Protein AF-A0A1V8SQ15-F1 (afdb_monomer_lite)

InterPro domains:
  IPR000182 GNAT domain [PF00583] (38-152)
  IPR000182 GNAT domain [PS51186] (26-176)
  IPR008030 NmrA-like domain [PF05368] (276-502)
  IPR016181 Acyl-CoA N-acyltransferase [SSF55729] (37-185)
  IPR036291 NAD(P)-binding domain superfamily [SSF51735] (273-501)
  IPR044542 N-alpha-acetyltransferase 30-like [PTHR45896] (6-176)

Radius of gyration: 31.44 Å; chains: 1; bounding box: 87×87×98 Å

Sequence (573 aa):
MSSTNASAATNEPAESTKSKTSLRYVSYGSEKESPCLPAIRQLISQDLSEPYSIYVYRYFLYQWGELCFMALDDQDILVGVIVCKLEPHRGGPMRGYIAMLATRKEHRGQGIATKLVKMAIDKMIVEEADEVVLETEVDNMPSLRIYENLGFIRTKRLHRYYLNGNTAFRLILYLKPGVPSIPTFPPDYGPPEGVEHGNGLMDEDLIARQTAQLQLENAQHERFDVTGRKAEVIRSSETVMKAHLANTTCSSNSMMAKENGDPRSSKGVVLLGANRISSSIAHALAHSGYDVHIVTQSKEPSSPTPHTTYHYSDLSSASLRPLLESLNPNLLISTTSGGNFDLQTSIIDIAISAGVLRFIPAEFSHDTSNPEICERLPPHKERKRVIDHLRSLASEGKIEWCGVATGVLLDHGLLSGDLGFELKWQSATIHGDGAQKFPASSVDWIGQAVVAAVERWEEVRNQYIYLNGLVTSGNEVVRTLEKATGQTWEIGRVDVEDTLREAEQRIKRGFPDAGMFLVGRSVLYDAEVDAVGAFSKGEGKTKLGLKGESLEMLVEGVVHQYQHHGKADSGCG

Foldseek 3Di:
DDDDDDDDDDDDDDDDPDDPWDKDKDFQDPVCCPPPLVLVQVQQVVFDPDDDDSVVQCVQCVQPSRLKMFIATPVRHTFWIWTWDWDAAQVWFGEIETETTGGDPVCPPVCPRLVSVVSNVVVCVVVVGQKYKYKDFPPPVVVVVSCVLLLWDFDDWAALPDPVRTIITMTMDGDDFPRVVTAHVVGPDDDDPDDDDDPDPDGPVSNVVSVVSNVVVVVPDDDDDPDDDDDDDDDDDDDDDDDDDDDDDDDDDDDDDDDDDDPVPQQEEEEEDDDLLLLLQQQLVVVVVHAYEYEYCDPDDPDDRPNYHYDYDPLALVGVLVVCLVRVHQEYEYQDDLLPQVSQVSSVVSCLVSVHAEYEYNAAAFDLVQVLCCVLASSSVSNVVNLVVQLVCVVVVSHKYFYEHAHAQPLLCCLQCLLQQDLVQLEGEFEDPQQFKTFYAHSNQSNVLVVLCVVVVVLGISHYAYRHQDMDTRVRLSVLLCVLVVHHGHYHYDYLVNLQVVLVVCVVVVNPPVSSSSSSSSCRRDPVSCRCPRNVVCPRCVSSVHHHDDSNVSSNVSSVCCVVPNRPDPDPD

Organism: NCBI:txid1507870

pLDDT: mean 77.98, std 23.86, range [21.62, 98.75]

Structure (mmCIF, N/CA/C/O backbone):
data_AF-A0A1V8SQ15-F1
#
_entry.id   AF-A0A1V8SQ15-F1
#
loop_
_atom_site.group_PDB
_atom_site.id
_atom_site.type_symbol
_atom_site.label_atom_id
_atom_site.label_alt_id
_atom_site.label_comp_id
_atom_site.label_asym_id
_atom_site.label_entity_id
_atom_site.label_seq_id
_atom_site.pdbx_PDB_ins_code
_atom_site.Cartn_x
_atom_site.Cartn_y
_atom_site.Cartn_z
_atom_site.occupancy
_atom_site.B_iso_or_equiv
_atom_site.auth_seq_id
_atom_site.auth_comp_id
_atom_site.auth_asym_id
_atom_site.auth_atom_id
_atom_site.pdbx_PDB_model_num
ATOM 1 N N . MET A 1 1 ? 26.504 -51.422 64.168 1.00 34.44 1 MET A N 1
ATOM 2 C CA . MET A 1 1 ? 25.212 -51.821 64.764 1.00 34.44 1 MET A CA 1
ATOM 3 C C . MET A 1 1 ? 24.934 -50.817 65.873 1.00 34.44 1 MET A C 1
ATOM 5 O O . MET A 1 1 ? 25.662 -50.832 66.849 1.00 34.44 1 MET A O 1
ATOM 9 N N . SER A 1 2 ? 24.202 -49.732 65.630 1.00 34.28 2 SER A N 1
ATOM 10 C CA . SER A 1 2 ? 22.759 -49.634 65.327 1.00 34.28 2 SER A CA 1
ATOM 11 C C . SER A 1 2 ? 21.923 -49.485 66.597 1.00 34.28 2 SER A C 1
ATOM 13 O O . SER A 1 2 ? 21.606 -50.477 67.242 1.00 34.28 2 SER A O 1
ATOM 15 N N . SER A 1 3 ? 21.482 -48.258 66.863 1.00 30.06 3 SER A N 1
ATOM 16 C CA . SER A 1 3 ? 20.191 -47.979 67.497 1.00 30.06 3 SER A CA 1
ATOM 17 C C . SER A 1 3 ? 19.745 -46.565 67.116 1.00 30.06 3 SER A C 1
ATOM 19 O O . SER A 1 3 ? 20.319 -45.560 67.523 1.00 30.06 3 SER A O 1
ATOM 21 N N . THR A 1 4 ? 18.736 -46.511 66.255 1.00 35.38 4 THR A N 1
ATOM 22 C CA . THR A 1 4 ? 17.989 -45.308 65.874 1.00 35.38 4 THR A CA 1
ATOM 23 C C . THR A 1 4 ? 17.110 -44.823 67.020 1.00 35.38 4 THR A C 1
ATOM 25 O O . THR A 1 4 ? 16.554 -45.648 67.742 1.00 35.38 4 THR A O 1
ATOM 28 N N . ASN A 1 5 ? 16.840 -43.519 67.081 1.00 29.98 5 ASN A N 1
ATOM 29 C CA . ASN A 1 5 ? 15.541 -43.049 67.556 1.00 29.98 5 ASN A CA 1
ATOM 30 C C . ASN A 1 5 ? 15.104 -41.803 66.779 1.00 29.98 5 ASN A C 1
ATOM 32 O O . ASN A 1 5 ? 15.923 -40.941 66.468 1.00 29.98 5 ASN A O 1
ATOM 36 N N . ALA A 1 6 ? 13.825 -41.761 66.412 1.00 41.41 6 ALA A N 1
ATOM 37 C CA . ALA A 1 6 ? 13.248 -40.714 65.575 1.00 41.41 6 ALA A CA 1
ATOM 38 C C . ALA A 1 6 ? 12.734 -39.533 66.415 1.00 41.41 6 ALA A C 1
ATOM 40 O O . ALA A 1 6 ? 12.345 -39.708 67.568 1.00 41.41 6 ALA A O 1
ATOM 41 N N . SER A 1 7 ? 12.661 -38.351 65.803 1.00 31.28 7 SER A N 1
ATOM 42 C CA . SER A 1 7 ? 11.874 -37.218 66.300 1.00 31.28 7 SER A CA 1
ATOM 43 C C . SER A 1 7 ? 11.090 -36.606 65.140 1.00 31.28 7 SER A C 1
ATOM 45 O O . SER A 1 7 ? 11.562 -36.606 64.002 1.00 31.28 7 SER A O 1
ATOM 47 N N . ALA A 1 8 ? 9.863 -36.169 65.418 1.00 30.33 8 ALA A N 1
ATOM 48 C CA . ALA A 1 8 ? 8.872 -35.813 64.410 1.00 30.33 8 ALA A CA 1
ATOM 49 C C . ALA A 1 8 ? 9.137 -34.448 63.752 1.00 30.33 8 ALA A C 1
ATOM 51 O O . ALA A 1 8 ? 9.640 -33.523 64.387 1.00 30.33 8 ALA A O 1
ATOM 52 N N . ALA A 1 9 ? 8.728 -34.317 62.489 1.00 30.67 9 ALA A N 1
ATOM 53 C CA . ALA A 1 9 ? 8.710 -33.046 61.779 1.00 30.67 9 ALA A CA 1
ATOM 54 C C . ALA A 1 9 ? 7.402 -32.287 62.054 1.00 30.67 9 ALA A C 1
ATOM 56 O O . ALA A 1 9 ? 6.312 -32.808 61.810 1.00 30.67 9 ALA A O 1
ATOM 57 N N . THR A 1 10 ? 7.514 -31.041 62.506 1.00 31.67 10 THR A N 1
ATOM 58 C CA . THR A 1 10 ? 6.420 -30.062 62.534 1.00 31.67 10 THR A CA 1
ATOM 59 C C . THR A 1 10 ? 6.596 -29.090 61.372 1.00 31.67 10 THR A C 1
ATOM 61 O O . THR A 1 10 ? 7.562 -28.330 61.349 1.00 31.67 10 THR A O 1
ATOM 64 N N . ASN A 1 11 ? 5.672 -29.113 60.408 1.00 32.94 11 ASN A N 1
ATOM 65 C CA . ASN A 1 11 ? 5.620 -28.119 59.335 1.00 32.94 11 ASN A CA 1
ATOM 66 C C . ASN A 1 11 ? 5.049 -26.800 59.871 1.00 32.94 11 ASN A C 1
ATOM 68 O O . ASN A 1 11 ? 3.862 -26.739 60.190 1.00 32.94 11 ASN A O 1
ATOM 72 N N . GLU A 1 12 ? 5.854 -25.740 59.874 1.00 31.38 12 GLU A N 1
ATOM 73 C CA . GLU A 1 12 ? 5.340 -24.368 59.819 1.00 31.38 12 GLU A CA 1
ATOM 74 C C . GLU A 1 12 ? 5.234 -23.924 58.347 1.00 31.38 12 GLU A C 1
ATOM 76 O O . GLU A 1 12 ? 6.120 -24.241 57.546 1.00 31.38 12 GLU A O 1
ATOM 81 N N . PRO A 1 13 ? 4.159 -23.223 57.943 1.00 34.56 13 PRO A N 1
ATOM 82 C CA . PRO A 1 13 ? 4.035 -22.704 56.587 1.00 34.56 13 PRO A CA 1
ATOM 83 C C . PRO A 1 13 ? 4.948 -21.486 56.402 1.00 34.56 13 PRO A C 1
ATOM 85 O O . PRO A 1 13 ? 4.805 -20.482 57.095 1.00 34.56 13 PRO A O 1
ATOM 88 N N . ALA A 1 14 ? 5.866 -21.554 55.437 1.00 32.06 14 ALA A N 1
ATOM 89 C CA . ALA A 1 14 ? 6.748 -20.437 55.116 1.00 32.06 14 ALA A CA 1
ATOM 90 C C . ALA A 1 14 ? 5.950 -19.225 54.596 1.00 32.06 14 ALA A C 1
ATOM 92 O O . ALA A 1 14 ? 5.303 -19.300 53.547 1.00 32.06 14 ALA A O 1
ATOM 93 N N . GLU A 1 15 ? 6.032 -18.092 55.299 1.00 34.12 15 GLU A N 1
ATOM 94 C CA . GLU A 1 15 ? 5.526 -16.815 54.794 1.00 34.12 15 GLU A CA 1
ATOM 95 C C . GLU A 1 15 ? 6.281 -16.414 53.521 1.00 34.12 15 GLU A C 1
ATOM 97 O O . GLU A 1 15 ? 7.495 -16.200 53.526 1.00 34.12 15 GLU A O 1
ATOM 102 N N . SER A 1 16 ? 5.550 -16.281 52.412 1.00 34.25 16 SER A N 1
ATOM 103 C CA . SER A 1 16 ? 6.112 -15.760 51.165 1.00 34.25 16 SER A CA 1
ATOM 104 C C . SER A 1 16 ? 6.323 -14.246 51.265 1.00 34.25 16 SER A C 1
ATOM 106 O O . SER A 1 16 ? 5.429 -13.440 51.001 1.00 34.25 16 SER A O 1
ATOM 108 N N . THR A 1 17 ? 7.536 -13.845 51.640 1.00 34.97 17 THR A N 1
ATOM 109 C CA . THR A 1 17 ? 7.978 -12.450 51.600 1.00 34.97 17 THR A CA 1
ATOM 110 C C . THR A 1 17 ? 7.995 -11.947 50.155 1.00 34.97 17 THR A C 1
ATOM 112 O O . THR A 1 17 ? 8.954 -12.135 49.408 1.00 34.97 17 THR A O 1
ATOM 115 N N . LYS A 1 18 ? 6.911 -11.277 49.739 1.00 40.31 18 LYS A N 1
ATOM 116 C CA . LYS A 1 18 ? 6.878 -10.539 48.471 1.00 40.31 18 LYS A CA 1
ATOM 117 C C . LYS A 1 18 ? 7.940 -9.442 48.509 1.00 40.31 18 LYS A C 1
ATOM 119 O O . LYS A 1 18 ? 7.767 -8.436 49.196 1.00 40.31 18 LYS A O 1
ATOM 124 N N . SER A 1 19 ? 9.019 -9.642 47.754 1.00 43.09 19 SER A N 1
ATOM 125 C CA . SER A 1 19 ? 10.014 -8.603 47.493 1.00 43.09 19 SER A CA 1
ATOM 126 C C . SER A 1 19 ? 9.317 -7.344 46.968 1.00 43.09 19 SER A C 1
ATOM 128 O O . SER A 1 19 ? 8.504 -7.425 46.045 1.00 43.09 19 SER A O 1
ATOM 130 N N . LYS A 1 20 ? 9.618 -6.181 47.556 1.00 51.25 20 LYS A N 1
ATOM 131 C CA . LYS A 1 20 ? 9.206 -4.888 46.997 1.00 51.25 20 LYS A CA 1
ATOM 132 C C . LYS A 1 20 ? 10.100 -4.586 45.795 1.00 51.25 20 LYS A C 1
ATOM 134 O O . LYS A 1 20 ? 11.168 -4.007 45.969 1.00 51.25 20 LYS A O 1
ATOM 139 N N . THR A 1 21 ? 9.659 -4.971 44.600 1.00 59.31 21 THR A N 1
ATOM 140 C CA . THR A 1 21 ? 10.266 -4.528 43.338 1.00 59.31 21 THR A CA 1
ATOM 141 C C . THR A 1 21 ? 10.284 -3.001 43.294 1.00 59.31 21 THR A C 1
ATOM 143 O O . THR A 1 21 ? 9.258 -2.368 43.573 1.00 59.31 21 THR A O 1
ATOM 146 N N . SER A 1 22 ? 11.427 -2.401 42.969 1.00 83.19 22 SER A N 1
ATOM 147 C CA . SER A 1 22 ? 11.497 -0.958 42.765 1.00 83.19 22 SER A CA 1
ATOM 148 C C . SER A 1 22 ? 10.969 -0.633 41.366 1.00 83.19 22 SER A C 1
ATOM 150 O O . SER A 1 22 ? 11.187 -1.379 40.414 1.00 83.19 22 SER A O 1
ATOM 152 N N . LEU A 1 23 ? 10.214 0.462 41.240 1.00 91.94 23 LEU A N 1
ATOM 153 C CA . LEU A 1 23 ? 9.618 0.876 39.969 1.00 91.94 23 LEU A CA 1
ATOM 154 C C . LEU A 1 23 ? 10.157 2.239 39.548 1.00 91.94 23 LEU A C 1
ATOM 156 O O . LEU A 1 23 ? 9.977 3.243 40.246 1.00 91.94 23 LEU A O 1
ATOM 160 N N . ARG A 1 24 ? 10.770 2.273 38.367 1.00 93.81 24 ARG A N 1
ATOM 161 C CA . ARG A 1 24 ? 11.322 3.462 37.724 1.00 93.81 24 ARG A CA 1
ATOM 162 C C . ARG A 1 24 ? 10.285 4.059 36.776 1.00 93.81 24 ARG A C 1
ATOM 164 O O . ARG A 1 24 ? 9.733 3.360 35.935 1.00 93.81 24 ARG A O 1
ATOM 171 N N . TYR A 1 25 ? 10.026 5.357 36.906 1.00 94.38 25 TYR A N 1
ATOM 172 C CA . TYR A 1 25 ? 9.051 6.076 36.082 1.00 94.38 25 TYR A CA 1
ATOM 173 C C . TYR A 1 25 ? 9.798 7.018 35.134 1.00 94.38 25 TYR A C 1
ATOM 175 O O . TYR A 1 25 ? 10.668 7.760 35.586 1.00 94.38 25 TYR A O 1
ATOM 183 N N . VAL A 1 26 ? 9.488 6.979 33.836 1.00 92.44 26 VAL A N 1
ATOM 184 C CA . VAL A 1 26 ? 10.157 7.784 32.794 1.00 92.44 26 VAL A CA 1
ATOM 185 C C . VAL A 1 26 ? 9.160 8.325 31.773 1.00 92.44 26 VAL A C 1
ATOM 187 O O . VAL A 1 26 ? 8.164 7.658 31.492 1.00 92.44 26 VAL A O 1
ATOM 190 N N . SER A 1 27 ? 9.432 9.498 31.193 1.00 91.19 27 SER A N 1
ATOM 191 C CA . SER A 1 27 ? 8.728 9.956 29.989 1.00 91.19 27 SER A CA 1
ATOM 192 C C . SER A 1 27 ? 9.201 9.194 28.747 1.00 91.19 27 SER A C 1
ATOM 194 O O . SER A 1 27 ? 10.319 8.651 28.683 1.00 91.19 27 SER A O 1
ATOM 196 N N . TYR A 1 28 ? 8.329 9.123 27.747 1.00 85.25 28 TYR A N 1
ATOM 197 C CA . TYR A 1 28 ? 8.669 8.583 26.444 1.00 85.25 28 TYR A CA 1
ATOM 198 C C . TYR A 1 28 ? 9.519 9.592 25.661 1.00 85.25 28 TYR A C 1
ATOM 200 O O . TYR A 1 28 ? 9.159 10.756 25.536 1.00 85.25 28 TYR A O 1
ATOM 208 N N . GLY A 1 29 ? 10.640 9.121 25.113 1.00 76.00 29 GLY A N 1
ATOM 209 C CA . GLY A 1 29 ? 11.513 9.894 24.228 1.00 76.00 29 GLY A CA 1
ATOM 210 C C . GLY A 1 29 ? 11.698 9.154 22.905 1.00 76.00 29 GLY A C 1
ATOM 211 O O . GLY A 1 29 ? 11.511 7.934 22.847 1.00 76.00 29 GLY A O 1
ATOM 212 N N . SER A 1 30 ? 12.041 9.872 21.835 1.00 61.97 30 SER A N 1
ATOM 213 C CA . SER A 1 30 ? 12.185 9.298 20.488 1.00 61.97 30 SER A CA 1
ATOM 214 C C . SER A 1 30 ? 13.273 8.219 20.410 1.00 61.97 30 SER A C 1
ATOM 216 O O . SER A 1 30 ? 13.143 7.263 19.648 1.00 61.97 30 SER A O 1
ATOM 218 N N . GLU A 1 31 ? 14.286 8.288 21.274 1.00 66.31 31 GLU A N 1
ATOM 219 C CA . GLU A 1 31 ? 15.327 7.273 21.442 1.00 66.31 31 GLU A CA 1
ATOM 220 C C . GLU A 1 31 ? 14.805 5.920 21.965 1.00 66.31 31 GLU A C 1
ATOM 222 O O . GLU A 1 31 ? 15.508 4.913 21.879 1.00 66.31 31 GLU A O 1
ATOM 227 N N . LYS A 1 32 ? 13.572 5.872 22.493 1.00 63.44 32 LYS A N 1
ATOM 228 C CA . LYS A 1 32 ? 12.967 4.678 23.107 1.00 63.44 32 LYS A CA 1
ATOM 229 C C . LYS A 1 32 ? 12.040 3.891 22.171 1.00 63.44 32 LYS A C 1
ATOM 231 O O . LYS A 1 32 ? 11.435 2.918 22.621 1.00 63.44 32 LYS A O 1
ATOM 236 N N . GLU A 1 33 ? 11.923 4.253 20.889 1.00 62.94 33 GLU A N 1
ATOM 237 C CA . GLU A 1 33 ? 10.985 3.581 19.973 1.00 62.94 33 GLU A CA 1
ATOM 238 C C . GLU A 1 33 ? 11.257 2.078 19.829 1.00 62.94 33 GLU A C 1
ATOM 240 O O . GLU A 1 33 ? 10.366 1.271 20.095 1.00 62.94 33 GLU A O 1
ATOM 245 N N . SER A 1 34 ? 12.481 1.702 19.451 1.00 54.28 34 SER A N 1
ATOM 246 C CA . SER A 1 34 ? 12.847 0.303 19.187 1.00 54.28 34 SER A CA 1
ATOM 247 C C . SER A 1 34 ? 12.597 -0.643 20.383 1.00 54.28 34 SER A C 1
ATOM 249 O O . SER A 1 34 ? 11.928 -1.661 20.189 1.00 54.28 34 SER A O 1
ATOM 251 N N . PRO A 1 35 ? 13.029 -0.332 21.629 1.00 66.19 35 PRO A N 1
ATOM 252 C CA . PRO A 1 35 ? 12.767 -1.209 22.772 1.00 66.19 35 PRO A CA 1
ATOM 253 C C . PRO A 1 35 ? 11.341 -1.101 23.340 1.00 66.19 35 PRO A C 1
ATOM 255 O O . PRO A 1 35 ? 10.772 -2.114 23.745 1.00 66.19 35 PRO A O 1
ATOM 258 N N . CYS A 1 36 ? 10.748 0.098 23.416 1.00 74.31 36 CYS A N 1
ATOM 259 C CA . CYS A 1 36 ? 9.539 0.302 24.221 1.00 74.31 36 CYS A CA 1
ATOM 260 C C . CYS A 1 36 ? 8.235 0.205 23.421 1.00 74.31 36 CYS A C 1
ATOM 262 O O . CYS A 1 36 ? 7.249 -0.303 23.955 1.00 74.31 36 CYS A O 1
ATOM 264 N N . LEU A 1 37 ? 8.188 0.642 22.157 1.00 79.19 37 LEU A N 1
ATOM 265 C CA . LEU A 1 37 ? 6.935 0.677 21.388 1.00 79.19 37 LEU A CA 1
ATOM 266 C C . LEU A 1 37 ? 6.273 -0.713 21.214 1.00 79.19 37 LEU A C 1
ATOM 268 O O . LEU A 1 37 ? 5.054 -0.808 21.406 1.00 79.19 37 LEU A O 1
ATOM 272 N N . PRO A 1 38 ? 7.012 -1.813 20.945 1.00 79.81 38 PRO A N 1
ATOM 273 C CA . PRO A 1 38 ? 6.423 -3.154 20.904 1.00 79.81 38 PRO A CA 1
ATOM 274 C C . PRO A 1 38 ? 5.822 -3.582 22.252 1.00 79.81 38 PRO A C 1
ATOM 276 O O . PRO A 1 38 ? 4.730 -4.155 22.279 1.00 79.81 38 PRO A O 1
ATOM 279 N N . ALA A 1 39 ? 6.493 -3.259 23.364 1.00 84.50 39 ALA A N 1
ATOM 280 C CA . ALA A 1 39 ? 6.040 -3.584 24.717 1.00 84.50 39 ALA A CA 1
ATOM 281 C C . ALA A 1 39 ? 4.801 -2.768 25.130 1.00 84.50 39 ALA A C 1
ATOM 283 O O . ALA A 1 39 ? 3.869 -3.327 25.708 1.00 84.50 39 ALA A O 1
ATOM 284 N N . ILE A 1 40 ? 4.751 -1.476 24.776 1.00 86.25 40 ILE A N 1
ATOM 285 C CA . ILE A 1 40 ? 3.579 -0.601 24.961 1.00 86.25 40 ILE A CA 1
ATOM 286 C C . ILE A 1 40 ? 2.369 -1.191 24.231 1.00 86.25 40 ILE A C 1
ATOM 288 O O . ILE A 1 40 ? 1.318 -1.389 24.842 1.00 86.25 40 ILE A O 1
ATOM 292 N N . ARG A 1 41 ? 2.531 -1.537 22.944 1.00 83.12 41 ARG A N 1
ATOM 293 C CA . ARG A 1 41 ? 1.475 -2.156 22.129 1.00 83.12 41 ARG A CA 1
ATOM 294 C C . ARG A 1 41 ? 0.994 -3.473 22.738 1.00 83.12 41 ARG A C 1
ATOM 296 O O . ARG A 1 41 ? -0.210 -3.696 22.828 1.00 83.12 41 ARG A O 1
ATOM 303 N N . GLN A 1 42 ? 1.920 -4.337 23.164 1.00 83.94 42 GLN A N 1
ATOM 304 C CA . GLN A 1 42 ? 1.586 -5.617 23.788 1.00 83.94 42 GLN A CA 1
ATOM 305 C C . GLN A 1 42 ? 0.767 -5.411 25.068 1.00 83.94 42 GLN A C 1
ATOM 307 O O . GLN A 1 42 ? -0.309 -5.995 25.187 1.00 83.94 42 GLN A O 1
ATOM 312 N N . LEU A 1 43 ? 1.234 -4.558 25.985 1.00 86.94 43 LEU A N 1
ATOM 313 C CA . LEU A 1 43 ? 0.566 -4.296 27.261 1.00 86.94 43 LEU A CA 1
ATOM 314 C C . LEU A 1 43 ? -0.835 -3.700 27.065 1.00 86.94 43 LEU A C 1
ATOM 316 O O . LEU A 1 43 ? -1.797 -4.190 27.650 1.00 86.94 43 LEU A O 1
ATOM 320 N N . ILE A 1 44 ? -0.971 -2.692 26.200 1.00 85.56 44 ILE A N 1
ATOM 321 C CA . ILE A 1 44 ? -2.265 -2.053 25.925 1.00 85.56 44 ILE A CA 1
ATOM 322 C C . ILE A 1 44 ? -3.249 -3.039 25.276 1.00 85.56 44 ILE A C 1
ATOM 324 O O . ILE A 1 44 ? -4.404 -3.101 25.692 1.00 85.56 44 ILE A O 1
ATOM 328 N N . SER A 1 45 ? -2.791 -3.890 24.351 1.00 77.50 45 SER A N 1
ATOM 329 C CA . SER A 1 45 ? -3.641 -4.896 23.688 1.00 77.50 45 SER A CA 1
ATOM 330 C C . SER A 1 45 ? -4.197 -6.005 24.602 1.00 77.50 45 SER A C 1
ATOM 332 O O . SER A 1 45 ? -5.060 -6.768 24.170 1.00 77.50 45 SER A O 1
ATOM 334 N N . GLN A 1 46 ? -3.701 -6.119 25.841 1.00 78.94 46 GLN A N 1
ATOM 335 C CA . GLN A 1 46 ? -4.166 -7.081 26.855 1.00 78.94 46 GLN A CA 1
ATOM 336 C C . GLN A 1 46 ? -5.158 -6.485 27.869 1.00 78.94 46 GLN A C 1
ATOM 338 O O . GLN A 1 46 ? -5.783 -7.242 28.629 1.00 78.94 46 GLN A O 1
ATOM 343 N N . ASP A 1 47 ? -5.253 -5.153 27.898 1.00 73.06 47 ASP A N 1
ATOM 344 C CA . ASP A 1 47 ? -5.909 -4.364 28.944 1.00 73.06 47 ASP A CA 1
ATOM 345 C C . ASP A 1 47 ? -7.036 -3.466 28.419 1.00 73.06 47 ASP A C 1
ATOM 347 O O . ASP A 1 47 ? -7.992 -3.232 29.160 1.00 73.06 47 ASP A O 1
ATOM 351 N N . LEU A 1 48 ? -6.949 -2.986 27.173 1.00 76.12 48 LEU A N 1
ATOM 352 C CA . LEU A 1 48 ? -7.992 -2.191 26.520 1.00 76.12 48 LEU A CA 1
ATOM 353 C C . LEU A 1 48 ? -8.763 -3.021 25.486 1.00 76.12 48 LEU A C 1
ATOM 355 O O . LEU A 1 48 ? -8.226 -3.940 24.867 1.00 76.12 48 LEU A O 1
ATOM 359 N N . SER A 1 49 ? -10.036 -2.678 25.301 1.00 62.53 49 SER A N 1
ATOM 360 C CA . SER A 1 49 ? -10.964 -3.350 24.385 1.00 62.53 49 SER A CA 1
ATOM 361 C C . SER A 1 49 ? -10.699 -3.046 22.905 1.00 62.53 49 SER A C 1
ATOM 363 O O . SER A 1 49 ? -11.112 -3.825 22.045 1.00 62.53 49 SER A O 1
ATOM 365 N N . GLU A 1 50 ? -9.987 -1.958 22.588 1.00 56.12 50 GLU A N 1
ATOM 366 C CA . GLU A 1 50 ? -9.817 -1.481 21.213 1.00 56.12 50 GLU A CA 1
ATOM 367 C C . GLU A 1 50 ? -8.493 -1.898 20.526 1.00 56.12 50 GLU A C 1
ATOM 369 O O . GLU A 1 50 ? -7.409 -1.847 21.115 1.00 56.12 50 GLU A O 1
ATOM 374 N N . PRO A 1 51 ? -8.544 -2.261 19.228 1.00 59.41 51 PRO A N 1
ATOM 375 C CA . PRO A 1 51 ? -7.384 -2.544 18.383 1.00 59.41 51 PRO A CA 1
ATOM 376 C C . PRO A 1 51 ? -6.703 -1.271 17.849 1.00 59.41 51 PRO A C 1
ATOM 378 O O . PRO A 1 51 ? -6.908 -0.881 16.700 1.00 59.41 51 PRO A O 1
ATOM 381 N N . TYR A 1 52 ? -5.819 -0.643 18.616 1.00 68.12 52 TYR A N 1
ATOM 382 C CA . TYR A 1 52 ? -5.034 0.467 18.060 1.00 68.12 52 TYR A CA 1
ATOM 383 C C . TYR A 1 52 ? -3.996 -0.020 17.035 1.00 68.12 52 TYR A C 1
ATOM 385 O O . TYR A 1 52 ? -3.218 -0.944 17.298 1.00 68.12 52 TYR A O 1
ATOM 393 N N . SER A 1 53 ? -3.960 0.617 15.859 1.00 62.06 53 SER A N 1
ATOM 394 C CA . SER A 1 53 ? -2.901 0.401 14.867 1.00 62.06 53 SER A CA 1
ATOM 395 C C . SER A 1 53 ? -1.586 1.031 15.339 1.00 62.06 53 SER A C 1
ATOM 397 O O . SER A 1 53 ? -1.584 1.952 16.158 1.00 62.06 53 SER A O 1
ATOM 399 N N . ILE A 1 54 ? -0.445 0.571 14.808 1.00 60.00 54 ILE A N 1
ATOM 400 C CA . ILE A 1 54 ? 0.881 1.100 15.190 1.00 60.00 54 ILE A CA 1
ATOM 401 C C . ILE A 1 54 ? 0.994 2.624 14.984 1.00 60.00 54 ILE A C 1
ATOM 403 O O . ILE A 1 54 ? 1.663 3.311 15.754 1.00 60.00 54 ILE A O 1
ATOM 407 N N . TYR A 1 55 ? 0.273 3.154 13.992 1.00 55.84 55 TYR A N 1
ATOM 408 C CA . TYR A 1 55 ? 0.205 4.578 13.671 1.00 55.84 55 TYR A CA 1
ATOM 409 C C . TYR A 1 55 ? -0.463 5.410 14.771 1.00 55.84 55 TYR A C 1
ATOM 411 O O . TYR A 1 55 ? -0.018 6.526 15.021 1.00 55.84 55 TYR A O 1
ATOM 419 N N . VAL A 1 56 ? -1.468 4.870 15.473 1.00 64.75 56 VAL A N 1
ATOM 420 C CA . VAL A 1 56 ? -2.113 5.565 16.602 1.00 64.75 56 VAL A CA 1
ATOM 421 C C . VAL A 1 56 ? -1.110 5.768 17.736 1.00 64.75 56 VAL A C 1
ATOM 423 O O . VAL A 1 56 ? -0.976 6.880 18.237 1.00 64.75 56 VAL A O 1
ATOM 426 N N . TYR A 1 57 ? -0.341 4.735 18.096 1.00 75.06 57 TYR A N 1
ATOM 427 C CA . TYR A 1 57 ? 0.708 4.871 19.112 1.00 75.06 57 TYR A CA 1
ATOM 428 C C . TYR A 1 57 ? 1.777 5.886 18.687 1.00 75.06 57 TYR A C 1
ATOM 430 O O . TYR A 1 57 ? 2.117 6.761 19.476 1.00 75.06 57 TYR A O 1
ATOM 438 N N . ARG A 1 58 ? 2.275 5.812 17.443 1.00 74.38 58 ARG A N 1
ATOM 439 C CA . ARG A 1 58 ? 3.273 6.766 16.923 1.00 74.38 58 ARG A CA 1
ATOM 440 C C . ARG A 1 58 ? 2.766 8.208 16.924 1.00 74.38 58 ARG A C 1
ATOM 442 O O . ARG A 1 58 ? 3.509 9.087 17.340 1.00 74.38 58 ARG A O 1
ATOM 449 N N . TYR A 1 59 ? 1.510 8.444 16.540 1.00 70.19 59 TYR A N 1
ATOM 450 C CA . TYR A 1 59 ? 0.875 9.765 16.601 1.00 70.19 59 TYR A CA 1
ATOM 451 C C . TYR A 1 59 ? 0.976 10.378 18.003 1.00 70.19 59 TYR A C 1
ATOM 453 O O . TYR A 1 59 ? 1.518 11.471 18.152 1.00 70.19 59 TYR A O 1
ATOM 461 N N . PHE A 1 60 ? 0.542 9.654 19.040 1.00 82.19 60 PHE A N 1
ATOM 462 C CA . PHE A 1 60 ? 0.645 10.157 20.410 1.00 82.19 60 PHE A CA 1
ATOM 463 C C . PHE A 1 60 ? 2.102 10.305 20.877 1.00 82.19 60 PHE A C 1
ATOM 465 O O . PHE A 1 60 ? 2.486 11.341 21.414 1.00 82.19 60 PHE A O 1
ATOM 472 N N . LEU A 1 61 ? 2.922 9.273 20.671 1.00 82.00 61 LEU A N 1
ATOM 473 C CA . LEU A 1 61 ? 4.247 9.162 21.284 1.00 82.00 61 LEU A CA 1
ATOM 474 C C . LEU A 1 61 ? 5.319 10.036 20.616 1.00 82.00 61 LEU A C 1
ATOM 476 O O . LEU A 1 61 ? 6.270 10.429 21.286 1.00 82.00 61 LEU A O 1
ATOM 480 N N . TYR A 1 62 ? 5.185 10.366 19.328 1.00 77.19 62 TYR A N 1
ATOM 481 C CA . TYR A 1 62 ? 6.090 11.306 18.657 1.00 77.19 62 TYR A CA 1
ATOM 482 C C . TYR A 1 62 ? 5.751 12.765 18.970 1.00 77.19 62 TYR A C 1
ATOM 484 O O . TYR A 1 62 ? 6.658 13.574 19.146 1.00 77.19 62 TYR A O 1
ATOM 492 N N . GLN A 1 63 ? 4.462 13.109 19.029 1.00 77.25 63 GLN A N 1
ATOM 493 C CA . GLN A 1 63 ? 4.020 14.498 19.172 1.00 77.25 63 GLN A CA 1
ATOM 494 C C . GLN A 1 63 ? 3.882 14.931 20.642 1.00 77.25 63 GLN A C 1
ATOM 496 O O . GLN A 1 63 ? 4.094 16.099 20.956 1.00 77.25 63 GLN A O 1
ATOM 501 N N . TRP A 1 64 ? 3.600 13.991 21.552 1.00 90.69 64 TRP A N 1
ATOM 502 C CA . TRP A 1 64 ? 3.445 14.234 22.991 1.00 90.69 64 TRP A CA 1
ATOM 503 C C . TRP A 1 64 ? 4.158 13.182 23.857 1.00 90.69 64 TRP A C 1
ATOM 505 O O . TRP A 1 64 ? 3.677 12.831 24.936 1.00 90.69 64 TRP A O 1
ATOM 515 N N . GLY A 1 65 ? 5.321 12.684 23.421 1.00 87.56 65 GLY A N 1
ATOM 516 C CA . GLY A 1 65 ? 6.126 11.721 24.189 1.00 87.56 65 GLY A CA 1
ATOM 517 C C . GLY A 1 65 ? 6.389 12.160 25.637 1.00 87.56 65 GLY A C 1
ATOM 518 O O . GLY A 1 65 ? 6.236 11.365 26.561 1.00 87.56 65 GLY A O 1
ATOM 519 N N . GLU A 1 66 ? 6.628 13.456 25.860 1.00 90.69 66 GLU A N 1
ATOM 520 C CA . GLU A 1 66 ? 6.830 14.032 27.199 1.00 90.69 66 GLU A CA 1
ATOM 521 C C . GLU A 1 66 ? 5.570 14.064 28.088 1.00 90.69 66 GLU A C 1
ATOM 523 O O . GLU A 1 66 ? 5.690 14.258 29.295 1.00 90.69 66 GLU A O 1
ATOM 528 N N . LEU A 1 67 ? 4.368 13.863 27.528 1.00 93.31 67 LEU A N 1
ATOM 529 C CA . LEU A 1 67 ? 3.121 13.650 28.285 1.00 93.31 67 LEU A CA 1
ATOM 530 C C . LEU A 1 67 ? 2.840 12.162 28.550 1.00 93.31 67 LEU A C 1
ATOM 532 O O . LEU A 1 67 ? 1.921 11.827 29.301 1.00 93.31 67 LEU A O 1
ATOM 536 N N . CYS A 1 68 ? 3.589 11.268 27.902 1.00 95.06 68 CYS A N 1
ATOM 537 C CA . CYS A 1 68 ? 3.398 9.826 27.958 1.00 95.06 68 CYS A CA 1
ATOM 538 C C . CYS A 1 68 ? 4.429 9.211 28.907 1.00 95.06 68 CYS A C 1
ATOM 540 O O . CYS A 1 68 ? 5.635 9.337 28.698 1.00 95.06 68 CYS A O 1
ATOM 542 N N . PHE A 1 69 ? 3.969 8.513 29.944 1.00 96.44 69 PHE A N 1
ATOM 543 C CA . PHE A 1 69 ? 4.842 7.971 30.986 1.00 96.44 69 PHE A CA 1
ATOM 544 C C . PHE A 1 69 ? 4.808 6.446 31.023 1.00 96.44 69 PHE A C 1
ATOM 546 O O . PHE A 1 69 ? 3.768 5.817 30.827 1.00 96.44 69 PHE A O 1
ATOM 553 N N . MET A 1 70 ? 5.961 5.856 31.320 1.00 95.38 70 MET A N 1
ATOM 554 C CA . MET A 1 70 ? 6.169 4.420 31.469 1.00 95.38 70 MET A CA 1
ATOM 555 C C . MET A 1 70 ? 6.652 4.105 32.883 1.00 95.38 70 MET A C 1
ATOM 557 O O . MET A 1 70 ? 7.507 4.808 33.420 1.00 95.38 70 MET A O 1
ATOM 561 N N . ALA A 1 71 ? 6.132 3.023 33.457 1.00 95.75 71 ALA A N 1
ATOM 562 C CA . ALA A 1 71 ? 6.642 2.393 34.667 1.00 95.75 71 ALA A CA 1
ATOM 563 C C . ALA A 1 71 ? 7.409 1.121 34.278 1.00 95.75 71 ALA A C 1
ATOM 565 O O . ALA A 1 71 ? 6.835 0.212 33.673 1.00 95.75 71 ALA A O 1
ATOM 566 N N . LEU A 1 72 ? 8.692 1.081 34.624 1.00 93.00 72 LEU A N 1
ATOM 567 C CA . LEU A 1 72 ? 9.628 -0.016 34.389 1.00 93.00 72 LEU A CA 1
ATOM 568 C C . LEU A 1 72 ? 10.018 -0.645 35.734 1.00 93.00 72 LEU A C 1
ATOM 570 O O . LEU A 1 72 ? 10.093 0.069 36.736 1.00 93.00 72 LEU A O 1
ATOM 574 N N . ASP A 1 73 ? 10.269 -1.951 35.767 1.00 90.44 73 ASP A N 1
ATOM 575 C CA . ASP A 1 73 ? 10.869 -2.617 36.931 1.00 90.44 73 ASP A CA 1
ATOM 576 C C . ASP A 1 73 ? 12.409 -2.583 36.910 1.00 90.44 73 ASP A C 1
ATOM 578 O O . ASP A 1 73 ? 13.034 -1.987 36.030 1.00 90.44 73 ASP A O 1
ATOM 582 N N . ASP A 1 74 ? 13.023 -3.228 37.905 1.00 87.81 74 ASP A N 1
ATOM 583 C CA . ASP A 1 74 ? 14.475 -3.381 38.053 1.00 87.81 74 ASP A CA 1
ATOM 584 C C . ASP A 1 74 ? 15.141 -4.186 36.908 1.00 87.81 74 ASP A C 1
ATOM 586 O O . ASP A 1 74 ? 16.365 -4.312 36.874 1.00 87.81 74 ASP A O 1
ATOM 590 N N . GLN A 1 75 ? 14.357 -4.756 35.983 1.00 85.88 75 GLN A N 1
ATOM 591 C CA . GLN A 1 75 ? 14.806 -5.486 34.793 1.00 85.88 75 GLN A CA 1
ATOM 592 C C . GLN A 1 75 ? 14.468 -4.740 33.483 1.00 85.88 75 GLN A C 1
ATOM 594 O O . GLN A 1 75 ? 14.557 -5.326 32.403 1.00 85.88 75 GLN A O 1
ATOM 599 N N . ASP A 1 76 ? 14.084 -3.460 33.567 1.00 85.19 76 ASP A N 1
ATOM 600 C CA . ASP A 1 76 ? 13.621 -2.617 32.453 1.00 85.19 76 ASP A CA 1
ATOM 601 C C . ASP A 1 76 ? 12.375 -3.153 31.714 1.00 85.19 76 ASP A C 1
ATOM 603 O O . ASP A 1 76 ? 12.070 -2.748 30.587 1.00 85.19 76 ASP A O 1
ATOM 607 N N . ILE A 1 77 ? 11.589 -4.023 32.355 1.00 88.38 77 ILE A N 1
ATOM 608 C CA . ILE A 1 77 ? 10.353 -4.562 31.787 1.00 88.38 77 ILE A CA 1
ATOM 609 C C . ILE A 1 77 ? 9.216 -3.554 31.995 1.00 88.38 77 ILE A C 1
ATOM 611 O O . ILE A 1 77 ? 8.996 -3.043 33.091 1.00 88.38 77 ILE A O 1
ATOM 615 N N . LEU A 1 78 ? 8.437 -3.289 30.940 1.00 91.69 78 LEU A N 1
ATOM 616 C CA . LEU A 1 78 ? 7.282 -2.389 31.008 1.00 91.69 78 LEU A CA 1
ATOM 617 C C . LEU A 1 78 ? 6.147 -2.976 31.859 1.00 91.69 78 LEU A C 1
ATOM 619 O O . LEU A 1 78 ? 5.458 -3.907 31.430 1.00 91.69 78 LEU A O 1
ATOM 623 N N . VAL A 1 79 ? 5.925 -2.389 33.036 1.00 94.38 79 VAL A N 1
ATOM 624 C CA . VAL A 1 79 ? 4.878 -2.749 34.008 1.00 94.38 79 VAL A CA 1
ATOM 625 C C . VAL A 1 79 ? 3.602 -1.923 33.813 1.00 94.38 79 VAL A C 1
ATOM 627 O O . VAL A 1 79 ? 2.497 -2.428 34.022 1.00 94.38 79 VAL A O 1
ATOM 630 N N . GLY A 1 80 ? 3.729 -0.663 33.395 1.00 95.19 80 GLY A N 1
ATOM 631 C CA . GLY A 1 80 ? 2.597 0.238 33.184 1.00 95.19 80 GLY A CA 1
ATOM 632 C C . GLY A 1 80 ? 2.906 1.344 32.184 1.00 95.19 80 GLY A C 1
ATOM 633 O O . GLY A 1 80 ? 4.060 1.741 32.038 1.00 95.19 80 GLY A O 1
ATOM 634 N N . VAL A 1 81 ? 1.880 1.851 31.505 1.00 96.12 81 VAL A N 1
ATOM 635 C CA . VAL A 1 81 ? 2.004 2.960 30.551 1.00 96.12 81 VAL A CA 1
ATOM 636 C C . VAL A 1 81 ? 0.762 3.845 30.574 1.00 96.12 81 VAL A C 1
ATOM 638 O O . VAL A 1 81 ? -0.358 3.349 30.717 1.00 96.12 81 VAL A O 1
ATOM 641 N N . ILE A 1 82 ? 0.969 5.149 30.406 1.00 96.88 82 ILE A N 1
ATOM 642 C CA . ILE A 1 82 ? -0.067 6.121 30.063 1.00 96.88 82 ILE A CA 1
ATOM 643 C C . ILE A 1 82 ? 0.324 6.851 28.775 1.00 96.88 82 ILE A C 1
ATOM 645 O O . ILE A 1 82 ? 1.485 7.224 28.595 1.00 96.88 82 ILE A O 1
ATOM 649 N N . VAL A 1 83 ? -0.643 7.035 27.879 1.00 94.50 83 VAL A N 1
ATOM 650 C CA . VAL A 1 83 ? -0.474 7.713 26.591 1.00 94.50 83 VAL A CA 1
ATOM 651 C C . VAL A 1 83 ? -1.471 8.861 26.504 1.00 94.50 83 VAL A C 1
ATOM 653 O O . VAL A 1 83 ? -2.674 8.671 26.706 1.00 94.50 83 VAL A O 1
ATOM 656 N N . CYS A 1 84 ? -0.955 10.048 26.203 1.00 95.00 84 CYS A N 1
ATOM 657 C CA . CYS A 1 84 ? -1.637 11.324 26.365 1.00 95.00 84 CYS A CA 1
ATOM 658 C C . CYS A 1 84 ? -1.397 12.253 25.171 1.00 95.00 84 CYS A C 1
ATOM 660 O O . CYS A 1 84 ? -0.425 12.092 24.438 1.00 95.00 84 CYS A O 1
ATOM 662 N N . LYS A 1 85 ? -2.243 13.277 25.030 1.00 94.19 85 LYS A N 1
ATOM 663 C CA . LYS A 1 85 ? -1.974 14.463 24.203 1.00 94.19 85 LYS A CA 1
ATOM 664 C C . LYS A 1 85 ? -2.441 15.750 24.876 1.00 94.19 85 LYS A C 1
ATOM 666 O O . LYS A 1 85 ? -3.182 15.696 25.856 1.00 94.19 85 LYS A O 1
ATOM 671 N N . LEU A 1 86 ? -2.039 16.886 24.313 1.00 93.69 86 LEU A N 1
ATOM 672 C CA . LEU A 1 86 ? -2.480 18.223 24.703 1.00 93.69 86 LEU A CA 1
ATOM 673 C C . LEU A 1 86 ? -2.626 19.103 23.457 1.00 93.69 86 LEU A C 1
ATOM 675 O O . LEU A 1 86 ? -1.663 19.280 22.712 1.00 93.69 86 LEU A O 1
ATOM 679 N N . GLU A 1 87 ? -3.827 19.621 23.208 1.00 88.81 87 GLU A N 1
ATOM 680 C CA . GLU A 1 87 ? -4.122 20.443 22.027 1.00 88.81 87 GLU A CA 1
ATOM 681 C C . GLU A 1 87 ? -5.316 21.396 22.261 1.00 88.81 87 GLU A C 1
ATOM 683 O O . GLU A 1 87 ? -6.189 21.096 23.083 1.00 88.81 87 GLU A O 1
ATOM 688 N N . PRO A 1 88 ? -5.424 22.518 21.521 1.00 86.38 88 PRO A N 1
ATOM 689 C CA . PRO A 1 88 ? -6.613 23.371 21.548 1.00 86.38 88 PRO A CA 1
ATOM 690 C C . PRO A 1 88 ? -7.859 22.624 21.053 1.00 86.38 88 PRO A C 1
ATOM 692 O O . PRO A 1 88 ? -7.922 22.176 19.904 1.00 86.38 88 PRO A O 1
ATOM 695 N N . HIS A 1 89 ? -8.893 22.513 21.886 1.00 81.44 89 HIS A N 1
ATOM 696 C CA . HIS A 1 89 ? -10.098 21.768 21.538 1.00 81.44 89 HIS A CA 1
ATOM 697 C C . HIS A 1 89 ? -11.163 22.655 20.889 1.00 81.44 89 HIS A C 1
ATOM 699 O O . HIS A 1 89 ? -11.809 23.457 21.559 1.00 81.44 89 HIS A O 1
ATOM 705 N N . ARG A 1 90 ? -11.419 22.458 19.585 1.00 72.06 90 ARG A N 1
ATOM 706 C CA . ARG A 1 90 ? -12.543 23.090 18.853 1.00 72.06 90 ARG A CA 1
ATOM 707 C C . ARG A 1 90 ? -12.600 24.627 18.976 1.00 72.06 90 ARG A C 1
ATOM 709 O O . ARG A 1 90 ? -13.682 25.208 19.031 1.00 72.06 90 ARG A O 1
ATOM 716 N N . GLY A 1 91 ? -11.438 25.281 19.044 1.00 70.31 91 GLY A N 1
ATOM 717 C CA . GLY A 1 91 ? -11.331 26.734 19.239 1.00 70.31 91 GLY A CA 1
ATOM 718 C C . GLY A 1 91 ? -11.657 27.229 20.657 1.00 70.31 91 GLY A C 1
ATOM 719 O O . GLY A 1 91 ? -11.702 28.436 20.862 1.00 70.31 91 GLY A O 1
ATOM 720 N N . GLY A 1 92 ? -11.884 26.314 21.604 1.00 79.69 92 GLY A N 1
ATOM 721 C CA . GLY A 1 92 ? -12.036 26.584 23.031 1.00 79.69 92 GLY A CA 1
ATOM 722 C C . GLY A 1 92 ? -10.781 26.175 23.824 1.00 79.69 92 GLY A C 1
ATOM 723 O O . GLY A 1 92 ? -9.674 26.513 23.400 1.00 79.69 92 GLY A O 1
ATOM 724 N N . PRO A 1 93 ? -10.921 25.468 24.962 1.00 88.12 93 PRO A N 1
ATOM 725 C CA . PRO A 1 93 ? -9.835 25.256 25.922 1.00 88.12 93 PRO A CA 1
ATOM 726 C C . PRO A 1 93 ? -8.662 24.421 25.389 1.00 88.12 93 PRO A C 1
ATOM 728 O O . PRO A 1 93 ? -8.827 23.533 24.547 1.00 88.12 93 PRO A O 1
ATOM 731 N N . MET A 1 94 ? -7.476 24.660 25.951 1.00 92.75 94 MET A N 1
ATOM 732 C CA . MET A 1 94 ? -6.291 23.815 25.817 1.00 92.75 94 MET A CA 1
ATOM 733 C C . MET A 1 94 ? -6.522 22.501 26.577 1.00 92.75 94 MET A C 1
ATOM 735 O O . MET A 1 94 ? -6.386 22.433 27.801 1.00 92.75 94 MET A O 1
ATOM 739 N N . ARG A 1 95 ? -6.923 21.450 25.856 1.00 93.19 95 ARG A N 1
ATOM 740 C CA . ARG A 1 95 ? -7.429 20.201 26.434 1.00 93.19 95 ARG A CA 1
ATOM 741 C C . ARG A 1 95 ? -6.353 19.125 26.457 1.00 93.19 95 ARG A C 1
ATOM 743 O O . ARG A 1 95 ? -5.912 18.641 25.413 1.00 93.19 95 ARG A O 1
ATOM 750 N N . GLY A 1 96 ? -6.000 18.689 27.660 1.00 96.25 96 GLY A N 1
ATOM 751 C CA . GLY A 1 96 ? -5.324 17.421 27.885 1.00 96.25 96 GLY A CA 1
ATOM 752 C C . GLY A 1 96 ? -6.265 16.255 27.585 1.00 96.25 96 GLY A C 1
ATOM 753 O O . GLY A 1 96 ? -7.458 16.305 27.889 1.00 96.25 96 GLY A O 1
ATOM 754 N N . TYR A 1 97 ? -5.748 15.188 26.989 1.00 96.31 97 TYR A N 1
ATOM 755 C CA . TYR A 1 97 ? -6.523 13.984 26.705 1.00 96.31 97 TYR A CA 1
ATOM 756 C C . TYR A 1 97 ? -5.731 12.734 27.073 1.00 96.31 97 TYR A C 1
ATOM 758 O O . TYR A 1 97 ? -4.631 12.531 26.555 1.00 96.31 97 TYR A O 1
ATOM 766 N N . ILE A 1 98 ? -6.294 11.899 27.949 1.00 97.00 98 ILE A N 1
ATOM 767 C CA . ILE A 1 98 ? -5.725 10.594 28.308 1.00 97.00 98 ILE A CA 1
ATOM 768 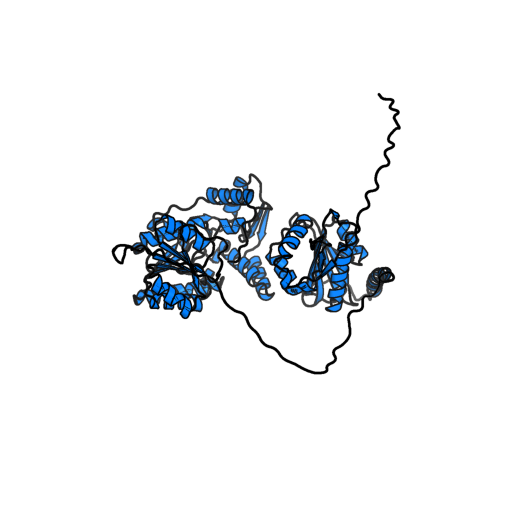C C . ILE A 1 98 ? -6.334 9.563 27.360 1.00 97.00 98 ILE A C 1
ATOM 770 O O . ILE A 1 98 ? -7.505 9.212 27.481 1.00 97.00 98 ILE A O 1
ATOM 774 N N . ALA A 1 99 ? -5.536 9.093 26.402 1.00 89.25 99 ALA A N 1
ATOM 775 C CA . ALA A 1 99 ? -5.995 8.187 25.357 1.00 89.25 99 ALA A CA 1
ATOM 776 C C . ALA A 1 99 ? -5.947 6.719 25.790 1.00 89.25 99 ALA A C 1
ATOM 778 O O . ALA A 1 99 ? -6.854 5.952 25.485 1.00 89.25 99 ALA A O 1
ATOM 779 N N . MET A 1 100 ? -4.873 6.313 26.474 1.00 93.00 100 MET A N 1
ATOM 780 C CA . MET A 1 100 ? -4.652 4.923 26.879 1.00 93.00 100 MET A CA 1
ATOM 781 C C . MET A 1 100 ? -3.976 4.872 28.250 1.00 93.00 100 MET A C 1
ATOM 783 O O . MET A 1 100 ? -3.034 5.617 28.513 1.00 93.00 100 MET A O 1
ATOM 787 N N . LEU A 1 101 ? -4.422 3.951 29.105 1.00 94.94 101 LEU A N 1
ATOM 788 C CA . LEU A 1 101 ? -3.820 3.641 30.403 1.00 94.94 101 LEU A CA 1
ATOM 789 C C . LEU A 1 101 ? -3.871 2.123 30.604 1.00 94.94 101 LEU A C 1
ATOM 791 O O . LEU A 1 101 ? -4.953 1.541 30.567 1.00 94.94 101 LEU A O 1
ATOM 795 N N . ALA A 1 102 ? -2.722 1.481 30.818 1.00 93.62 102 ALA A N 1
ATOM 796 C CA . ALA A 1 102 ? -2.633 0.029 31.001 1.00 93.62 102 ALA A CA 1
ATOM 797 C C . ALA A 1 102 ? -1.605 -0.342 32.078 1.00 93.62 102 ALA A C 1
ATOM 799 O O . ALA A 1 102 ? -0.577 0.325 32.226 1.00 93.62 102 ALA A O 1
ATOM 800 N N . THR A 1 103 ? -1.870 -1.413 32.837 1.00 93.31 103 THR A N 1
ATOM 801 C CA . THR A 1 103 ? -0.969 -1.905 33.897 1.00 93.31 103 THR A CA 1
ATOM 802 C C . THR A 1 103 ? -1.048 -3.422 34.035 1.00 93.31 103 THR A C 1
ATOM 804 O O . THR A 1 103 ? -2.135 -3.985 34.206 1.00 93.31 103 THR A O 1
ATOM 807 N N . ARG A 1 104 ? 0.125 -4.073 34.025 1.00 90.50 104 ARG A N 1
ATOM 808 C CA . ARG A 1 104 ? 0.273 -5.531 34.138 1.00 90.50 104 ARG A CA 1
ATOM 809 C C . ARG A 1 104 ? -0.565 -6.086 35.282 1.00 90.50 104 ARG A C 1
ATOM 811 O O . ARG A 1 104 ? -0.523 -5.562 36.397 1.00 90.50 104 ARG A O 1
ATOM 818 N N . LYS A 1 105 ? -1.319 -7.155 35.010 1.00 87.94 105 LYS A N 1
ATOM 819 C CA . LYS A 1 105 ? -2.339 -7.707 35.920 1.00 87.94 105 LYS A CA 1
ATOM 820 C C . LYS A 1 105 ? -1.753 -8.103 37.276 1.00 87.94 105 LYS A C 1
ATOM 822 O O . LYS A 1 105 ? -2.395 -7.888 38.300 1.00 87.94 105 LYS A O 1
ATOM 827 N N . GLU A 1 106 ? -0.509 -8.565 37.282 1.00 89.12 106 GLU A N 1
ATOM 828 C CA . GLU A 1 106 ? 0.257 -9.006 38.452 1.00 89.12 106 GLU A CA 1
ATOM 829 C C . GLU A 1 106 ? 0.675 -7.831 39.359 1.00 89.12 106 GLU A C 1
ATOM 831 O O . GLU A 1 106 ? 0.911 -8.016 40.554 1.00 89.12 106 GLU A O 1
ATOM 836 N N . HIS A 1 107 ? 0.722 -6.613 38.806 1.00 87.19 107 HIS A N 1
ATOM 837 C CA . HIS A 1 107 ? 1.145 -5.382 39.482 1.00 87.19 107 HIS A CA 1
ATOM 838 C C . HIS A 1 107 ? -0.018 -4.430 39.822 1.00 87.19 107 HIS A C 1
ATOM 840 O O . HIS A 1 107 ? 0.186 -3.329 40.343 1.00 87.19 107 HIS A O 1
ATOM 846 N N . ARG A 1 108 ? -1.265 -4.840 39.562 1.00 87.94 108 ARG A N 1
ATOM 847 C CA . ARG A 1 108 ? -2.459 -4.058 39.918 1.00 87.94 108 ARG A CA 1
ATOM 848 C C . ARG A 1 108 ? -2.632 -3.954 41.437 1.00 87.94 108 ARG A C 1
ATOM 850 O O . ARG A 1 108 ? -2.140 -4.773 42.206 1.00 87.94 108 ARG A O 1
ATOM 857 N N . GLY A 1 109 ? -3.325 -2.902 41.876 1.00 86.25 109 GLY A N 1
ATOM 858 C CA . GLY A 1 109 ? -3.503 -2.585 43.300 1.00 86.25 109 GLY A CA 1
ATOM 859 C C . GLY A 1 109 ? -2.294 -1.914 43.971 1.00 86.25 109 GLY A C 1
ATOM 860 O O . GLY A 1 109 ? -2.398 -1.522 45.125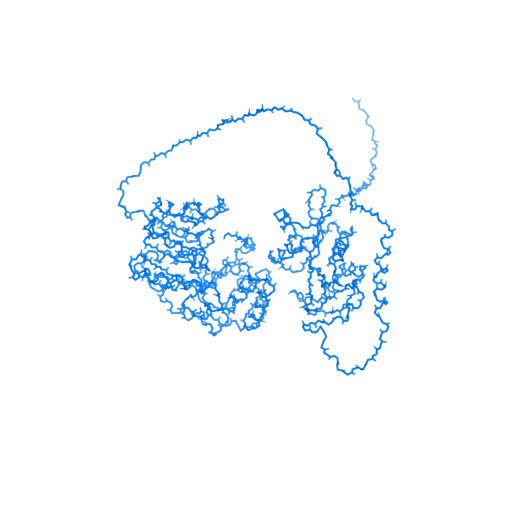 1.00 86.25 109 GLY A O 1
ATOM 861 N N . GLN A 1 110 ? -1.179 -1.717 43.256 1.00 91.06 110 GLN A N 1
ATOM 862 C CA . GLN A 1 110 ? 0.051 -1.094 43.778 1.00 91.06 110 GLN A CA 1
ATOM 863 C C . GLN A 1 110 ? 0.134 0.431 43.523 1.00 91.06 110 GLN A C 1
ATOM 865 O O . GLN A 1 110 ? 1.198 1.026 43.647 1.00 91.06 110 GLN A O 1
ATOM 870 N N . GLY A 1 111 ? -0.964 1.077 43.109 1.00 92.69 111 GLY A N 1
ATOM 871 C CA . GLY A 1 111 ? -1.023 2.530 42.858 1.00 92.69 111 GLY A CA 1
ATOM 872 C C . GLY A 1 111 ? -0.354 3.029 41.564 1.00 92.69 111 GLY A C 1
ATOM 873 O O . GLY A 1 111 ? -0.408 4.224 41.282 1.00 92.69 111 GLY A O 1
ATOM 874 N N . ILE A 1 112 ? 0.228 2.138 40.751 1.00 95.50 112 ILE A N 1
ATOM 875 C CA . ILE A 1 112 ? 0.982 2.475 39.523 1.00 95.50 112 ILE A CA 1
ATOM 876 C C . ILE A 1 112 ? 0.148 3.322 38.553 1.00 95.50 112 ILE A C 1
ATOM 878 O O . ILE A 1 112 ? 0.600 4.376 38.115 1.00 95.50 112 ILE A O 1
ATOM 882 N N . ALA A 1 113 ? -1.083 2.893 38.256 1.00 95.19 113 ALA A N 1
ATOM 883 C CA . ALA A 1 113 ? -1.993 3.609 37.362 1.00 95.19 113 ALA A CA 1
ATOM 884 C C . ALA A 1 113 ? -2.302 5.028 37.876 1.00 95.19 113 ALA A C 1
ATOM 886 O O . ALA A 1 113 ? -2.156 5.994 37.135 1.00 95.19 113 ALA A O 1
ATOM 887 N N . THR A 1 114 ? -2.633 5.168 39.164 1.00 96.25 114 THR A N 1
ATOM 888 C CA . THR A 1 114 ? -2.862 6.467 39.817 1.00 96.25 114 THR A CA 1
ATOM 889 C C . THR A 1 114 ? -1.639 7.378 39.706 1.00 96.25 114 THR A C 1
ATOM 891 O O . THR A 1 114 ? -1.781 8.556 39.391 1.00 96.25 114 THR A O 1
ATOM 894 N N . LYS A 1 115 ? -0.429 6.842 39.917 1.00 97.25 115 LYS A N 1
ATOM 895 C CA . LYS A 1 115 ? 0.818 7.609 39.801 1.00 97.25 115 LYS A CA 1
ATOM 896 C C . LYS A 1 115 ? 1.096 8.057 38.363 1.00 97.25 115 LYS A C 1
ATOM 898 O O . LYS A 1 115 ? 1.457 9.211 38.166 1.00 97.25 115 LYS A O 1
ATOM 903 N N . LEU A 1 116 ? 0.886 7.188 37.371 1.00 97.81 116 LEU A N 1
ATOM 904 C CA . LEU A 1 116 ? 1.030 7.536 35.952 1.00 97.81 116 LEU A CA 1
ATOM 905 C C . LEU A 1 116 ? 0.055 8.648 35.537 1.00 97.81 116 LEU A C 1
ATOM 907 O O . LEU A 1 116 ? 0.467 9.603 34.884 1.00 97.81 116 LEU A O 1
ATOM 911 N N . VAL A 1 117 ? -1.210 8.563 35.966 1.00 97.81 117 VAL A N 1
ATOM 912 C CA . VAL A 1 117 ? -2.213 9.606 35.699 1.00 97.81 117 VAL A CA 1
ATOM 913 C C . VAL A 1 117 ? -1.826 10.932 36.359 1.00 97.81 117 VAL A C 1
ATOM 915 O O . VAL A 1 117 ? -1.869 11.957 35.687 1.00 97.81 117 VAL A O 1
ATOM 918 N N . LYS A 1 118 ? -1.377 10.931 37.625 1.00 97.50 118 LYS A N 1
ATOM 919 C CA . LYS A 1 118 ? -0.874 12.152 38.285 1.00 97.50 118 LYS A CA 1
ATOM 920 C C . LYS A 1 118 ? 0.291 12.783 37.520 1.00 97.50 118 LYS A C 1
ATOM 922 O O . LYS A 1 118 ? 0.205 13.954 37.187 1.00 97.50 118 LYS A O 1
ATOM 927 N N . MET A 1 119 ? 1.310 12.004 37.147 1.00 97.75 119 MET A N 1
ATOM 928 C CA . MET A 1 119 ? 2.461 12.513 36.382 1.00 97.75 119 MET A CA 1
ATOM 929 C C . MET A 1 119 ? 2.054 13.148 35.042 1.00 97.75 119 MET A C 1
ATOM 931 O O . MET A 1 119 ? 2.595 14.188 34.669 1.00 97.75 119 MET A O 1
ATOM 935 N N . ALA A 1 120 ? 1.081 12.561 34.336 1.00 97.69 120 ALA A N 1
ATOM 936 C CA . ALA A 1 120 ? 0.536 13.144 33.113 1.00 97.69 120 ALA A CA 1
ATOM 937 C C . ALA A 1 120 ? -0.221 14.456 33.373 1.00 97.69 120 ALA A C 1
ATOM 939 O O . ALA A 1 120 ? -0.013 15.420 32.642 1.00 97.69 120 ALA A O 1
ATOM 940 N N . ILE A 1 121 ? -1.054 14.514 34.416 1.00 97.44 121 ILE A N 1
ATOM 941 C CA . ILE A 1 121 ? -1.807 15.720 34.801 1.00 97.44 121 ILE A CA 1
ATOM 942 C C . ILE A 1 121 ? -0.860 16.838 35.247 1.00 97.44 121 ILE A C 1
ATOM 944 O O . ILE A 1 121 ? -0.980 17.954 34.753 1.00 97.44 121 ILE A O 1
ATOM 948 N N . ASP A 1 122 ? 0.119 16.542 36.103 1.00 97.12 122 ASP A N 1
ATOM 949 C CA . ASP A 1 122 ? 1.123 17.505 36.568 1.00 97.12 122 ASP A CA 1
ATOM 950 C C . ASP A 1 122 ? 1.890 18.108 35.381 1.00 97.12 122 ASP A C 1
ATOM 952 O O . ASP A 1 122 ? 2.082 19.322 35.300 1.00 97.12 122 ASP A O 1
ATOM 956 N N . LYS A 1 123 ? 2.275 17.275 34.405 1.00 97.12 123 LYS A N 1
ATOM 957 C CA . LYS A 1 123 ? 2.927 17.743 33.180 1.00 97.12 123 LYS A CA 1
ATOM 958 C C . LYS A 1 123 ? 1.973 18.537 32.277 1.00 97.12 123 LYS A C 1
ATOM 960 O O . LYS A 1 123 ? 2.388 19.560 31.750 1.00 97.12 123 LYS A O 1
ATOM 965 N N . MET A 1 124 ? 0.707 18.137 32.134 1.00 97.31 124 MET A N 1
ATOM 966 C CA . MET A 1 124 ? -0.306 18.918 31.406 1.00 97.31 124 MET A CA 1
ATOM 967 C C . MET A 1 124 ? -0.540 20.297 32.042 1.00 97.31 124 MET A C 1
ATOM 969 O O . MET A 1 124 ? -0.661 21.275 31.314 1.00 97.31 124 MET A O 1
ATOM 973 N N . ILE A 1 125 ? -0.549 20.402 33.377 1.00 95.62 125 ILE A N 1
ATOM 974 C CA . ILE A 1 125 ? -0.643 21.681 34.103 1.00 95.62 125 ILE A CA 1
ATOM 975 C C . ILE A 1 125 ? 0.570 22.573 33.795 1.00 95.62 125 ILE A C 1
ATOM 977 O O . ILE A 1 125 ? 0.403 23.770 33.573 1.00 95.62 125 ILE A O 1
ATOM 981 N N . VAL A 1 126 ? 1.782 22.002 33.752 1.00 96.19 126 VAL A N 1
ATOM 982 C CA . VAL A 1 126 ? 3.014 22.726 33.377 1.00 96.19 126 VAL A CA 1
ATOM 983 C C . VAL A 1 126 ? 2.967 23.231 31.930 1.00 96.19 126 VAL A C 1
ATOM 985 O O . VAL A 1 126 ? 3.438 24.331 31.665 1.00 96.19 126 VAL A O 1
ATOM 988 N N . GLU A 1 127 ? 2.361 22.473 31.015 1.00 93.75 127 GLU A N 1
ATOM 989 C CA . GLU A 1 127 ? 2.106 22.875 29.620 1.00 93.75 127 GLU A CA 1
ATOM 990 C C . GLU A 1 127 ? 0.793 23.689 29.458 1.00 93.75 127 GLU A C 1
ATOM 992 O O . GLU A 1 127 ? 0.198 23.735 28.384 1.00 93.75 127 GLU A O 1
ATOM 997 N N . GLU A 1 128 ? 0.324 24.330 30.534 1.00 95.69 128 GLU A N 1
ATOM 998 C CA . GLU A 1 128 ? -0.833 25.238 30.584 1.00 95.69 128 GLU A CA 1
ATOM 999 C C . GLU A 1 128 ? -2.199 24.646 30.176 1.00 95.69 128 GLU A C 1
ATOM 1001 O O . GLU A 1 128 ? -3.091 25.390 29.760 1.00 95.69 128 GLU A O 1
ATOM 1006 N N . ALA A 1 129 ? -2.432 23.343 30.355 1.00 95.75 129 ALA A N 1
ATOM 1007 C CA . ALA A 1 129 ? -3.749 22.739 30.132 1.00 95.75 129 ALA A CA 1
ATOM 1008 C C . ALA A 1 129 ? -4.861 23.402 30.973 1.00 95.75 129 ALA A C 1
ATOM 1010 O O . ALA A 1 129 ? -4.709 23.655 32.169 1.00 95.75 129 ALA A O 1
ATOM 1011 N N . ASP A 1 130 ? -6.006 23.652 30.341 1.00 93.94 130 ASP A N 1
ATOM 1012 C CA . ASP A 1 130 ? -7.219 24.203 30.957 1.00 93.94 130 ASP A CA 1
ATOM 1013 C C . ASP A 1 130 ? -8.080 23.104 31.606 1.00 93.94 130 ASP A C 1
ATOM 1015 O O . ASP A 1 130 ? -8.747 23.318 32.621 1.00 93.94 130 ASP A O 1
ATOM 1019 N N . GLU A 1 131 ? -8.053 21.907 31.022 1.00 94.44 131 GLU A N 1
ATOM 1020 C CA . GLU A 1 131 ? -8.840 20.738 31.418 1.00 94.44 131 GLU A CA 1
ATOM 1021 C C . GLU A 1 131 ? -8.200 19.441 30.903 1.00 94.44 131 GLU A C 1
ATOM 1023 O O . GLU A 1 131 ? -7.435 19.456 29.938 1.00 94.44 131 GLU A O 1
ATOM 1028 N N . VAL A 1 132 ? -8.546 18.306 31.515 1.00 97.31 132 VAL A N 1
ATOM 1029 C CA . VAL A 1 132 ? -8.150 16.960 31.075 1.00 97.31 132 VAL A CA 1
ATOM 1030 C C . VAL A 1 132 ? -9.393 16.102 30.861 1.00 97.31 132 VAL A C 1
ATOM 1032 O O . VAL A 1 132 ? -10.248 16.025 31.739 1.00 97.31 132 VAL A O 1
ATOM 1035 N N . VAL A 1 133 ? -9.496 15.439 29.708 1.00 93.81 133 VAL A N 1
ATOM 1036 C CA . VAL A 1 133 ? -10.643 14.602 29.312 1.00 93.81 133 VAL A CA 1
ATOM 1037 C C . VAL A 1 133 ? -10.208 13.164 29.037 1.00 93.81 133 VAL A C 1
ATOM 1039 O O . VAL A 1 133 ? -9.087 12.918 28.592 1.00 93.81 133 VAL A O 1
ATOM 1042 N N . LEU A 1 134 ? -11.114 12.216 29.278 1.00 95.50 134 LEU A N 1
ATOM 1043 C CA . LEU A 1 134 ? -10.992 10.823 28.845 1.00 95.50 134 LEU A CA 1
ATOM 1044 C C . LEU A 1 134 ? -12.360 10.152 28.694 1.00 95.50 134 LEU A C 1
ATOM 1046 O O . LEU A 1 134 ? -13.362 10.611 29.253 1.00 95.50 134 LEU A O 1
ATOM 1050 N N . GLU A 1 135 ? -12.378 9.006 28.024 1.00 92.25 135 GLU A N 1
ATOM 1051 C CA . GLU A 1 135 ? -13.503 8.079 27.990 1.00 92.25 135 GLU A CA 1
ATOM 1052 C C . GLU A 1 135 ? -13.119 6.733 28.625 1.00 92.25 135 GLU A C 1
ATOM 1054 O O . GLU A 1 135 ? -12.000 6.243 28.471 1.00 92.25 135 GLU A O 1
ATOM 1059 N N . THR A 1 136 ? -14.047 6.121 29.368 1.00 89.00 136 THR A N 1
ATOM 1060 C CA . THR A 1 136 ? -13.864 4.772 29.929 1.00 89.00 136 THR A CA 1
ATOM 1061 C C . THR A 1 136 ? -15.181 3.991 29.955 1.00 89.00 136 THR A C 1
ATOM 1063 O O . THR A 1 136 ? -16.255 4.586 30.083 1.00 89.00 136 THR A O 1
ATOM 1066 N N . GLU A 1 137 ? -15.122 2.664 29.816 1.00 87.12 137 GLU A N 1
ATOM 1067 C CA . GLU A 1 137 ? -16.306 1.789 29.808 1.00 87.12 137 GLU A CA 1
ATOM 1068 C C . GLU A 1 137 ? -17.097 1.889 31.124 1.00 87.12 137 GLU A C 1
ATOM 1070 O O . GLU A 1 137 ? -16.525 1.985 32.213 1.00 87.12 137 GLU A O 1
ATOM 1075 N N . VAL A 1 138 ? -18.434 1.879 31.035 1.00 86.38 138 VAL A N 1
ATOM 1076 C CA . VAL A 1 138 ? -19.325 2.071 32.201 1.00 86.38 138 VAL A CA 1
ATOM 1077 C C . VAL A 1 138 ? -19.200 0.982 33.274 1.00 86.38 138 VAL A C 1
ATOM 1079 O O . VAL A 1 138 ? -19.612 1.208 34.411 1.00 86.38 138 VAL A O 1
ATOM 1082 N N . ASP A 1 139 ? -18.664 -0.182 32.916 1.00 88.12 139 ASP A N 1
ATOM 1083 C CA . ASP A 1 139 ? -18.411 -1.344 33.769 1.00 88.12 139 ASP A CA 1
ATOM 1084 C C . ASP A 1 139 ? -16.936 -1.472 34.202 1.00 88.12 139 ASP A C 1
ATOM 1086 O O . ASP A 1 139 ? -16.628 -2.279 35.086 1.00 88.12 139 ASP A O 1
ATOM 1090 N N . ASN A 1 140 ? -16.030 -0.622 33.693 1.00 88.44 140 ASN A N 1
ATOM 1091 C CA . ASN A 1 140 ? -14.635 -0.543 34.134 1.00 88.44 140 ASN A CA 1
ATOM 1092 C C . ASN A 1 140 ? -14.518 0.200 35.479 1.00 88.44 140 ASN A C 1
ATOM 1094 O O . ASN A 1 140 ? -13.890 1.253 35.619 1.00 88.44 140 ASN A O 1
ATOM 1098 N N . MET A 1 141 ? -15.143 -0.381 36.504 1.00 90.38 141 MET A N 1
ATOM 1099 C CA . MET A 1 141 ? -15.169 0.124 37.875 1.00 90.38 141 MET A CA 1
ATOM 1100 C C . MET A 1 141 ? -13.776 0.393 38.479 1.00 90.38 141 MET A C 1
ATOM 1102 O O . MET A 1 141 ? -13.671 1.349 39.250 1.00 90.38 141 MET A O 1
ATOM 1106 N N . PRO A 1 142 ? -12.702 -0.374 38.174 1.00 89.56 142 PRO A N 1
ATOM 1107 C CA . PRO A 1 142 ? -11.348 -0.022 38.600 1.00 89.56 142 PRO A CA 1
ATOM 1108 C C . PRO A 1 142 ? -10.873 1.325 38.039 1.00 89.56 142 PRO A C 1
ATOM 1110 O O . PRO A 1 142 ? -10.431 2.168 38.816 1.00 89.56 142 PRO A O 1
ATOM 1113 N N . SER A 1 143 ? -11.008 1.551 36.727 1.00 90.19 143 SER A N 1
ATOM 1114 C CA . SER A 1 143 ? -10.609 2.810 36.083 1.00 90.19 143 SER A CA 1
ATOM 1115 C C . SER A 1 143 ? -11.466 3.984 36.547 1.00 90.19 143 SER A C 1
ATOM 1117 O O . SER A 1 143 ? -10.922 5.017 36.927 1.00 90.19 143 SER A O 1
ATOM 1119 N N . LEU A 1 144 ? -12.793 3.809 36.607 1.00 90.38 144 LEU A N 1
ATOM 1120 C CA . LEU A 1 144 ? -13.715 4.840 37.099 1.00 90.38 144 LEU A CA 1
ATOM 1121 C C . LEU A 1 144 ? -13.315 5.332 38.496 1.00 90.38 144 LEU A C 1
ATOM 1123 O O . LEU A 1 144 ? -13.167 6.534 38.689 1.00 90.38 144 LEU A O 1
ATOM 1127 N N . ARG A 1 145 ? -13.023 4.417 39.433 1.00 91.19 145 ARG A N 1
ATOM 1128 C CA . ARG A 1 145 ? -12.562 4.779 40.785 1.00 91.19 145 ARG A CA 1
ATOM 1129 C C . ARG A 1 145 ? -11.235 5.536 40.790 1.00 91.19 145 ARG A C 1
ATOM 1131 O O . ARG A 1 145 ? -11.070 6.430 41.611 1.00 91.19 145 ARG A O 1
ATOM 1138 N N . ILE A 1 146 ? -10.285 5.187 39.916 1.00 93.56 146 ILE A N 1
ATOM 1139 C CA . ILE A 1 146 ? -9.003 5.908 39.819 1.00 93.56 146 ILE A CA 1
ATOM 1140 C C . ILE A 1 146 ? -9.258 7.359 39.405 1.00 93.56 146 ILE A C 1
ATOM 1142 O O . ILE A 1 146 ? -8.775 8.271 40.070 1.00 93.56 146 ILE A O 1
ATOM 1146 N N . TYR A 1 147 ? -10.043 7.575 38.350 1.00 95.00 147 TYR A N 1
ATOM 1147 C CA . TYR A 1 147 ? -10.314 8.917 37.839 1.00 95.00 147 TYR A CA 1
ATOM 1148 C C . TYR A 1 147 ? -11.173 9.746 38.807 1.00 95.00 147 TYR A C 1
ATOM 1150 O O . TYR A 1 147 ? -10.841 10.897 39.079 1.00 95.00 147 TYR A O 1
ATOM 1158 N N . GLU A 1 148 ? -12.213 9.162 39.405 1.00 88.81 148 GLU A N 1
ATOM 1159 C CA . GLU A 1 148 ? -13.069 9.834 40.397 1.00 88.81 148 GLU A CA 1
ATOM 1160 C C . GLU A 1 148 ? -12.296 10.229 41.664 1.00 88.81 148 GLU A C 1
ATOM 1162 O O . GLU A 1 148 ? -12.472 11.332 42.183 1.00 88.81 148 GLU A O 1
ATOM 1167 N N . ASN A 1 149 ? -11.378 9.377 42.133 1.00 90.56 149 ASN A N 1
ATOM 1168 C CA . ASN A 1 149 ? -10.501 9.710 43.258 1.00 90.56 149 ASN A CA 1
ATOM 1169 C C . ASN A 1 149 ? -9.522 10.848 42.920 1.00 90.56 149 ASN A C 1
ATOM 1171 O O . ASN A 1 149 ? -9.163 11.614 43.810 1.00 90.56 149 ASN A O 1
ATOM 1175 N N . LEU A 1 150 ? -9.137 10.988 41.647 1.00 91.88 150 LEU A N 1
ATOM 1176 C CA . LEU A 1 150 ? -8.318 12.087 41.121 1.00 91.88 150 LEU A CA 1
ATOM 1177 C C . LEU A 1 150 ? -9.141 13.336 40.742 1.00 91.88 150 LEU A C 1
ATOM 1179 O O . LEU A 1 150 ? -8.619 14.242 40.097 1.00 91.88 150 LEU A O 1
ATOM 1183 N N . GLY A 1 151 ? -10.416 13.400 41.138 1.00 87.81 151 GLY A N 1
ATOM 1184 C CA . GLY A 1 151 ? -11.279 14.567 40.950 1.00 87.81 151 GLY A CA 1
ATOM 1185 C C . GLY A 1 151 ? -11.963 14.658 39.583 1.00 87.81 151 GLY A C 1
ATOM 1186 O O . GLY A 1 151 ? -12.644 15.649 39.321 1.00 87.81 151 GLY A O 1
ATOM 1187 N N . PHE A 1 152 ? -11.836 13.657 38.706 1.00 91.81 152 PHE A N 1
ATOM 1188 C CA . PHE A 1 152 ? -12.579 13.657 37.446 1.00 91.81 152 PHE A CA 1
ATOM 1189 C C . PHE A 1 152 ? -14.080 13.455 37.692 1.00 91.81 152 PHE A C 1
ATOM 1191 O O . PHE A 1 152 ? -14.492 12.547 38.414 1.00 91.81 152 PHE A O 1
ATOM 1198 N N . ILE A 1 153 ? -14.909 14.248 37.015 1.00 82.38 153 ILE A N 1
ATOM 1199 C CA . ILE A 1 153 ? -16.373 14.148 37.056 1.00 82.38 153 ILE A CA 1
ATOM 1200 C C . ILE A 1 153 ? -16.915 13.570 35.747 1.00 82.38 153 ILE A C 1
ATOM 1202 O O . ILE A 1 153 ? -16.410 13.867 34.664 1.00 82.38 153 ILE A O 1
ATOM 1206 N N . ARG A 1 154 ? -17.971 12.754 35.827 1.00 86.94 154 ARG A N 1
ATOM 1207 C CA . ARG A 1 154 ? -18.661 12.208 34.647 1.00 86.94 154 ARG A CA 1
ATOM 1208 C C . ARG A 1 154 ? -19.546 13.292 34.026 1.00 86.94 154 ARG A C 1
ATOM 1210 O O . ARG A 1 154 ? -20.471 13.758 34.683 1.00 86.94 154 ARG A O 1
ATOM 1217 N N . THR A 1 155 ? -19.308 13.658 32.768 1.00 77.69 155 THR A N 1
ATOM 1218 C CA . THR A 1 155 ? -20.088 14.701 32.064 1.00 77.69 155 THR A CA 1
ATOM 1219 C C . THR A 1 155 ? -21.065 14.149 31.041 1.00 77.69 155 THR A C 1
ATOM 1221 O O . THR A 1 155 ? -22.125 14.730 30.826 1.00 77.69 155 THR A O 1
ATOM 1224 N N . LYS A 1 156 ? -20.738 13.025 30.395 1.00 75.69 156 LYS A N 1
ATOM 1225 C CA . LYS A 1 156 ? -21.562 12.455 29.322 1.00 75.69 156 LYS A CA 1
ATOM 1226 C C . LYS A 1 156 ? -21.548 10.936 29.375 1.00 75.69 156 LYS A C 1
ATOM 1228 O O . LYS A 1 156 ? -20.533 10.327 29.702 1.00 75.69 156 LYS A O 1
ATOM 1233 N N . ARG A 1 157 ? -22.672 10.315 29.019 1.00 78.69 157 ARG A N 1
ATOM 1234 C CA . ARG A 1 157 ? -22.773 8.872 28.776 1.00 78.69 157 ARG A CA 1
ATOM 1235 C C . ARG A 1 157 ? -22.892 8.658 27.270 1.00 78.69 157 ARG A C 1
ATOM 1237 O O . ARG A 1 157 ? -23.833 9.153 26.657 1.00 78.69 157 ARG A O 1
ATOM 1244 N N . LEU A 1 158 ? -21.921 7.973 26.680 1.00 64.56 158 LEU A N 1
ATOM 1245 C CA . LEU A 1 158 ? -21.792 7.777 25.238 1.00 64.56 158 LEU A CA 1
ATOM 1246 C C . LEU A 1 158 ? -22.218 6.344 24.907 1.00 64.56 158 LEU A C 1
ATOM 1248 O O . LEU A 1 158 ? -21.524 5.387 25.246 1.00 64.56 158 LEU A O 1
ATOM 1252 N N . HIS A 1 159 ? -23.408 6.190 24.328 1.00 63.22 159 HIS A N 1
ATOM 1253 C CA . HIS A 1 159 ? -23.973 4.879 24.010 1.00 63.22 159 HIS A CA 1
ATOM 1254 C C . HIS A 1 159 ? -23.281 4.262 22.789 1.00 63.22 159 HIS A C 1
ATOM 1256 O O . HIS A 1 159 ? -23.073 4.966 21.807 1.00 63.22 159 HIS A O 1
ATOM 1262 N N . ARG A 1 160 ? -22.943 2.963 22.864 1.00 66.19 160 ARG A N 1
ATOM 1263 C CA . ARG A 1 160 ? -22.179 2.224 21.834 1.00 66.19 160 ARG A CA 1
ATOM 1264 C C . ARG A 1 160 ? -20.938 2.992 21.353 1.00 66.19 160 ARG A C 1
ATOM 1266 O O . ARG A 1 160 ? -20.736 3.175 20.159 1.00 66.19 160 ARG A O 1
ATOM 1273 N N . TYR A 1 161 ? -20.161 3.500 22.308 1.00 54.91 161 TYR A N 1
ATOM 1274 C CA . TYR A 1 161 ? -18.991 4.335 22.035 1.00 54.91 161 TYR A CA 1
ATOM 1275 C C . TYR A 1 161 ? -17.792 3.512 21.563 1.00 54.91 161 TYR A C 1
ATOM 1277 O O . TYR A 1 161 ? -17.111 3.907 20.625 1.00 54.91 161 TYR A O 1
ATOM 1285 N N . TYR A 1 162 ? -17.562 2.370 22.210 1.00 63.19 162 TYR A N 1
ATOM 1286 C CA . TYR A 1 162 ? -16.486 1.451 21.863 1.00 63.19 162 TYR A CA 1
ATOM 1287 C C . TYR A 1 162 ? -16.910 0.501 20.743 1.00 63.19 162 TYR A C 1
ATOM 1289 O O . TYR A 1 162 ? -18.089 0.162 20.613 1.00 63.19 162 TYR A O 1
ATOM 1297 N N . LEU A 1 163 ? -15.931 0.013 19.978 1.00 49.94 163 LEU A N 1
ATOM 1298 C CA . LEU A 1 163 ? -16.143 -0.911 18.853 1.00 49.94 163 LEU A CA 1
ATOM 1299 C C . LEU A 1 163 ? -16.847 -2.226 19.238 1.00 49.94 163 LEU A C 1
ATOM 1301 O O . LEU A 1 163 ? -17.506 -2.828 18.403 1.00 49.94 163 LEU A O 1
ATOM 1305 N N . ASN A 1 164 ? -16.762 -2.653 20.500 1.00 65.88 164 ASN A N 1
ATOM 1306 C CA . ASN A 1 164 ? -17.497 -3.805 21.041 1.00 65.88 164 ASN A CA 1
ATOM 1307 C C . ASN A 1 164 ? -18.986 -3.505 21.354 1.00 65.88 164 ASN A C 1
ATOM 1309 O O . ASN A 1 164 ? -19.685 -4.351 21.909 1.00 65.88 164 ASN A O 1
ATOM 1313 N N . GLY A 1 165 ? -19.471 -2.295 21.057 1.00 67.19 165 GLY A N 1
ATOM 1314 C CA . GLY A 1 165 ? -20.818 -1.826 21.385 1.00 67.19 165 GLY A CA 1
ATOM 1315 C C . GLY A 1 165 ? -20.994 -1.346 22.831 1.00 67.19 165 GLY A C 1
ATOM 1316 O O . GLY A 1 165 ? -22.094 -0.911 23.192 1.00 67.19 165 GLY A O 1
ATOM 1317 N N . ASN A 1 166 ? -19.949 -1.366 23.666 1.00 69.12 166 ASN A N 1
ATOM 1318 C CA . ASN A 1 166 ? -20.065 -0.935 25.054 1.00 69.12 166 ASN A CA 1
ATOM 1319 C C . ASN A 1 166 ? -20.253 0.581 25.172 1.00 69.12 166 ASN A C 1
ATOM 1321 O O . ASN A 1 166 ? -19.805 1.402 24.367 1.00 69.12 166 ASN A O 1
ATOM 1325 N N . THR A 1 167 ? -20.989 0.960 26.213 1.00 72.12 167 THR A N 1
ATOM 1326 C CA . THR A 1 167 ? -21.240 2.360 26.557 1.00 72.12 167 THR A CA 1
ATOM 1327 C C . THR A 1 167 ? -20.052 2.900 27.351 1.00 72.12 167 THR A C 1
ATOM 1329 O O . THR A 1 167 ? -19.536 2.206 28.226 1.00 72.12 167 THR A O 1
ATOM 1332 N N . ALA A 1 168 ? -19.663 4.148 27.097 1.00 84.06 168 ALA A N 1
ATOM 1333 C CA . ALA A 1 168 ? -18.632 4.850 27.856 1.00 84.06 168 ALA A CA 1
ATOM 1334 C C . ALA A 1 168 ? -19.228 5.941 28.756 1.00 84.06 168 ALA A C 1
ATOM 1336 O O . ALA A 1 168 ? -20.292 6.501 28.467 1.00 84.06 168 ALA A O 1
ATOM 1337 N N . PHE A 1 169 ? -18.508 6.301 29.815 1.00 83.69 169 PHE A N 1
ATOM 1338 C CA . PHE A 1 169 ? -18.589 7.636 30.397 1.00 83.69 169 PHE A CA 1
ATOM 1339 C C . PHE A 1 169 ? -17.460 8.495 29.827 1.00 83.69 169 PHE A C 1
ATOM 1341 O O . PHE A 1 169 ? -16.314 8.053 29.798 1.00 83.69 169 PHE A O 1
ATOM 1348 N N . ARG A 1 170 ? -17.775 9.733 29.432 1.00 85.62 170 ARG A N 1
ATOM 1349 C CA . ARG A 1 170 ? -16.785 10.808 29.330 1.00 85.62 170 ARG A CA 1
ATOM 1350 C C . ARG A 1 170 ? -16.581 11.397 30.716 1.00 85.62 170 ARG A C 1
ATOM 1352 O O . ARG A 1 170 ? -17.557 11.751 31.386 1.00 85.62 170 ARG A O 1
ATOM 1359 N N . LEU A 1 171 ? -15.324 11.518 31.111 1.00 88.62 171 LEU A N 1
ATOM 1360 C CA . LEU A 1 171 ? -14.898 12.150 32.345 1.00 88.62 171 LEU A CA 1
ATOM 1361 C C . LEU A 1 171 ? -14.054 13.392 32.042 1.00 88.62 171 LEU A C 1
ATOM 1363 O O . LEU A 1 171 ? -13.338 13.425 31.041 1.00 88.62 171 LEU A O 1
ATOM 1367 N N . ILE A 1 172 ? -14.148 14.404 32.906 1.00 89.50 172 ILE A N 1
ATOM 1368 C CA . ILE A 1 172 ? -13.374 15.647 32.812 1.00 89.50 172 ILE A CA 1
ATOM 1369 C C . ILE A 1 172 ? -12.805 16.054 34.171 1.00 89.50 172 ILE A C 1
ATOM 1371 O O . ILE A 1 172 ? -13.460 15.888 35.200 1.00 89.50 172 ILE A O 1
ATOM 1375 N N . LEU A 1 173 ? -11.611 16.630 34.161 1.00 92.25 173 LEU A N 1
ATOM 1376 C CA . LEU A 1 173 ? -11.003 17.352 35.271 1.00 92.25 173 LEU A CA 1
ATOM 1377 C C . LEU A 1 173 ? -10.741 18.782 34.794 1.00 92.25 173 LEU A C 1
ATOM 1379 O O . LEU A 1 173 ? -9.980 18.972 33.848 1.00 92.25 173 LEU A O 1
ATOM 1383 N N . TYR A 1 174 ? -11.365 19.778 35.421 1.00 90.00 174 TYR A N 1
ATOM 1384 C CA . TYR A 1 174 ? -11.089 21.183 35.122 1.00 90.00 174 TYR A CA 1
ATOM 1385 C C . TYR A 1 174 ? -9.877 21.638 35.937 1.00 90.00 174 TYR A C 1
ATOM 1387 O O . TYR A 1 174 ? -9.812 21.384 37.139 1.00 90.00 174 TYR A O 1
ATOM 1395 N N . LEU A 1 175 ? -8.913 22.289 35.284 1.00 91.56 175 LEU A N 1
ATOM 1396 C CA . LEU A 1 175 ? -7.662 22.731 35.909 1.00 91.56 175 LEU A CA 1
ATOM 1397 C C . LEU A 1 175 ? -7.656 24.232 36.222 1.00 91.56 175 LEU A C 1
ATOM 1399 O O . LEU A 1 175 ? -6.896 24.669 37.086 1.00 91.56 175 LEU A O 1
ATOM 1403 N N . LYS A 1 176 ? -8.502 25.025 35.548 1.00 89.56 176 LYS A N 1
ATOM 1404 C CA . LYS A 1 176 ? -8.602 26.480 35.744 1.00 89.56 176 LYS A CA 1
ATOM 1405 C C . LYS A 1 176 ? -10.063 26.940 35.924 1.00 89.56 176 LYS A C 1
ATOM 1407 O O . LYS A 1 176 ? -10.969 26.334 35.345 1.00 89.56 176 LYS A O 1
ATOM 1412 N N . PRO A 1 177 ? -10.320 28.018 36.693 1.00 82.06 177 PRO A N 1
ATOM 1413 C CA . PRO A 1 177 ? -11.640 28.646 36.784 1.00 82.06 177 PRO A CA 1
ATOM 1414 C C . PRO A 1 177 ? -12.184 29.102 35.425 1.00 82.06 177 PRO A C 1
ATOM 1416 O O . PRO A 1 177 ? -11.425 29.506 34.547 1.00 82.06 177 PRO A O 1
ATOM 1419 N N . GLY A 1 178 ? -13.508 29.060 35.255 1.00 78.00 178 GLY A N 1
ATOM 1420 C CA . GLY A 1 178 ? -14.196 29.544 34.049 1.00 78.00 178 GLY A CA 1
ATOM 1421 C C . GLY A 1 178 ? -14.102 28.637 32.814 1.00 78.00 178 GLY A C 1
ATOM 1422 O O . GLY A 1 178 ? -14.882 28.812 31.888 1.00 78.00 178 GLY A O 1
ATOM 1423 N N . VAL A 1 179 ? -13.236 27.620 32.802 1.00 82.69 179 VAL A N 1
ATOM 1424 C CA . VAL A 1 179 ? -13.103 26.680 31.671 1.00 82.69 179 VAL A CA 1
ATOM 1425 C C . VAL A 1 179 ? -14.427 26.022 31.229 1.00 82.69 179 VAL A C 1
ATOM 1427 O O . VAL A 1 179 ? -14.660 25.975 30.020 1.00 82.69 179 VAL A O 1
ATOM 1430 N N . PRO A 1 180 ? -15.351 25.612 32.130 1.00 73.00 180 PRO A N 1
ATOM 1431 C CA . PRO A 1 180 ? -16.646 25.049 31.729 1.00 73.00 180 PRO A CA 1
ATOM 1432 C C . PRO A 1 180 ? -17.528 25.974 30.870 1.00 73.00 180 PRO A C 1
ATOM 1434 O O . PRO A 1 180 ? -18.441 25.483 30.208 1.00 73.00 180 PRO A O 1
ATOM 1437 N N . SER A 1 181 ? -17.291 27.294 30.888 1.00 70.50 181 SER A N 1
ATOM 1438 C CA . SER A 1 181 ? -18.061 28.282 30.118 1.00 70.50 181 SER A CA 1
ATOM 1439 C C . SER A 1 181 ? -17.383 28.721 28.814 1.00 70.50 181 SER A C 1
ATOM 1441 O O . SER A 1 181 ? -17.965 29.509 28.064 1.00 70.50 181 SER A O 1
ATOM 1443 N N . ILE A 1 182 ? -16.190 28.199 28.494 1.00 73.19 182 ILE A N 1
ATOM 1444 C CA . ILE A 1 182 ? -15.500 28.506 27.235 1.00 73.19 182 ILE A CA 1
ATOM 1445 C C . ILE A 1 182 ? -16.266 27.862 26.063 1.00 73.19 182 ILE A C 1
ATOM 1447 O O . ILE A 1 182 ? -16.423 26.636 26.025 1.00 73.19 182 ILE A O 1
ATOM 1451 N N . PRO A 1 183 ? -16.735 28.645 25.071 1.00 61.28 183 PRO A N 1
ATOM 1452 C CA . PRO A 1 183 ? -17.456 28.098 23.931 1.00 61.28 183 PRO A CA 1
ATOM 1453 C C . PRO A 1 183 ? -16.539 27.235 23.055 1.00 61.28 183 PRO A C 1
ATOM 1455 O O . PRO A 1 183 ? -15.393 27.580 22.778 1.00 61.28 183 PRO A O 1
ATOM 1458 N N . THR A 1 184 ? -17.081 26.121 22.570 1.00 60.22 184 THR A N 1
ATOM 1459 C CA . THR A 1 184 ? -16.442 25.229 21.591 1.00 60.22 184 THR A CA 1
ATOM 1460 C C . THR A 1 184 ? -17.242 25.247 20.291 1.00 60.22 184 THR A C 1
ATOM 1462 O O . THR A 1 184 ? -18.448 25.488 20.318 1.00 60.22 184 THR A O 1
ATOM 1465 N N . PHE A 1 185 ? -16.600 24.998 19.144 1.00 51.00 185 PHE A N 1
ATOM 1466 C CA . PHE A 1 185 ? -17.270 24.998 17.837 1.00 51.00 185 PHE A CA 1
ATOM 1467 C C . PHE A 1 185 ? -17.058 23.690 17.042 1.00 51.00 185 PHE A C 1
ATOM 1469 O O . PHE A 1 185 ? -15.916 23.319 16.764 1.00 51.00 185 PHE A O 1
ATOM 1476 N N . PRO A 1 186 ? -18.137 22.983 16.637 1.00 47.97 186 PRO A N 1
ATOM 1477 C CA . PRO A 1 186 ? -19.529 23.213 17.036 1.00 47.97 186 PRO A CA 1
ATOM 1478 C C . PRO A 1 186 ? -19.721 22.987 18.551 1.00 47.97 186 PRO A C 1
ATOM 1480 O O . PRO A 1 186 ? -18.983 22.181 19.138 1.00 47.97 186 PRO A O 1
ATOM 1483 N N . PRO A 1 187 ? -20.683 23.687 19.181 1.00 49.12 187 PRO A N 1
ATOM 1484 C CA . PRO A 1 187 ? -20.894 23.604 20.621 1.00 49.12 187 PRO A CA 1
ATOM 1485 C C . PRO A 1 187 ? -21.367 22.205 21.023 1.00 49.12 187 PRO A C 1
ATOM 1487 O O . PRO A 1 187 ? -22.218 21.605 20.367 1.00 49.12 187 PRO A O 1
ATOM 1490 N N . ASP A 1 188 ? -20.803 21.675 22.113 1.00 49.28 188 ASP A N 1
ATOM 1491 C CA . ASP A 1 188 ? -21.104 20.318 22.609 1.00 49.28 188 ASP A CA 1
ATOM 1492 C C . ASP A 1 188 ? -22.556 20.162 23.123 1.00 49.28 188 ASP A C 1
ATOM 1494 O O . ASP A 1 188 ? -23.036 19.034 23.291 1.00 49.28 188 ASP A O 1
ATOM 1498 N N . TYR A 1 189 ? -23.254 21.289 23.305 1.00 43.88 189 TYR A N 1
ATOM 1499 C CA . TYR A 1 189 ? -24.693 21.410 23.526 1.00 43.88 189 TYR A CA 1
ATOM 1500 C C . TYR A 1 189 ? -25.292 22.304 22.431 1.00 43.88 189 TYR A C 1
ATOM 1502 O O . TYR A 1 189 ? -24.740 23.361 22.124 1.00 43.88 189 TYR A O 1
ATOM 1510 N N . GLY A 1 190 ? -26.430 21.904 21.855 1.00 37.50 190 GLY A N 1
ATOM 1511 C CA . GLY A 1 190 ? -27.211 22.798 20.991 1.00 37.50 190 GLY A CA 1
ATOM 1512 C C . GLY A 1 190 ? -27.673 24.045 21.762 1.00 37.50 190 GLY A C 1
ATOM 1513 O O . GLY A 1 190 ? -27.716 24.001 22.996 1.00 37.50 190 GLY A O 1
ATOM 1514 N N . PRO A 1 191 ? -28.009 25.153 21.076 1.00 30.95 191 PRO A N 1
ATOM 1515 C CA . PRO A 1 191 ? -28.466 26.366 21.748 1.00 30.95 191 PRO A CA 1
ATOM 1516 C C . PRO A 1 191 ? -29.680 26.039 22.636 1.00 30.95 191 PRO A C 1
ATOM 1518 O O . PRO A 1 191 ? -30.651 25.475 22.128 1.00 30.95 191 PRO A O 1
ATOM 1521 N N . PRO A 1 192 ? -29.645 26.343 23.947 1.00 37.88 192 PRO A N 1
ATOM 1522 C CA . PRO A 1 192 ? -30.767 26.056 24.826 1.00 37.88 192 PRO A CA 1
ATOM 1523 C C . PRO A 1 192 ? -31.955 26.945 24.450 1.00 37.88 192 PRO A C 1
ATOM 1525 O O . PRO A 1 192 ? -31.854 28.174 24.455 1.00 37.88 192 PRO A O 1
ATOM 1528 N N . GLU A 1 193 ? -33.094 26.330 24.139 1.00 34.12 193 GLU A N 1
ATOM 1529 C CA . GLU A 1 193 ? -34.334 27.065 23.905 1.00 34.12 193 GLU A CA 1
ATOM 1530 C C . GLU A 1 193 ? -34.833 27.693 25.219 1.00 34.12 193 GLU A C 1
ATOM 1532 O O . GLU A 1 193 ? -35.317 27.004 26.114 1.00 34.12 193 GLU A O 1
ATOM 1537 N N . GLY A 1 194 ? -34.741 29.023 25.314 1.00 43.81 194 GLY A N 1
ATOM 1538 C CA . GLY A 1 194 ? -35.616 29.833 26.167 1.00 43.81 194 GLY A CA 1
ATOM 1539 C C . GLY A 1 194 ? -35.356 29.829 27.678 1.00 43.81 194 GLY A C 1
ATOM 1540 O O . GLY A 1 194 ? -36.300 29.626 28.439 1.00 43.81 194 GLY A O 1
ATOM 1541 N N . VAL A 1 195 ? -34.135 30.141 28.136 1.00 33.38 195 VAL A N 1
ATOM 1542 C CA . VAL A 1 195 ? -33.888 30.479 29.557 1.00 33.38 195 VAL A CA 1
ATOM 1543 C C . VAL A 1 195 ? -33.120 31.800 29.688 1.00 33.38 195 VAL A C 1
ATOM 1545 O O . VAL A 1 195 ? -32.038 31.964 29.125 1.00 33.38 195 VAL A O 1
ATOM 1548 N N . GLU A 1 196 ? -33.696 32.752 30.428 1.00 31.19 196 GLU A N 1
ATOM 1549 C CA . GLU A 1 196 ? -33.085 34.051 30.747 1.00 31.19 196 GLU A CA 1
ATOM 1550 C C . GLU A 1 196 ? -31.908 33.925 31.735 1.00 31.19 196 GLU A C 1
ATOM 1552 O O . GLU A 1 196 ? -31.732 32.911 32.409 1.00 31.19 196 GLU A O 1
ATOM 1557 N N . HIS A 1 197 ? -31.084 34.973 31.828 1.00 38.78 197 HIS A N 1
ATOM 1558 C CA . HIS A 1 197 ? -29.869 34.989 32.648 1.00 38.78 197 HIS A CA 1
ATOM 1559 C C . HIS A 1 197 ? -30.148 34.793 34.151 1.00 38.78 197 HIS A C 1
ATOM 1561 O O . HIS A 1 197 ? -30.579 35.716 34.842 1.00 38.78 197 HIS A O 1
ATOM 1567 N N . GLY A 1 198 ? -29.798 33.618 34.676 1.00 27.83 198 GLY A N 1
ATOM 1568 C CA . GLY A 1 198 ? -29.664 33.362 36.109 1.00 27.83 198 GLY A CA 1
ATOM 1569 C C . GLY A 1 198 ? -28.197 33.190 36.504 1.00 27.83 198 GLY A C 1
ATOM 1570 O O . GLY A 1 198 ? -27.557 32.237 36.067 1.00 27.83 198 GLY A O 1
ATOM 1571 N N . ASN A 1 199 ? -27.670 34.073 37.359 1.00 39.16 199 ASN A N 1
ATOM 1572 C CA . ASN A 1 199 ? -26.347 33.892 37.973 1.00 39.16 199 ASN A CA 1
ATOM 1573 C C . ASN A 1 199 ? -26.371 32.666 38.906 1.00 39.16 199 ASN A C 1
ATOM 1575 O O . ASN A 1 199 ? -26.910 32.733 40.013 1.00 39.16 199 ASN A O 1
ATOM 1579 N N . GLY A 1 200 ? -25.802 31.546 38.453 1.00 30.56 200 GLY A N 1
ATOM 1580 C CA . GLY A 1 200 ? -25.775 30.273 39.176 1.00 30.56 200 GLY A CA 1
ATOM 1581 C C . GLY A 1 200 ? -24.506 30.084 40.010 1.00 30.56 200 GLY A C 1
ATOM 1582 O O . GLY A 1 200 ? -23.422 29.902 39.472 1.00 30.56 200 GLY A O 1
ATOM 1583 N N . LEU A 1 201 ? -24.650 30.068 41.336 1.00 31.41 201 LEU A N 1
ATOM 1584 C CA . LEU A 1 201 ? -23.571 29.836 42.309 1.00 31.41 201 LEU A CA 1
ATOM 1585 C C . LEU A 1 201 ? -23.126 28.352 42.352 1.00 31.41 201 LEU A C 1
ATOM 1587 O O . LEU A 1 201 ? -23.354 27.675 43.353 1.00 31.41 201 LEU A O 1
ATOM 1591 N N . MET A 1 202 ? -22.528 27.826 41.274 1.00 35.53 202 MET A N 1
ATOM 1592 C CA . MET A 1 202 ? -22.001 26.444 41.225 1.00 35.53 202 MET A CA 1
ATOM 1593 C C . MET A 1 202 ? -20.521 26.295 40.827 1.00 35.53 202 MET A C 1
ATOM 1595 O O . MET A 1 202 ? -19.939 25.247 41.112 1.00 35.53 202 MET A O 1
ATOM 1599 N N . ASP A 1 203 ? -19.895 27.306 40.220 1.00 49.56 203 ASP A N 1
ATOM 1600 C CA . ASP A 1 203 ? -18.623 27.099 39.505 1.00 49.56 203 ASP A CA 1
ATOM 1601 C C . ASP A 1 203 ? -17.375 27.026 40.407 1.00 49.56 203 ASP A C 1
ATOM 1603 O O . ASP A 1 203 ? -16.533 26.146 40.218 1.00 49.56 203 ASP A O 1
ATOM 1607 N N . GLU A 1 204 ? -17.244 27.897 41.417 1.00 41.69 204 GLU A N 1
ATOM 1608 C CA . GLU A 1 204 ? -16.077 27.858 42.320 1.00 41.69 204 GLU A CA 1
ATOM 1609 C C . GLU A 1 204 ? -16.098 26.637 43.249 1.00 41.69 204 GLU A C 1
ATOM 1611 O O . GLU A 1 204 ? -15.056 26.043 43.517 1.00 41.69 204 GLU A O 1
ATOM 1616 N N . ASP A 1 205 ? -17.282 26.219 43.701 1.00 44.25 205 ASP A N 1
ATOM 1617 C CA . ASP A 1 205 ? -17.445 25.140 44.680 1.00 44.25 205 ASP A CA 1
ATOM 1618 C C . ASP A 1 205 ? -17.023 23.773 44.104 1.00 44.25 205 ASP A C 1
ATOM 1620 O O . ASP A 1 205 ? -16.481 22.926 44.815 1.00 44.25 205 ASP A O 1
ATOM 1624 N N . LEU A 1 206 ? -17.218 23.564 42.797 1.00 42.88 206 LEU A N 1
ATOM 1625 C CA . LEU A 1 206 ? -16.796 22.358 42.083 1.00 42.88 206 LEU A CA 1
ATOM 1626 C C . LEU A 1 206 ? -15.265 22.270 41.980 1.00 42.88 206 LEU A C 1
ATOM 1628 O O . LEU A 1 206 ? -14.677 21.249 42.343 1.00 42.88 206 LEU A O 1
ATOM 1632 N N . ILE A 1 207 ? -14.620 23.357 41.550 1.00 48.88 207 ILE A N 1
ATOM 1633 C CA . ILE A 1 207 ? -13.162 23.431 41.375 1.00 48.88 207 ILE A CA 1
ATOM 1634 C C . ILE A 1 207 ? -12.455 23.431 42.737 1.00 48.88 207 ILE A C 1
ATOM 1636 O O . ILE A 1 207 ? -11.421 22.778 42.896 1.00 48.88 207 ILE A O 1
ATOM 1640 N N . ALA A 1 208 ? -13.033 24.073 43.757 1.00 42.88 208 ALA A N 1
ATOM 1641 C CA . ALA A 1 208 ? -12.543 24.013 45.132 1.00 42.88 208 ALA A CA 1
ATOM 1642 C C . ALA A 1 208 ? -12.589 22.581 45.693 1.00 42.88 208 ALA A C 1
ATOM 1644 O O . ALA A 1 208 ? -11.623 22.144 46.318 1.00 42.88 208 ALA A O 1
ATOM 1645 N N . ARG A 1 209 ? -13.656 21.813 45.419 1.00 47.09 209 ARG A N 1
ATOM 1646 C CA . ARG A 1 209 ? -13.748 20.390 45.802 1.00 47.09 209 ARG A CA 1
ATOM 1647 C C . ARG A 1 209 ? -12.716 19.530 45.066 1.00 47.09 209 ARG A C 1
ATOM 1649 O O . ARG A 1 209 ? -12.018 18.760 45.723 1.00 47.09 209 ARG A O 1
ATOM 1656 N N . GLN A 1 210 ? -12.559 19.701 43.749 1.00 48.09 210 GLN A N 1
ATOM 1657 C CA . GLN A 1 210 ? -11.531 19.003 42.956 1.00 48.09 210 GLN A CA 1
ATOM 1658 C C . GLN A 1 210 ? -10.112 19.314 43.473 1.00 48.09 210 GLN A C 1
ATOM 1660 O O . GLN A 1 210 ? -9.310 18.407 43.700 1.00 48.09 210 GLN A O 1
ATOM 1665 N N . THR A 1 211 ? -9.824 20.586 43.756 1.00 42.78 211 THR A N 1
ATOM 1666 C CA . THR A 1 211 ? -8.522 21.044 44.269 1.00 42.78 211 THR A CA 1
ATOM 1667 C C . THR A 1 211 ? -8.245 20.531 45.686 1.00 42.78 211 THR A C 1
ATOM 1669 O O . THR A 1 211 ? -7.144 20.057 45.964 1.00 42.78 211 THR A O 1
ATOM 1672 N N . ALA A 1 212 ? -9.234 20.565 46.586 1.00 40.59 212 ALA A N 1
ATOM 1673 C CA . ALA A 1 212 ? -9.092 20.060 47.953 1.00 40.59 212 ALA A CA 1
ATOM 1674 C C . ALA A 1 212 ? -8.836 18.542 47.990 1.00 40.59 212 ALA A C 1
ATOM 1676 O O . ALA A 1 212 ? -8.013 18.071 48.777 1.00 40.59 212 ALA A O 1
ATOM 1677 N N . GLN A 1 213 ? -9.494 17.785 47.105 1.00 41.03 213 GLN A N 1
ATOM 1678 C CA . GLN A 1 213 ? -9.308 16.340 46.973 1.00 41.03 213 GLN A CA 1
ATOM 1679 C C . GLN A 1 213 ? -7.886 15.982 46.498 1.00 41.03 213 GLN A C 1
ATOM 1681 O O . GLN A 1 213 ? -7.297 15.030 47.004 1.00 41.03 213 GLN A O 1
ATOM 1686 N N . LEU A 1 214 ? -7.292 16.788 45.609 1.00 41.59 214 LEU A N 1
ATOM 1687 C CA . LEU A 1 214 ? -5.896 16.637 45.174 1.00 41.59 214 LEU A CA 1
ATOM 1688 C C . LEU A 1 214 ? -4.876 17.066 46.250 1.00 41.59 214 LEU A C 1
ATOM 1690 O O . LEU A 1 214 ? -3.830 16.430 46.401 1.00 41.59 214 LEU A O 1
ATOM 1694 N N . GLN A 1 215 ? -5.159 18.120 47.023 1.00 39.19 215 GLN A N 1
ATOM 1695 C CA . GLN A 1 215 ? -4.228 18.635 48.039 1.00 39.19 215 GLN A CA 1
ATOM 1696 C C . GLN A 1 215 ? -4.108 17.745 49.287 1.00 39.19 215 GLN A C 1
ATOM 1698 O O . GLN A 1 215 ? -3.033 17.699 49.887 1.00 39.19 215 GLN A O 1
ATOM 1703 N N . LEU A 1 216 ? -5.160 17.003 49.657 1.00 33.06 216 LEU A N 1
ATOM 1704 C CA . LEU A 1 216 ? -5.154 16.115 50.830 1.00 33.06 216 LEU A CA 1
ATOM 1705 C C . LEU A 1 216 ? -4.120 14.975 50.749 1.00 33.06 216 LEU A C 1
ATOM 1707 O O . LEU A 1 216 ? -3.631 14.531 51.786 1.00 33.06 216 LEU A O 1
ATOM 1711 N N . GLU A 1 217 ? -3.732 14.533 49.548 1.00 36.94 217 GLU A N 1
ATOM 1712 C CA . GLU A 1 217 ? -2.706 13.491 49.368 1.00 36.94 217 GLU A CA 1
ATOM 1713 C C . GLU A 1 217 ? -1.273 14.050 49.253 1.00 36.94 217 GLU A C 1
ATOM 1715 O O . GLU A 1 217 ? -0.310 13.364 49.599 1.00 36.94 217 GLU A O 1
ATOM 1720 N N . ASN A 1 218 ? -1.107 15.313 48.840 1.00 32.25 218 ASN A N 1
ATOM 1721 C CA . ASN A 1 218 ? 0.211 15.956 48.711 1.00 32.25 218 ASN A CA 1
ATOM 1722 C C . ASN A 1 218 ? 0.863 16.311 50.063 1.00 32.25 218 ASN A C 1
ATOM 1724 O O . ASN A 1 218 ? 2.018 16.732 50.101 1.00 32.25 218 ASN A O 1
ATOM 1728 N N . ALA A 1 219 ? 0.159 16.112 51.180 1.00 30.61 219 ALA A N 1
ATOM 1729 C CA . ALA A 1 219 ? 0.677 16.344 52.526 1.00 30.61 219 ALA A CA 1
ATOM 1730 C C . ALA A 1 219 ? 1.615 15.234 53.054 1.00 30.61 219 ALA A C 1
ATOM 1732 O O . ALA A 1 219 ? 2.143 15.386 54.155 1.00 30.61 219 ALA A O 1
ATOM 1733 N N . GLN A 1 220 ? 1.813 14.119 52.328 1.00 30.58 220 GLN A N 1
ATOM 1734 C CA . GLN A 1 220 ? 2.513 12.940 52.870 1.00 30.58 220 GLN A CA 1
ATOM 1735 C C . GLN A 1 220 ? 3.756 12.423 52.130 1.00 30.58 220 GLN A C 1
ATOM 1737 O O . GLN A 1 220 ? 4.378 11.516 52.678 1.00 30.58 220 GLN A O 1
ATOM 1742 N N . HIS A 1 221 ? 4.163 12.923 50.956 1.00 28.02 221 HIS A N 1
ATOM 1743 C CA . HIS A 1 221 ? 5.397 12.449 50.292 1.00 28.02 221 HIS A CA 1
ATOM 1744 C C . HIS A 1 221 ? 6.298 13.583 49.780 1.00 28.02 221 HIS A C 1
ATOM 1746 O O . HIS A 1 221 ? 5.850 14.682 49.463 1.00 28.02 221 HIS A O 1
ATOM 1752 N N . GLU A 1 222 ? 7.601 13.301 49.780 1.00 26.48 222 GLU A N 1
ATOM 1753 C CA . GLU A 1 222 ? 8.683 14.287 49.756 1.00 26.48 222 GLU A CA 1
ATOM 1754 C C . GLU A 1 222 ? 8.864 14.988 48.401 1.00 26.48 222 GLU A C 1
ATOM 1756 O O . GLU A 1 222 ? 8.763 14.384 47.331 1.00 26.48 222 GLU A O 1
ATOM 1761 N N . ARG A 1 223 ? 9.202 16.284 48.454 1.00 25.06 223 ARG A N 1
ATOM 1762 C CA . ARG A 1 223 ? 9.613 17.066 47.282 1.00 25.06 223 ARG A CA 1
ATOM 1763 C C . ARG A 1 223 ? 11.015 16.640 46.847 1.00 25.06 223 ARG A C 1
ATOM 1765 O O . ARG A 1 223 ? 11.963 16.842 47.601 1.00 25.06 223 ARG A O 1
ATOM 1772 N N . PHE A 1 224 ? 11.159 16.165 45.613 1.00 27.67 224 PHE A N 1
ATOM 1773 C CA . PHE A 1 224 ? 12.469 16.049 44.973 1.00 27.67 224 PHE A CA 1
ATOM 1774 C C . PHE A 1 224 ? 12.803 17.337 44.216 1.00 27.67 224 PHE A C 1
ATOM 1776 O O . PHE A 1 224 ? 12.018 17.819 43.401 1.00 27.67 224 PHE A O 1
ATOM 1783 N N . ASP A 1 225 ? 13.962 17.908 44.539 1.00 27.20 225 ASP A N 1
ATOM 1784 C CA . ASP A 1 225 ? 14.448 19.177 44.000 1.00 27.20 225 ASP A CA 1
ATOM 1785 C C . ASP A 1 225 ? 14.958 19.007 42.562 1.00 27.20 225 ASP A C 1
ATOM 1787 O O . ASP A 1 225 ? 15.917 18.278 42.300 1.00 27.20 225 ASP A O 1
ATOM 1791 N N . VAL A 1 226 ? 14.326 19.721 41.632 1.00 33.84 226 VAL A N 1
ATOM 1792 C CA . VAL A 1 226 ? 14.781 19.870 40.251 1.00 33.84 226 VAL A CA 1
ATOM 1793 C C . VAL A 1 226 ? 15.340 21.287 40.080 1.00 33.84 226 VAL A C 1
ATOM 1795 O O . VAL A 1 226 ? 14.662 22.138 39.512 1.00 33.84 226 VAL A O 1
ATOM 1798 N N . THR A 1 227 ? 16.552 21.580 40.586 1.00 33.44 227 THR A N 1
ATOM 1799 C CA . THR A 1 227 ? 17.599 22.398 39.904 1.00 33.44 227 THR A CA 1
ATOM 1800 C C . THR A 1 227 ? 18.837 22.762 40.757 1.00 33.44 227 THR A C 1
ATOM 1802 O O . THR A 1 227 ? 18.808 23.652 41.607 1.00 33.44 227 THR A O 1
ATOM 1805 N N . GLY A 1 228 ? 20.022 22.275 40.362 1.00 25.44 228 GLY A N 1
ATOM 1806 C CA . GLY A 1 228 ? 21.321 22.950 40.591 1.00 25.44 228 GLY A CA 1
ATOM 1807 C C . GLY A 1 228 ? 22.484 22.041 40.998 1.00 25.44 228 GLY A C 1
ATOM 1808 O O . GLY A 1 228 ? 22.244 20.913 41.393 1.00 25.44 228 GLY A O 1
ATOM 1809 N N . ARG A 1 229 ? 23.766 22.445 40.992 1.00 27.05 229 ARG A N 1
ATOM 1810 C CA . ARG A 1 229 ? 24.516 23.680 40.610 1.00 27.05 229 ARG A CA 1
ATOM 1811 C C . ARG A 1 229 ? 26.025 23.289 40.680 1.00 27.05 229 ARG A C 1
ATOM 1813 O O . ARG A 1 229 ? 26.350 22.453 41.510 1.00 27.05 229 ARG A O 1
ATOM 1820 N N . LYS A 1 230 ? 27.017 23.809 39.934 1.00 25.64 230 LYS A N 1
ATOM 1821 C CA . LYS A 1 230 ? 27.150 24.800 38.833 1.00 25.64 230 LYS A CA 1
ATOM 1822 C C . LYS A 1 230 ? 28.492 24.515 38.080 1.00 25.64 230 LYS A C 1
ATOM 1824 O O . LYS A 1 230 ? 29.201 23.592 38.462 1.00 25.64 230 LYS A O 1
ATOM 1829 N N . ALA A 1 231 ? 28.873 25.302 37.063 1.00 25.03 231 ALA A N 1
ATOM 1830 C CA . ALA A 1 231 ? 30.208 25.267 36.431 1.00 25.03 231 ALA A CA 1
ATOM 1831 C C . ALA A 1 231 ? 31.263 26.113 37.177 1.00 25.03 231 ALA A C 1
ATOM 1833 O O . ALA A 1 231 ? 30.916 27.184 37.679 1.00 25.03 231 ALA A O 1
ATOM 1834 N N . GLU A 1 232 ? 32.540 25.706 37.124 1.00 23.94 232 GLU A N 1
ATOM 1835 C CA . GLU A 1 232 ? 33.705 26.601 37.253 1.00 23.94 232 GLU A CA 1
ATOM 1836 C C . GLU A 1 232 ? 34.959 26.024 36.547 1.00 23.94 232 GLU A C 1
ATOM 1838 O O . GLU A 1 232 ? 34.974 24.860 36.149 1.00 23.94 232 GLU A O 1
ATOM 1843 N N . VAL A 1 233 ? 35.975 26.861 36.305 1.00 24.23 233 VAL A N 1
ATOM 1844 C CA . VAL A 1 233 ? 37.096 26.637 35.362 1.00 24.23 233 VAL A CA 1
ATOM 1845 C C . VAL A 1 233 ? 38.434 26.943 36.042 1.00 24.23 233 VAL A C 1
ATOM 1847 O O . VAL A 1 233 ? 38.495 27.953 36.731 1.00 24.23 233 VAL A O 1
ATOM 1850 N N . ILE A 1 234 ? 39.511 26.182 35.760 1.00 22.84 234 ILE A N 1
ATOM 1851 C CA . ILE A 1 234 ? 40.898 26.687 35.556 1.00 22.84 234 ILE A CA 1
ATOM 1852 C C . ILE A 1 234 ? 41.856 25.589 35.015 1.00 22.84 234 ILE A C 1
ATOM 1854 O O . ILE A 1 234 ? 41.631 24.396 35.179 1.00 22.84 234 ILE A O 1
ATOM 1858 N N . ARG A 1 235 ? 42.886 26.058 34.292 1.00 23.41 235 ARG A N 1
ATOM 1859 C CA . ARG A 1 235 ? 43.966 25.388 33.513 1.00 23.41 235 ARG A CA 1
ATOM 1860 C C . ARG A 1 235 ? 44.940 24.555 34.402 1.00 23.41 235 ARG A C 1
ATOM 1862 O O . ARG A 1 235 ? 44.863 24.694 35.614 1.00 23.41 235 ARG A O 1
ATOM 1869 N N . SER A 1 236 ? 45.907 23.733 33.942 1.00 23.27 236 SER A N 1
ATOM 1870 C CA . SER A 1 236 ? 46.636 23.572 32.648 1.00 23.27 236 SER A CA 1
ATOM 1871 C C . SER A 1 236 ? 47.499 22.277 32.619 1.00 23.27 236 SER A C 1
ATOM 1873 O O . SER A 1 236 ? 47.782 21.744 33.683 1.00 23.27 236 SER A O 1
ATOM 1875 N N . SER A 1 237 ? 48.050 21.927 31.433 1.00 22.92 237 SER A N 1
ATOM 1876 C CA . SER A 1 237 ? 49.180 20.985 31.166 1.00 22.92 237 SER A CA 1
ATOM 1877 C C . SER A 1 237 ? 48.879 19.467 31.242 1.00 22.92 237 SER A C 1
ATOM 1879 O O . SER A 1 237 ? 47.985 19.053 31.965 1.00 22.92 237 SER A O 1
ATOM 1881 N N . GLU A 1 238 ? 49.571 18.559 30.529 1.00 23.23 238 GLU A N 1
ATOM 1882 C CA . GLU A 1 238 ? 50.295 18.632 29.236 1.00 23.23 238 GLU A CA 1
ATOM 1883 C C . GLU A 1 238 ? 50.524 17.198 28.673 1.00 23.23 238 GLU A C 1
ATOM 1885 O O . GLU A 1 238 ? 50.750 16.277 29.448 1.00 23.23 238 GLU A O 1
ATOM 1890 N N . THR A 1 239 ? 50.544 17.043 27.339 1.00 22.92 239 THR A N 1
ATOM 1891 C CA . THR A 1 239 ? 51.306 16.030 26.549 1.00 22.92 239 THR A CA 1
ATOM 1892 C C . THR A 1 239 ? 51.078 14.504 26.742 1.00 22.92 239 THR A C 1
ATOM 1894 O O . THR A 1 239 ? 51.391 13.939 27.780 1.00 22.92 239 THR A O 1
ATOM 1897 N N . VAL A 1 240 ? 50.695 13.791 25.660 1.00 24.67 240 VAL A N 1
ATOM 1898 C CA . VAL A 1 240 ? 51.489 12.742 24.936 1.00 24.67 240 VAL A CA 1
ATOM 1899 C C . VAL A 1 240 ? 50.622 12.000 23.886 1.00 24.67 240 VAL A C 1
ATOM 1901 O O . VAL A 1 240 ? 49.525 11.534 24.172 1.00 24.67 240 VAL A O 1
ATOM 1904 N N . MET A 1 241 ? 51.148 11.843 22.660 1.00 21.69 241 MET A N 1
ATOM 1905 C CA . MET A 1 241 ? 50.602 10.989 21.583 1.00 21.69 241 MET A CA 1
ATOM 1906 C C . MET A 1 241 ? 51.112 9.535 21.644 1.00 21.69 241 MET A C 1
ATOM 1908 O O . MET A 1 241 ? 52.299 9.338 21.907 1.00 21.69 241 MET A O 1
ATOM 1912 N N . LYS A 1 242 ? 50.277 8.565 21.217 1.00 24.92 242 LYS A N 1
ATOM 1913 C CA . LYS A 1 242 ? 50.543 7.449 20.253 1.00 24.92 242 LYS A CA 1
ATOM 1914 C C . LYS A 1 242 ? 49.400 6.414 20.356 1.00 24.92 242 LYS A C 1
ATOM 1916 O O . LYS A 1 242 ? 49.078 5.989 21.452 1.00 24.92 242 LYS A O 1
ATOM 1921 N N . ALA A 1 243 ? 48.625 6.110 19.312 1.00 24.61 243 ALA A N 1
ATOM 1922 C CA . ALA A 1 243 ? 48.951 5.423 18.052 1.00 24.61 243 ALA A CA 1
ATOM 1923 C C . ALA A 1 243 ? 49.105 3.891 18.178 1.00 24.61 243 ALA A C 1
ATOM 1925 O O . ALA A 1 243 ? 50.170 3.411 18.565 1.00 24.61 243 ALA A O 1
ATOM 1926 N N . HIS A 1 244 ? 48.095 3.145 17.709 1.00 25.75 244 HIS A N 1
ATOM 1927 C CA . HIS A 1 244 ? 48.311 1.947 16.888 1.00 25.75 244 HIS A CA 1
ATOM 1928 C C . HIS A 1 244 ? 47.134 1.668 15.945 1.00 25.75 244 HIS A C 1
ATOM 1930 O O . HIS A 1 244 ? 45.975 1.897 16.278 1.00 25.75 244 HIS A O 1
ATOM 1936 N N . LEU A 1 245 ? 47.480 1.185 14.756 1.00 24.72 245 LEU A N 1
ATOM 1937 C CA . LEU A 1 245 ? 46.607 0.788 13.655 1.00 24.72 245 LEU A CA 1
ATOM 1938 C C . LEU A 1 245 ? 47.187 -0.530 13.106 1.00 24.72 245 LEU A C 1
ATOM 1940 O O . LEU A 1 245 ? 48.393 -0.741 13.239 1.00 24.72 245 LEU A O 1
ATOM 1944 N N . ALA A 1 246 ? 46.346 -1.318 12.429 1.00 24.36 246 ALA A N 1
ATOM 1945 C CA . ALA A 1 246 ? 46.661 -2.394 11.470 1.00 24.36 246 ALA A CA 1
ATOM 1946 C C . ALA A 1 246 ? 46.427 -3.862 11.892 1.00 24.36 246 ALA A C 1
ATOM 1948 O O . ALA A 1 246 ? 46.544 -4.236 13.055 1.00 24.36 246 ALA A O 1
ATOM 1949 N N . ASN A 1 247 ? 46.197 -4.658 10.832 1.00 25.23 247 ASN A N 1
ATOM 1950 C CA . ASN A 1 247 ? 46.148 -6.125 10.706 1.00 25.23 247 ASN A CA 1
ATOM 1951 C C . ASN A 1 247 ? 44.897 -6.830 11.279 1.00 25.23 247 ASN A C 1
ATOM 1953 O O . ASN A 1 247 ? 44.504 -6.567 12.405 1.00 25.23 247 ASN A O 1
ATOM 1957 N N . THR A 1 248 ? 44.215 -7.766 10.596 1.00 25.05 248 THR A N 1
ATOM 1958 C CA . THR A 1 248 ? 44.265 -8.320 9.207 1.00 25.05 248 THR A CA 1
ATOM 1959 C C . THR A 1 248 ? 42.905 -9.039 8.948 1.00 25.05 248 THR A C 1
ATOM 1961 O O . THR A 1 248 ? 42.143 -9.195 9.896 1.00 25.05 248 THR A O 1
ATOM 1964 N N . THR A 1 249 ? 42.458 -9.487 7.762 1.00 25.75 249 THR A N 1
ATOM 1965 C CA . THR A 1 249 ? 43.107 -9.831 6.471 1.00 25.75 249 THR A CA 1
ATOM 1966 C C . THR A 1 249 ? 42.115 -9.643 5.297 1.00 25.75 249 THR A C 1
ATOM 1968 O O . THR A 1 249 ? 40.921 -9.477 5.523 1.00 25.75 249 THR A O 1
ATOM 1971 N N . CYS A 1 250 ? 42.582 -9.743 4.046 1.00 21.62 250 CYS A N 1
ATOM 1972 C CA . CYS A 1 250 ? 41.765 -10.001 2.847 1.00 21.62 250 CYS A CA 1
ATOM 1973 C C . CYS A 1 250 ? 41.803 -11.505 2.495 1.00 21.62 250 CYS A C 1
ATOM 1975 O O . CYS A 1 250 ? 42.821 -12.145 2.758 1.00 21.62 250 CYS A O 1
ATOM 1977 N N . SER A 1 251 ? 40.758 -12.037 1.851 1.00 25.58 251 SER A N 1
ATOM 1978 C CA . SER A 1 251 ? 40.775 -13.343 1.168 1.00 25.58 251 SER A CA 1
ATOM 1979 C C . SER A 1 251 ? 40.049 -13.226 -0.171 1.00 25.58 251 SER A C 1
ATOM 1981 O O . SER A 1 251 ? 38.947 -12.685 -0.230 1.00 25.58 251 SER A O 1
ATOM 1983 N N . SER A 1 252 ? 40.671 -13.709 -1.245 1.00 25.98 252 SER A N 1
ATOM 1984 C CA . SER A 1 252 ? 40.268 -13.433 -2.626 1.00 25.98 252 SER A CA 1
ATOM 1985 C C . SER A 1 252 ? 40.105 -14.694 -3.484 1.00 25.98 252 SER A C 1
ATOM 1987 O O . SER A 1 252 ? 40.651 -15.751 -3.183 1.00 25.98 252 SER A O 1
ATOM 1989 N N . ASN A 1 253 ? 39.408 -14.500 -4.609 1.00 27.75 253 ASN A N 1
ATOM 1990 C CA . ASN A 1 253 ? 39.357 -15.330 -5.818 1.00 27.75 253 ASN A CA 1
ATOM 1991 C C . ASN A 1 253 ? 38.590 -16.666 -5.794 1.00 27.75 253 ASN A C 1
ATOM 1993 O O . ASN A 1 253 ? 39.063 -17.690 -5.315 1.00 27.75 253 ASN A O 1
ATOM 1997 N N . SER A 1 254 ? 37.518 -16.688 -6.592 1.00 25.47 254 SER A N 1
ATOM 1998 C CA . SER A 1 254 ? 37.347 -17.716 -7.623 1.00 25.47 254 SER A CA 1
ATOM 1999 C C . SER A 1 254 ? 36.730 -17.080 -8.874 1.00 25.47 254 SER A C 1
ATOM 2001 O O . SER A 1 254 ? 35.545 -16.755 -8.896 1.00 25.47 254 SER A O 1
ATOM 2003 N N . MET A 1 255 ? 37.548 -16.859 -9.907 1.00 26.94 255 MET A N 1
ATOM 2004 C CA . MET A 1 255 ? 37.061 -16.596 -11.263 1.00 26.94 255 MET A CA 1
ATOM 2005 C C . MET A 1 255 ? 36.898 -17.940 -11.975 1.00 26.94 255 MET A C 1
ATOM 2007 O O . MET A 1 255 ? 37.872 -18.679 -12.106 1.00 26.94 255 MET A O 1
ATOM 2011 N N . MET A 1 256 ? 35.710 -18.217 -12.509 1.00 28.72 256 MET A N 1
ATOM 2012 C CA . MET A 1 256 ? 35.544 -19.173 -13.604 1.00 28.72 256 MET A CA 1
ATOM 2013 C C . MET A 1 256 ? 34.985 -18.448 -14.824 1.00 28.72 256 MET A C 1
ATOM 2015 O O . MET A 1 256 ? 34.088 -17.613 -14.708 1.00 28.72 256 MET A O 1
ATOM 2019 N N . ALA A 1 257 ? 35.562 -18.743 -15.986 1.00 27.77 257 ALA A N 1
ATOM 2020 C CA . ALA A 1 257 ? 35.187 -18.122 -17.246 1.00 27.77 257 ALA A CA 1
ATOM 2021 C C . ALA A 1 257 ? 33.763 -18.530 -17.658 1.00 27.77 257 ALA A C 1
ATOM 2023 O O . ALA A 1 257 ? 33.418 -19.710 -17.609 1.00 27.77 257 ALA A O 1
ATOM 2024 N N . LYS A 1 258 ? 32.962 -17.562 -18.118 1.00 30.50 258 LYS A N 1
ATOM 2025 C CA . LYS A 1 258 ? 31.781 -17.838 -18.944 1.00 30.50 258 LYS A CA 1
ATOM 2026 C C . LYS A 1 258 ? 32.194 -17.762 -20.412 1.00 30.50 258 LYS A C 1
ATOM 2028 O O . LYS A 1 258 ? 32.826 -16.794 -20.829 1.00 30.50 258 LYS A O 1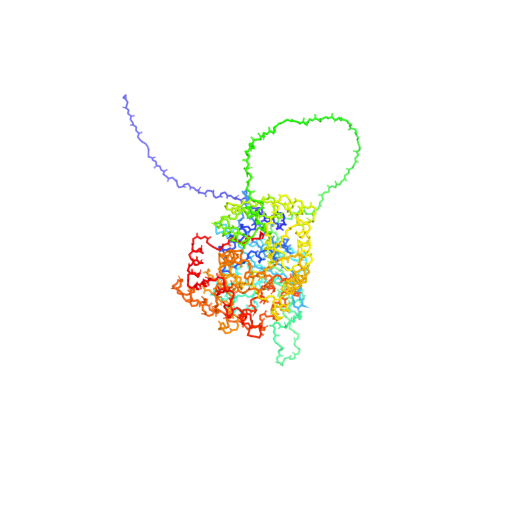
ATOM 2033 N N . GLU A 1 259 ? 31.861 -18.802 -21.165 1.00 30.72 259 GLU A N 1
ATOM 2034 C CA . GLU A 1 259 ? 32.096 -18.881 -22.606 1.00 30.72 259 GLU A CA 1
ATOM 2035 C C . GLU A 1 259 ? 31.177 -17.919 -23.379 1.00 30.72 259 GLU A C 1
ATOM 2037 O O . GLU A 1 259 ? 30.137 -17.486 -22.879 1.00 30.72 259 GLU A O 1
ATOM 2042 N N . ASN A 1 260 ? 31.568 -17.583 -24.612 1.00 33.19 260 ASN A N 1
ATOM 2043 C CA . ASN A 1 260 ? 30.862 -16.629 -25.470 1.00 33.19 260 ASN A CA 1
ATOM 2044 C C . ASN A 1 260 ? 29.460 -17.129 -25.873 1.00 33.19 260 ASN A C 1
ATOM 2046 O O . ASN A 1 260 ? 29.314 -17.856 -26.857 1.00 33.19 260 ASN A O 1
ATOM 2050 N N . GLY A 1 261 ? 28.430 -16.681 -25.155 1.00 29.58 261 GLY A N 1
ATOM 2051 C CA . GLY A 1 261 ? 27.046 -16.665 -25.633 1.00 29.58 261 GLY A CA 1
ATOM 2052 C C . GLY A 1 261 ? 26.744 -15.415 -26.471 1.00 29.58 261 GLY A C 1
ATOM 2053 O O . GLY A 1 261 ? 27.450 -14.413 -26.378 1.00 29.58 261 GLY A O 1
ATOM 2054 N N . ASP A 1 262 ? 25.679 -15.464 -27.278 1.00 34.47 262 ASP A N 1
ATOM 2055 C CA . ASP A 1 262 ? 25.122 -14.304 -28.001 1.00 34.47 262 ASP A CA 1
ATOM 2056 C C . ASP A 1 262 ? 24.978 -13.096 -27.047 1.00 34.47 262 ASP A C 1
ATOM 2058 O O . ASP A 1 262 ? 24.425 -13.278 -25.959 1.00 34.47 262 ASP A O 1
ATOM 2062 N N . PRO A 1 263 ? 25.408 -11.867 -27.400 1.00 39.69 263 PRO A N 1
ATOM 2063 C CA . PRO A 1 263 ? 25.200 -10.678 -26.564 1.00 39.69 263 PRO A CA 1
ATOM 2064 C C . PRO A 1 263 ? 23.721 -10.353 -26.257 1.00 39.69 263 PRO A C 1
ATOM 2066 O O . PRO A 1 263 ? 23.451 -9.472 -25.450 1.00 39.69 263 PRO A O 1
ATOM 2069 N N . ARG A 1 264 ? 22.751 -11.069 -26.847 1.00 41.91 264 ARG A N 1
ATOM 2070 C CA . ARG A 1 264 ? 21.321 -11.036 -26.475 1.00 41.91 264 ARG A CA 1
ATOM 2071 C C . ARG A 1 264 ? 20.895 -12.107 -25.454 1.00 41.91 264 ARG A C 1
ATOM 2073 O O . ARG A 1 264 ? 19.718 -12.170 -25.105 1.00 41.91 264 ARG A O 1
ATOM 2080 N N . SER A 1 265 ? 21.806 -12.970 -24.997 1.00 40.56 265 SER A N 1
ATOM 2081 C CA . SER A 1 265 ? 21.480 -14.169 -24.200 1.00 40.56 265 SER A CA 1
ATOM 2082 C C . SER A 1 265 ? 21.371 -13.951 -22.685 1.00 40.56 265 SER A C 1
ATOM 2084 O O . SER A 1 265 ? 20.738 -14.763 -22.009 1.00 40.56 265 SER A O 1
ATOM 2086 N N . SER A 1 266 ? 21.896 -12.852 -22.132 1.00 49.72 266 SER A N 1
ATOM 2087 C CA . SER A 1 266 ? 21.657 -12.473 -20.733 1.00 49.72 266 SER A CA 1
ATOM 2088 C C . SER A 1 266 ? 20.347 -11.690 -20.603 1.00 49.72 266 SER A C 1
ATOM 2090 O O . SER A 1 266 ? 20.293 -10.491 -20.878 1.00 49.72 266 SER A O 1
ATOM 2092 N N . LYS A 1 267 ? 19.279 -12.358 -20.151 1.00 72.75 267 LYS A N 1
ATOM 2093 C CA . LYS A 1 267 ? 17.986 -11.732 -19.814 1.00 72.75 267 LYS A CA 1
ATOM 2094 C C . LYS A 1 267 ? 18.045 -10.967 -18.475 1.00 72.75 267 LYS A C 1
ATOM 2096 O O . LYS A 1 267 ? 17.270 -11.259 -17.566 1.00 72.75 267 LYS A O 1
ATOM 2101 N N . GLY A 1 268 ? 18.980 -10.027 -18.342 1.00 92.00 268 GLY A N 1
ATOM 2102 C CA . GLY A 1 268 ? 19.140 -9.212 -17.136 1.00 92.00 268 GLY A CA 1
ATOM 2103 C C . GLY A 1 268 ? 17.960 -8.260 -16.938 1.00 92.00 268 GLY A C 1
ATOM 2104 O O . GLY A 1 268 ? 17.649 -7.470 -17.834 1.00 92.00 268 GLY A O 1
ATOM 2105 N N . VAL A 1 269 ? 17.317 -8.330 -15.771 1.00 97.31 269 VAL A N 1
ATOM 2106 C CA . VAL A 1 269 ? 16.235 -7.429 -15.346 1.00 97.31 269 VAL A CA 1
ATOM 2107 C C . VAL A 1 269 ? 16.629 -6.755 -14.041 1.00 97.31 269 VAL A C 1
ATOM 2109 O O . VAL A 1 269 ? 17.022 -7.421 -13.084 1.00 97.31 269 VAL A O 1
ATOM 2112 N N . VAL A 1 270 ? 16.482 -5.433 -13.986 1.00 98.25 270 VAL A N 1
ATOM 2113 C CA . VAL A 1 270 ? 16.670 -4.656 -12.757 1.00 98.25 270 VAL A CA 1
ATOM 2114 C C . VAL A 1 270 ? 15.315 -4.198 -12.220 1.00 98.25 270 VAL A C 1
ATOM 2116 O O . VAL A 1 270 ? 14.509 -3.627 -12.950 1.00 98.25 270 VAL A O 1
ATOM 2119 N N . LEU A 1 271 ? 15.084 -4.416 -10.929 1.00 97.75 271 LEU A N 1
ATOM 2120 C CA . LEU A 1 271 ? 13.942 -3.930 -10.158 1.00 97.75 271 LEU A CA 1
ATOM 2121 C C . LEU A 1 271 ? 14.401 -2.814 -9.215 1.00 97.75 271 LEU A C 1
ATOM 2123 O O . LEU A 1 271 ? 15.323 -3.015 -8.429 1.00 97.75 271 LEU A O 1
ATOM 2127 N N . LEU A 1 272 ? 13.760 -1.647 -9.274 1.00 96.06 272 LEU A N 1
ATOM 2128 C CA . LEU A 1 272 ? 14.009 -0.534 -8.355 1.00 96.06 272 LEU A CA 1
ATOM 2129 C C . LEU A 1 272 ? 12.978 -0.530 -7.225 1.00 96.06 272 LEU A C 1
ATOM 2131 O O . LEU A 1 272 ? 11.768 -0.471 -7.480 1.00 96.06 272 LEU A O 1
ATOM 2135 N N . GLY A 1 273 ? 13.473 -0.524 -5.988 1.00 88.38 273 GLY A N 1
ATOM 2136 C CA . GLY A 1 273 ? 12.685 -0.694 -4.768 1.00 88.38 273 GLY A CA 1
ATOM 2137 C C . GLY A 1 273 ? 12.741 -2.137 -4.261 1.00 88.38 273 GLY A C 1
ATOM 2138 O O . GLY A 1 273 ? 12.785 -3.074 -5.053 1.00 88.38 273 GLY A O 1
ATOM 2139 N N . ALA A 1 274 ? 12.745 -2.302 -2.936 1.00 87.62 274 ALA A N 1
ATOM 2140 C CA . ALA A 1 274 ? 12.716 -3.598 -2.256 1.00 87.62 274 ALA A CA 1
ATOM 2141 C C . ALA A 1 274 ? 11.464 -3.694 -1.371 1.00 87.62 274 ALA A C 1
ATOM 2143 O O . ALA A 1 274 ? 11.521 -3.571 -0.152 1.00 87.62 274 ALA A O 1
ATOM 2144 N N . ASN A 1 275 ? 10.322 -3.895 -2.022 1.00 86.69 275 ASN A N 1
ATOM 2145 C CA . ASN A 1 275 ? 9.001 -4.033 -1.415 1.00 86.69 275 ASN A CA 1
ATOM 2146 C C . ASN A 1 275 ? 8.270 -5.295 -1.921 1.00 86.69 275 ASN A C 1
ATOM 2148 O O . ASN A 1 275 ? 8.740 -6.000 -2.816 1.00 86.69 275 ASN A O 1
ATOM 2152 N N . ARG A 1 276 ? 7.072 -5.560 -1.384 1.00 87.88 276 ARG A N 1
ATOM 2153 C CA . ARG A 1 276 ? 6.265 -6.752 -1.715 1.00 87.88 276 ARG A CA 1
ATOM 2154 C C . ARG A 1 276 ? 5.986 -6.941 -3.214 1.00 87.88 276 ARG A C 1
ATOM 2156 O O . ARG A 1 276 ? 6.000 -8.073 -3.685 1.00 87.88 276 ARG A O 1
ATOM 2163 N N . ILE A 1 277 ? 5.793 -5.852 -3.965 1.00 93.06 277 ILE A N 1
ATOM 2164 C CA . ILE A 1 277 ? 5.549 -5.909 -5.413 1.00 93.06 277 ILE A CA 1
ATOM 2165 C C . ILE A 1 277 ? 6.833 -6.339 -6.130 1.00 93.06 277 ILE A C 1
ATOM 2167 O O . ILE A 1 277 ? 6.806 -7.279 -6.920 1.00 93.06 277 ILE A O 1
ATOM 2171 N N . SER A 1 278 ? 7.976 -5.723 -5.801 1.00 93.75 278 SER A N 1
ATOM 2172 C CA . SER A 1 278 ? 9.268 -6.139 -6.365 1.00 93.75 278 SER A CA 1
ATOM 2173 C C . SER A 1 278 ? 9.640 -7.579 -6.014 1.00 93.75 278 SER A C 1
ATOM 2175 O O . SER A 1 278 ? 10.146 -8.273 -6.885 1.00 93.75 278 SER A O 1
ATOM 2177 N N . SER A 1 279 ? 9.344 -8.068 -4.803 1.00 93.06 279 SER A N 1
ATOM 2178 C CA . SER A 1 279 ? 9.597 -9.466 -4.427 1.00 93.06 279 SER A CA 1
ATOM 2179 C C . SER A 1 279 ? 8.759 -10.454 -5.237 1.00 93.06 279 SER A C 1
ATOM 2181 O O . SER A 1 279 ? 9.301 -11.452 -5.702 1.00 93.06 279 SER A O 1
ATOM 2183 N N . SER A 1 280 ? 7.472 -10.168 -5.461 1.00 96.06 280 SER A N 1
ATOM 2184 C CA . SER A 1 280 ? 6.592 -10.992 -6.306 1.00 96.06 280 SER A CA 1
ATOM 2185 C C . SER A 1 280 ? 7.052 -11.012 -7.768 1.00 96.06 280 SER A C 1
ATOM 2187 O O . SER A 1 280 ? 7.244 -12.083 -8.348 1.00 96.06 280 SER A O 1
ATOM 2189 N N . ILE A 1 281 ? 7.339 -9.839 -8.347 1.00 97.75 281 ILE A N 1
ATOM 2190 C CA . ILE A 1 281 ? 7.866 -9.728 -9.716 1.00 97.75 281 ILE A CA 1
ATOM 2191 C C . ILE A 1 281 ? 9.221 -10.438 -9.841 1.00 97.75 281 ILE A C 1
ATOM 2193 O O . ILE A 1 281 ? 9.432 -11.185 -10.795 1.00 97.75 281 ILE A O 1
ATOM 2197 N N . ALA A 1 282 ? 10.123 -10.252 -8.876 1.00 96.25 282 ALA A N 1
ATOM 2198 C CA . ALA A 1 282 ? 11.431 -10.892 -8.871 1.00 96.25 282 ALA A CA 1
ATOM 2199 C C . ALA A 1 282 ? 11.330 -12.416 -8.777 1.00 96.25 282 ALA A C 1
ATOM 2201 O O . ALA A 1 282 ? 11.997 -13.120 -9.531 1.00 96.25 282 ALA A O 1
ATOM 2202 N N . HIS A 1 283 ? 10.473 -12.920 -7.886 1.00 95.50 283 HIS A N 1
ATOM 2203 C CA . HIS A 1 283 ? 10.213 -14.345 -7.731 1.00 95.50 283 HIS A CA 1
ATOM 2204 C C . HIS A 1 283 ? 9.685 -14.948 -9.037 1.00 95.50 283 HIS A C 1
ATOM 2206 O O . HIS A 1 283 ? 10.245 -15.932 -9.520 1.00 95.50 283 HIS A O 1
ATOM 2212 N N . ALA A 1 284 ? 8.664 -14.337 -9.645 1.00 96.19 284 ALA A N 1
ATOM 2213 C CA . ALA A 1 284 ? 8.073 -14.821 -10.889 1.00 96.19 284 ALA A CA 1
ATOM 2214 C C . ALA A 1 284 ? 9.080 -14.798 -12.060 1.00 96.19 284 ALA A C 1
ATOM 2216 O O . ALA A 1 284 ? 9.231 -15.797 -12.761 1.00 96.19 284 ALA A O 1
ATOM 2217 N N . LEU A 1 285 ? 9.839 -13.707 -12.229 1.00 95.94 285 LEU A N 1
ATOM 2218 C CA . LEU A 1 285 ? 10.876 -13.597 -13.264 1.00 95.94 285 LEU A CA 1
ATOM 2219 C C . LEU A 1 285 ? 12.021 -14.604 -13.069 1.00 95.94 285 LEU A C 1
ATOM 2221 O O . LEU A 1 285 ? 12.456 -15.222 -14.041 1.00 95.94 285 LEU A O 1
ATOM 2225 N N . ALA A 1 286 ? 12.493 -14.808 -11.836 1.00 94.19 286 ALA A N 1
ATOM 2226 C CA . ALA A 1 286 ? 13.551 -15.776 -11.550 1.00 94.19 286 ALA A CA 1
ATOM 2227 C C . ALA A 1 286 ? 13.105 -17.218 -11.863 1.00 94.19 286 ALA A C 1
ATOM 2229 O O . ALA A 1 286 ? 13.865 -17.980 -12.460 1.00 94.19 286 ALA A O 1
ATOM 2230 N N . HIS A 1 287 ? 11.850 -17.577 -11.557 1.00 93.56 287 HIS A N 1
ATOM 2231 C CA . HIS A 1 287 ? 11.274 -18.875 -11.941 1.00 93.56 287 HIS A CA 1
ATOM 2232 C C . HIS A 1 287 ? 11.104 -19.026 -13.462 1.00 93.56 287 HIS A C 1
ATOM 2234 O O . HIS A 1 287 ? 11.251 -20.132 -13.982 1.00 93.56 287 HIS A O 1
ATOM 2240 N N . SER A 1 288 ? 10.894 -17.925 -14.190 1.00 93.12 288 SER A N 1
ATOM 2241 C CA . SER A 1 288 ? 10.916 -17.877 -15.662 1.00 93.12 288 SER A CA 1
ATOM 2242 C C . SER A 1 288 ? 12.331 -17.793 -16.272 1.00 93.12 288 SER A C 1
ATOM 2244 O O . SER A 1 288 ? 12.481 -17.590 -17.481 1.00 93.12 288 SER A O 1
ATOM 2246 N N . GLY A 1 289 ? 13.388 -17.953 -15.464 1.00 92.06 289 GLY A N 1
ATOM 2247 C CA . GLY A 1 289 ? 14.779 -18.032 -15.923 1.00 92.06 289 GLY A CA 1
ATOM 2248 C C . GLY A 1 289 ? 15.419 -16.693 -16.310 1.00 92.06 289 GLY A C 1
ATOM 2249 O O . GLY A 1 289 ? 16.330 -16.674 -17.140 1.00 92.06 289 GLY A O 1
ATOM 2250 N N . TYR A 1 290 ? 14.940 -15.577 -15.758 1.00 94.50 290 TYR A N 1
ATOM 2251 C CA . TYR A 1 290 ? 15.577 -14.263 -15.897 1.00 94.50 290 TYR A CA 1
ATOM 2252 C C . TYR A 1 290 ? 16.669 -14.071 -14.832 1.00 94.50 290 TYR A C 1
ATOM 2254 O O . TYR A 1 290 ? 16.565 -14.607 -13.730 1.00 94.50 290 TYR A O 1
ATOM 2262 N N . ASP A 1 291 ? 17.703 -13.287 -15.151 1.00 95.12 291 ASP A N 1
ATOM 2263 C CA . ASP A 1 291 ? 18.723 -12.880 -14.175 1.00 95.12 291 ASP A CA 1
ATOM 2264 C C . ASP A 1 291 ? 18.235 -11.600 -13.488 1.00 95.12 291 ASP A C 1
ATOM 2266 O O . ASP A 1 291 ? 18.065 -10.568 -14.145 1.00 95.12 291 ASP A O 1
ATOM 2270 N N . VAL A 1 292 ? 17.891 -11.691 -12.201 1.00 96.88 292 VAL A N 1
ATOM 2271 C CA . VAL A 1 292 ? 17.125 -10.650 -11.502 1.00 96.88 292 VAL A CA 1
ATOM 2272 C C . VAL A 1 292 ? 17.980 -9.919 -10.474 1.00 96.88 292 VAL A C 1
ATOM 2274 O O . VAL A 1 292 ? 18.450 -10.486 -9.481 1.00 96.88 292 VAL A O 1
ATOM 2277 N N . HIS A 1 293 ? 18.098 -8.611 -10.673 1.00 96.69 293 HIS A N 1
ATOM 2278 C CA . HIS A 1 293 ? 18.785 -7.690 -9.781 1.00 96.69 293 HIS A CA 1
ATOM 2279 C C . HIS A 1 293 ? 17.779 -6.767 -9.083 1.00 96.69 293 HIS A C 1
ATOM 2281 O O . HIS A 1 293 ? 16.956 -6.139 -9.743 1.00 96.69 293 HIS A O 1
ATOM 2287 N N . ILE A 1 294 ? 17.857 -6.637 -7.759 1.00 95.62 294 ILE A N 1
ATOM 2288 C CA . ILE A 1 294 ? 17.029 -5.714 -6.968 1.00 95.62 294 ILE A CA 1
ATOM 2289 C C . ILE A 1 294 ? 17.916 -4.579 -6.455 1.00 95.62 294 ILE A C 1
ATOM 2291 O O . ILE A 1 294 ? 18.917 -4.818 -5.782 1.00 95.62 294 ILE A O 1
ATOM 2295 N N . VAL A 1 295 ? 17.546 -3.338 -6.756 1.00 95.25 295 VAL A N 1
ATOM 2296 C CA . VAL A 1 295 ? 18.242 -2.127 -6.309 1.00 95.25 295 VAL A CA 1
ATOM 2297 C C . VAL A 1 295 ? 17.445 -1.472 -5.189 1.00 95.25 295 VAL A C 1
ATOM 2299 O O . VAL A 1 295 ? 16.259 -1.172 -5.341 1.00 95.25 295 VAL A O 1
ATOM 2302 N N . THR A 1 296 ? 18.108 -1.229 -4.063 1.00 90.56 296 THR A N 1
ATOM 2303 C CA . THR A 1 296 ? 17.500 -0.693 -2.843 1.00 90.56 296 THR A CA 1
ATOM 2304 C C . THR A 1 296 ? 18.327 0.441 -2.236 1.00 90.56 296 THR A C 1
ATOM 2306 O O . THR A 1 296 ? 19.542 0.517 -2.417 1.00 90.56 296 THR A O 1
ATOM 2309 N N . GLN A 1 297 ? 17.652 1.323 -1.497 1.00 85.69 297 GLN A N 1
ATOM 2310 C CA . GLN A 1 297 ? 18.268 2.379 -0.689 1.00 85.69 297 GLN A CA 1
ATOM 2311 C C . GLN A 1 297 ? 18.644 1.889 0.728 1.00 85.69 297 GLN A C 1
ATOM 2313 O O . GLN A 1 297 ? 19.289 2.623 1.473 1.00 85.69 297 GLN A O 1
ATOM 2318 N N . SER A 1 298 ? 18.298 0.648 1.107 1.00 80.88 298 SER A N 1
ATOM 2319 C CA . SER A 1 298 ? 18.831 -0.002 2.316 1.00 80.88 298 SER A CA 1
ATOM 2320 C C . SER A 1 298 ? 20.108 -0.780 2.001 1.00 80.88 298 SER A C 1
ATOM 2322 O O . SER A 1 298 ? 20.187 -1.478 0.993 1.00 80.88 298 SER A O 1
ATOM 2324 N N . LYS A 1 299 ? 21.105 -0.714 2.890 1.00 73.94 299 LYS A N 1
ATOM 2325 C CA . LYS A 1 299 ? 22.317 -1.552 2.801 1.00 73.94 299 LYS A CA 1
ATOM 2326 C C . LYS A 1 299 ? 22.109 -2.969 3.339 1.00 73.94 299 LYS A C 1
ATOM 2328 O O . LYS A 1 299 ? 22.901 -3.851 3.026 1.00 73.94 299 LYS A O 1
ATOM 2333 N N . GLU A 1 300 ? 21.050 -3.183 4.115 1.00 70.19 300 GLU A N 1
ATOM 2334 C CA . GLU A 1 300 ? 20.716 -4.459 4.747 1.00 70.19 300 GLU A CA 1
ATOM 2335 C C . GLU A 1 300 ? 19.247 -4.800 4.423 1.00 70.19 300 GLU A C 1
ATOM 2337 O O . GLU A 1 300 ? 18.331 -4.239 5.033 1.00 70.19 300 GLU A O 1
ATOM 2342 N N . PRO A 1 301 ? 18.981 -5.648 3.410 1.00 64.06 301 PRO A N 1
ATOM 2343 C CA . PRO A 1 301 ? 17.633 -6.124 3.118 1.00 64.06 301 PRO A CA 1
ATOM 2344 C C . PRO A 1 301 ? 17.210 -7.180 4.150 1.00 64.06 301 PRO A C 1
ATOM 2346 O O . PRO A 1 301 ? 17.873 -8.201 4.314 1.00 64.06 301 PRO A O 1
ATOM 2349 N N . SER A 1 302 ? 16.083 -6.948 4.824 1.00 58.47 302 SER A N 1
ATOM 2350 C CA . SER A 1 302 ? 15.594 -7.780 5.936 1.00 58.47 302 SER A CA 1
ATOM 2351 C C . SER A 1 302 ? 15.130 -9.187 5.535 1.00 58.47 302 SER A C 1
ATOM 2353 O O . SER A 1 302 ? 15.183 -10.091 6.365 1.00 58.47 302 SER A O 1
ATOM 2355 N N . SER A 1 303 ? 14.723 -9.380 4.276 1.00 69.19 303 SER A N 1
ATOM 2356 C CA . SER A 1 303 ? 14.323 -10.676 3.708 1.00 69.19 303 SER A CA 1
ATOM 2357 C C . SER A 1 303 ? 14.705 -10.744 2.221 1.00 69.19 303 SER A C 1
ATOM 2359 O O . SER A 1 303 ? 13.981 -10.194 1.386 1.00 69.19 303 SER A O 1
ATOM 2361 N N . PRO A 1 304 ? 15.837 -11.371 1.848 1.00 75.62 304 PRO A N 1
ATOM 2362 C CA . PRO A 1 304 ? 16.248 -11.475 0.451 1.00 75.62 304 PRO A CA 1
ATOM 2363 C C . PRO A 1 304 ? 15.375 -12.470 -0.328 1.00 75.62 304 PRO A C 1
ATOM 2365 O O . PRO A 1 304 ? 15.123 -13.589 0.120 1.00 75.62 304 PRO A O 1
ATOM 2368 N N . THR A 1 305 ? 14.949 -12.081 -1.530 1.00 79.12 305 THR A N 1
ATOM 2369 C CA . THR A 1 305 ? 14.179 -12.952 -2.433 1.00 79.12 305 THR A CA 1
ATOM 2370 C C . THR A 1 305 ? 15.106 -14.028 -3.031 1.00 79.12 305 THR A C 1
ATOM 2372 O O . THR A 1 305 ? 16.163 -13.671 -3.562 1.00 79.12 305 THR A O 1
ATOM 2375 N N . PRO A 1 306 ? 14.765 -15.333 -2.979 1.00 81.94 306 PRO A N 1
ATOM 2376 C CA . PRO A 1 306 ? 15.598 -16.392 -3.552 1.00 81.94 306 PRO A CA 1
ATOM 2377 C C . PRO A 1 306 ? 15.893 -16.176 -5.039 1.00 81.94 306 PRO A C 1
ATOM 2379 O O . PRO A 1 306 ? 15.034 -15.699 -5.775 1.00 81.94 306 PRO A O 1
ATOM 2382 N N . HIS A 1 307 ? 17.091 -16.570 -5.481 1.00 87.25 307 HIS A N 1
ATOM 2383 C CA . HIS A 1 307 ? 17.552 -16.442 -6.874 1.00 87.25 307 HIS A CA 1
ATOM 2384 C C . HIS A 1 307 ? 17.604 -14.996 -7.413 1.00 87.25 307 HIS A C 1
ATOM 2386 O O . HIS A 1 307 ? 17.507 -14.778 -8.617 1.00 87.25 307 HIS A O 1
ATOM 2392 N N . THR A 1 308 ? 17.805 -14.011 -6.531 1.00 92.19 308 THR A N 1
ATOM 2393 C CA . THR A 1 308 ? 17.996 -12.596 -6.897 1.00 92.19 308 THR A CA 1
ATOM 2394 C C . THR A 1 308 ? 19.306 -12.046 -6.331 1.00 92.19 308 THR A C 1
ATOM 2396 O O . THR A 1 308 ? 19.828 -12.556 -5.338 1.00 92.19 308 THR A O 1
ATOM 2399 N N . THR A 1 309 ? 19.842 -10.994 -6.951 1.00 94.12 309 THR A N 1
ATOM 2400 C CA . THR A 1 309 ? 21.039 -10.280 -6.471 1.00 94.12 309 THR A CA 1
ATOM 2401 C C . THR A 1 309 ? 20.667 -8.872 -6.018 1.00 94.12 309 THR A C 1
ATOM 2403 O O . THR A 1 309 ? 20.077 -8.117 -6.788 1.00 94.12 309 THR A O 1
ATOM 2406 N N . TYR A 1 310 ? 21.037 -8.495 -4.795 1.00 93.62 310 TYR A N 1
ATOM 2407 C CA . TYR A 1 310 ? 20.747 -7.170 -4.241 1.00 93.62 310 TYR A CA 1
ATOM 2408 C C . TYR A 1 310 ? 21.905 -6.192 -4.457 1.00 93.62 310 TYR A C 1
ATOM 2410 O O . TYR A 1 310 ? 23.066 -6.544 -4.260 1.00 93.62 310 TYR A O 1
ATOM 2418 N N . HIS A 1 311 ? 21.570 -4.945 -4.791 1.00 94.88 311 HIS A N 1
ATOM 2419 C CA . HIS A 1 311 ? 22.508 -3.835 -4.962 1.00 94.88 311 HIS A CA 1
ATOM 2420 C C . HIS A 1 311 ? 22.030 -2.596 -4.202 1.00 94.88 311 HIS A C 1
ATOM 2422 O O . HIS A 1 311 ? 20.829 -2.335 -4.113 1.00 94.88 311 HIS A O 1
ATOM 2428 N N . TYR A 1 312 ? 22.971 -1.798 -3.700 1.00 94.19 312 TYR A N 1
ATOM 2429 C CA . TYR A 1 312 ? 22.677 -0.506 -3.081 1.00 94.19 312 TYR A CA 1
ATOM 2430 C C . TYR A 1 312 ? 22.793 0.633 -4.101 1.00 94.19 312 TYR A C 1
ATOM 2432 O O . TYR A 1 312 ? 23.794 0.734 -4.811 1.00 94.19 312 TYR A O 1
ATOM 2440 N N . SER A 1 313 ? 21.818 1.539 -4.112 1.00 94.00 313 SER A N 1
ATOM 2441 C CA . SER A 1 313 ? 21.900 2.834 -4.795 1.00 94.00 313 SER A CA 1
ATOM 2442 C C . SER A 1 313 ? 21.044 3.851 -4.047 1.00 94.00 313 SER A C 1
ATOM 2444 O O . SER A 1 313 ? 19.942 3.535 -3.612 1.00 94.00 313 SER A O 1
ATOM 2446 N N . ASP A 1 314 ? 21.523 5.091 -3.941 1.00 90.69 314 ASP A N 1
ATOM 2447 C CA . ASP A 1 314 ? 20.727 6.227 -3.451 1.00 90.69 314 ASP A CA 1
ATOM 2448 C C . ASP A 1 314 ? 19.763 6.798 -4.515 1.00 90.69 314 ASP A C 1
ATOM 2450 O O . ASP A 1 314 ? 19.043 7.752 -4.234 1.00 90.69 314 ASP A O 1
ATOM 2454 N N . LEU A 1 315 ? 19.717 6.182 -5.705 1.00 91.81 315 LEU A N 1
ATOM 2455 C CA . LEU A 1 315 ? 18.993 6.594 -6.916 1.00 91.81 315 LEU A CA 1
ATOM 2456 C C . LEU A 1 315 ? 19.524 7.876 -7.586 1.00 91.81 315 LEU A C 1
ATOM 2458 O O . LEU A 1 315 ? 18.953 8.330 -8.577 1.00 91.81 315 LEU A O 1
ATOM 2462 N N . SER A 1 316 ? 20.645 8.437 -7.119 1.00 93.50 316 SER A N 1
ATOM 2463 C CA . SER A 1 316 ? 21.342 9.509 -7.836 1.00 93.50 316 SER A CA 1
ATOM 2464 C C . SER A 1 316 ? 22.035 8.982 -9.097 1.00 93.50 316 SER A C 1
ATOM 2466 O O . SER A 1 316 ? 22.459 7.826 -9.161 1.00 93.50 316 SER A O 1
ATOM 2468 N N . SER A 1 317 ? 22.239 9.853 -10.091 1.00 94.88 317 SER A N 1
ATOM 2469 C CA . SER A 1 317 ? 22.987 9.511 -11.313 1.00 94.88 317 SER A CA 1
ATOM 2470 C C . SER A 1 317 ? 24.394 8.970 -11.010 1.00 94.88 317 SER A C 1
ATOM 2472 O O . SER A 1 317 ? 24.852 8.049 -11.680 1.00 94.88 317 SER A O 1
ATOM 2474 N N . ALA A 1 318 ? 25.045 9.460 -9.947 1.00 95.94 318 ALA A N 1
ATOM 2475 C CA . ALA A 1 318 ? 26.380 9.024 -9.543 1.00 95.94 318 ALA A CA 1
ATOM 2476 C C . ALA A 1 318 ? 26.438 7.579 -9.009 1.00 95.94 318 ALA A C 1
ATOM 2478 O O . ALA A 1 318 ? 27.493 6.955 -9.112 1.00 95.94 318 ALA A O 1
ATOM 2479 N N . SER A 1 319 ? 25.342 7.038 -8.457 1.00 96.88 319 SER A N 1
ATOM 2480 C CA . SER A 1 319 ? 25.297 5.653 -7.960 1.00 96.88 319 SER A CA 1
ATOM 2481 C C . SER A 1 319 ? 24.549 4.704 -8.899 1.00 96.88 319 SER A C 1
ATOM 2483 O O . SER A 1 319 ? 24.994 3.578 -9.110 1.00 96.88 319 SER A O 1
ATOM 2485 N N . LEU A 1 320 ? 23.439 5.151 -9.496 1.00 97.56 320 LEU A N 1
ATOM 2486 C CA . LEU A 1 320 ? 22.577 4.307 -10.320 1.00 97.56 320 LEU A CA 1
ATOM 2487 C C . LEU A 1 320 ? 23.141 4.096 -11.730 1.00 97.56 320 LEU A C 1
ATOM 2489 O O . LEU A 1 320 ? 23.083 2.980 -12.241 1.00 97.56 320 LEU A O 1
ATOM 2493 N N . ARG A 1 321 ? 23.715 5.129 -12.363 1.00 98.25 321 ARG A N 1
ATOM 2494 C CA . ARG A 1 321 ? 24.201 5.017 -13.747 1.00 98.25 321 ARG A CA 1
ATOM 2495 C C . ARG A 1 321 ? 25.338 3.992 -13.897 1.00 98.25 321 ARG A C 1
ATOM 2497 O O . ARG A 1 321 ? 25.171 3.099 -14.724 1.00 98.25 321 ARG A O 1
ATOM 2504 N N . PRO A 1 322 ? 26.430 4.023 -13.100 1.00 98.19 322 PRO A N 1
ATOM 2505 C CA . PRO A 1 322 ? 27.517 3.051 -13.255 1.00 98.19 322 PRO A CA 1
ATOM 2506 C C . PRO A 1 322 ? 27.072 1.622 -12.918 1.00 98.19 322 PRO A C 1
ATOM 2508 O O . PRO A 1 322 ? 27.606 0.656 -13.458 1.00 98.19 322 PRO A O 1
ATOM 2511 N N . LEU A 1 323 ? 26.074 1.479 -12.037 1.00 97.81 323 LEU A N 1
ATOM 2512 C CA . LEU A 1 323 ? 25.462 0.194 -11.719 1.00 97.81 323 LEU A CA 1
ATOM 2513 C C . LEU A 1 323 ? 24.681 -0.365 -12.918 1.00 97.81 323 LEU A C 1
ATOM 2515 O O . LEU A 1 323 ? 24.875 -1.524 -13.271 1.00 97.81 323 LEU A O 1
ATOM 2519 N N . LEU A 1 324 ? 23.848 0.447 -13.578 1.00 98.00 324 LEU A N 1
ATOM 2520 C CA . LEU A 1 324 ? 23.128 0.026 -14.785 1.00 98.00 324 LEU A CA 1
ATOM 2521 C C . LEU A 1 324 ? 24.082 -0.264 -15.956 1.00 98.00 324 LEU A C 1
ATOM 2523 O O . LEU A 1 324 ? 23.892 -1.268 -16.633 1.00 98.00 324 LEU A O 1
ATOM 2527 N N . GLU A 1 325 ? 25.132 0.540 -16.151 1.00 96.88 325 GLU A N 1
ATOM 2528 C CA . GLU A 1 325 ? 26.175 0.292 -17.164 1.00 96.88 325 GLU A CA 1
ATOM 2529 C C . GLU A 1 325 ? 26.939 -1.024 -16.901 1.00 96.88 325 GLU A C 1
ATOM 2531 O O . GLU A 1 325 ? 27.263 -1.750 -17.837 1.00 96.88 325 GLU A O 1
ATOM 2536 N N . SER A 1 326 ? 27.190 -1.364 -15.630 1.00 96.19 326 SER A N 1
ATOM 2537 C CA . SER A 1 326 ? 27.845 -2.616 -15.213 1.00 96.19 326 SER A CA 1
ATOM 2538 C C . SER A 1 326 ? 26.953 -3.852 -15.397 1.00 96.19 326 SER A C 1
ATOM 2540 O O . SER A 1 326 ? 27.425 -4.903 -15.831 1.00 96.19 326 SER A O 1
ATOM 2542 N N . LEU A 1 327 ? 25.658 -3.735 -15.077 1.00 95.81 327 LEU A N 1
ATOM 2543 C CA . LEU A 1 327 ? 24.690 -4.832 -15.196 1.00 95.81 327 LEU A CA 1
ATOM 2544 C C . LEU A 1 327 ? 24.162 -5.022 -16.627 1.00 95.81 327 LEU A C 1
ATOM 2546 O O . LEU A 1 327 ? 23.703 -6.114 -16.954 1.00 95.81 327 LEU A O 1
ATOM 2550 N N . ASN A 1 328 ? 24.201 -3.972 -17.456 1.00 95.06 328 ASN A N 1
ATOM 2551 C CA . ASN A 1 328 ? 23.687 -3.929 -18.828 1.00 95.06 328 ASN A CA 1
ATOM 2552 C C . ASN A 1 328 ? 22.300 -4.610 -18.994 1.00 95.06 328 ASN A C 1
ATOM 2554 O O . ASN A 1 328 ? 22.165 -5.568 -19.762 1.00 95.06 328 ASN A O 1
ATOM 2558 N N . PRO A 1 329 ? 21.262 -4.186 -18.239 1.00 96.12 329 PRO A N 1
ATOM 2559 C CA . PRO A 1 329 ? 19.977 -4.873 -18.226 1.00 96.12 329 PRO A CA 1
ATOM 2560 C C . PRO A 1 329 ? 19.132 -4.545 -19.462 1.00 96.12 329 PRO A C 1
ATOM 2562 O O . PRO A 1 329 ? 19.035 -3.398 -19.898 1.00 96.12 329 PRO A O 1
ATOM 2565 N N . ASN A 1 330 ? 18.413 -5.549 -19.964 1.00 92.75 330 ASN A N 1
ATOM 2566 C CA . ASN A 1 330 ? 17.494 -5.382 -21.093 1.00 92.75 330 ASN A CA 1
ATOM 2567 C C . ASN A 1 330 ? 16.172 -4.710 -20.684 1.00 92.75 330 ASN A C 1
ATOM 2569 O O . ASN A 1 330 ? 15.424 -4.261 -21.551 1.00 92.75 330 ASN A O 1
ATOM 2573 N N . LEU A 1 331 ? 15.862 -4.688 -19.383 1.00 97.81 331 LEU A N 1
ATOM 2574 C CA . LEU A 1 331 ? 14.630 -4.151 -18.813 1.00 97.81 331 LEU A CA 1
ATOM 2575 C C . LEU A 1 331 ? 14.878 -3.593 -17.406 1.00 97.81 331 LEU A C 1
ATOM 2577 O O . LEU A 1 331 ? 15.463 -4.266 -16.554 1.00 97.81 331 LEU A O 1
ATOM 2581 N N . LEU A 1 332 ? 14.359 -2.392 -17.158 1.00 98.38 332 LEU A N 1
ATOM 2582 C CA . LEU A 1 332 ? 14.297 -1.761 -15.844 1.00 98.38 332 LEU A CA 1
ATOM 2583 C C . LEU A 1 332 ? 12.833 -1.616 -15.403 1.00 98.38 332 LEU A C 1
ATOM 2585 O O . LEU A 1 332 ? 12.006 -1.066 -16.125 1.00 98.38 332 LEU A O 1
ATOM 2589 N N . ILE A 1 333 ? 12.505 -2.109 -14.213 1.00 98.62 333 ILE A N 1
ATOM 2590 C CA . ILE A 1 333 ? 11.158 -2.076 -13.634 1.00 98.62 333 ILE A CA 1
ATOM 2591 C C . ILE A 1 333 ? 11.203 -1.225 -12.367 1.00 98.62 333 ILE A C 1
ATOM 2593 O O . ILE A 1 333 ? 11.959 -1.511 -11.441 1.00 98.62 333 ILE A O 1
ATOM 2597 N N . SER A 1 334 ? 10.379 -0.184 -12.296 1.00 97.62 334 SER A N 1
ATOM 2598 C CA . SER A 1 334 ? 10.246 0.655 -11.108 1.00 97.62 334 SER A CA 1
ATOM 2599 C C . SER A 1 334 ? 9.059 0.192 -10.266 1.00 97.62 334 SER A C 1
ATOM 2601 O O . SER A 1 334 ? 7.937 0.142 -10.754 1.00 97.62 334 SER A O 1
ATOM 2603 N N . THR A 1 335 ? 9.285 -0.121 -8.988 1.00 94.81 335 THR A N 1
ATOM 2604 C CA . THR A 1 335 ? 8.213 -0.407 -8.007 1.00 94.81 335 THR A CA 1
ATOM 2605 C C . THR A 1 335 ? 8.147 0.649 -6.898 1.00 94.81 335 THR A C 1
ATOM 2607 O O . THR A 1 335 ? 7.475 0.462 -5.886 1.00 94.81 335 THR A O 1
ATOM 2610 N N . THR A 1 336 ? 8.860 1.762 -7.081 1.00 85.25 336 THR A N 1
ATOM 2611 C CA . THR A 1 336 ? 9.014 2.857 -6.118 1.00 85.25 336 THR A CA 1
ATOM 2612 C C . THR A 1 336 ? 8.864 4.214 -6.814 1.00 85.25 336 THR A C 1
ATOM 2614 O O . THR A 1 336 ? 8.807 4.291 -8.040 1.00 85.25 336 THR A O 1
ATOM 2617 N N . SER A 1 337 ? 8.779 5.293 -6.037 1.00 76.50 337 SER A N 1
ATOM 2618 C CA . SER A 1 337 ? 8.797 6.690 -6.504 1.00 76.50 337 SER A CA 1
ATOM 2619 C C . SER A 1 337 ? 7.730 7.117 -7.524 1.00 76.50 337 SER A C 1
ATOM 2621 O O . SER A 1 337 ? 7.781 8.253 -7.976 1.00 76.50 337 SER A O 1
ATOM 2623 N N . GLY A 1 338 ? 6.730 6.290 -7.858 1.00 75.38 338 GLY A N 1
ATOM 2624 C CA . GLY A 1 338 ? 5.716 6.639 -8.870 1.00 75.38 338 GLY A CA 1
ATOM 2625 C C . GLY A 1 338 ? 4.943 7.931 -8.575 1.00 75.38 338 GLY A C 1
ATOM 2626 O O . GLY A 1 338 ? 4.602 8.670 -9.487 1.00 75.38 338 GLY A O 1
ATOM 2627 N N . GLY A 1 339 ? 4.718 8.251 -7.296 1.00 81.19 339 GLY A N 1
ATOM 2628 C CA . GLY A 1 339 ? 4.099 9.516 -6.878 1.00 81.19 339 GLY A CA 1
ATOM 2629 C C . GLY A 1 339 ? 5.008 10.752 -6.946 1.00 81.19 339 GLY A C 1
ATOM 2630 O O . GLY A 1 339 ? 4.595 11.809 -6.482 1.00 81.19 339 GLY A O 1
ATOM 2631 N N . ASN A 1 340 ? 6.236 10.630 -7.456 1.00 87.00 340 ASN A N 1
ATOM 2632 C CA . ASN A 1 340 ? 7.209 11.711 -7.586 1.00 87.00 340 ASN A CA 1
ATOM 2633 C C . ASN A 1 340 ? 7.724 11.747 -9.032 1.00 87.00 340 ASN A C 1
ATOM 2635 O O . ASN A 1 340 ? 8.613 10.976 -9.406 1.00 87.00 340 ASN A O 1
ATOM 2639 N N . PHE A 1 341 ? 7.149 12.646 -9.836 1.00 90.19 341 PHE A N 1
ATOM 2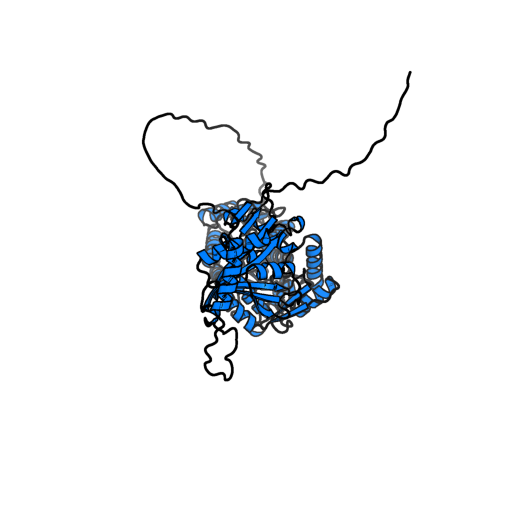640 C CA . PHE A 1 341 ? 7.490 12.790 -11.249 1.00 90.19 341 PHE A CA 1
ATOM 2641 C C . PHE A 1 341 ? 8.983 13.058 -11.457 1.00 90.19 341 PHE A C 1
ATOM 2643 O O . PHE A 1 341 ? 9.615 12.322 -12.207 1.00 90.19 341 PHE A O 1
ATOM 2650 N N . ASP A 1 342 ? 9.556 14.056 -10.774 1.00 92.12 342 ASP A N 1
ATOM 2651 C CA . ASP A 1 342 ? 10.945 14.492 -10.986 1.00 92.12 342 ASP A CA 1
ATOM 2652 C C . ASP A 1 342 ? 11.958 13.374 -10.682 1.00 92.12 342 ASP A C 1
ATOM 2654 O O . ASP A 1 342 ? 12.953 13.204 -11.389 1.00 92.12 342 ASP A O 1
ATOM 2658 N N . LEU A 1 343 ? 11.698 12.567 -9.648 1.00 90.44 343 LEU A N 1
ATOM 2659 C CA . LEU A 1 343 ? 12.545 11.422 -9.315 1.00 90.44 343 LEU A CA 1
ATOM 2660 C C . LEU A 1 343 ? 12.389 10.282 -10.331 1.00 90.44 343 LEU A C 1
ATOM 2662 O O . LEU A 1 343 ? 13.384 9.668 -10.715 1.00 90.44 343 LEU A O 1
ATOM 2666 N N . GLN A 1 344 ? 11.167 9.986 -10.784 1.00 94.31 344 GLN A N 1
ATOM 2667 C CA . GLN A 1 344 ? 10.950 8.894 -11.733 1.00 94.31 344 GLN A CA 1
ATOM 2668 C C . GLN A 1 344 ? 11.415 9.247 -13.158 1.00 94.31 344 GLN A C 1
ATOM 2670 O O . GLN A 1 344 ? 11.950 8.371 -13.835 1.00 94.31 344 GLN A O 1
ATOM 2675 N N . THR A 1 345 ? 11.315 10.507 -13.597 1.00 96.56 345 THR A N 1
ATOM 2676 C CA . THR A 1 345 ? 11.910 10.962 -14.868 1.00 96.56 345 THR A CA 1
ATOM 2677 C C . THR A 1 345 ? 13.433 10.999 -14.808 1.00 96.56 345 THR A C 1
ATOM 2679 O O . THR A 1 345 ? 14.069 10.481 -15.719 1.00 96.56 345 THR A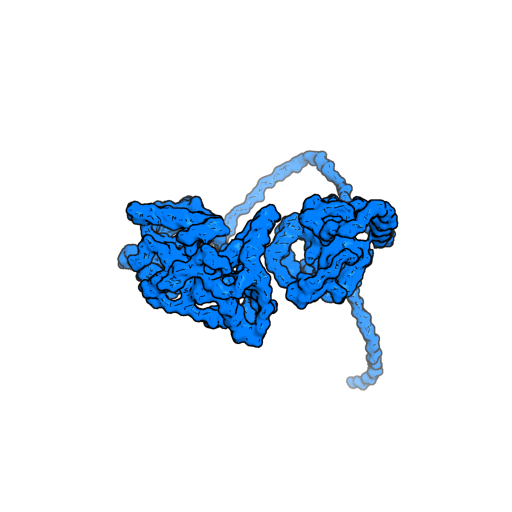 O 1
ATOM 2682 N N . SER A 1 346 ? 14.028 11.453 -13.699 1.00 96.81 346 SER A N 1
ATOM 2683 C CA . SER A 1 346 ? 15.479 11.349 -13.470 1.00 96.81 346 SER A CA 1
ATOM 2684 C C . SER A 1 346 ? 15.984 9.901 -13.585 1.00 96.81 346 SER A C 1
ATOM 2686 O O . SER A 1 346 ? 16.989 9.636 -14.244 1.00 96.81 346 SER A O 1
ATOM 2688 N N . ILE A 1 347 ? 15.247 8.931 -13.029 1.00 97.69 347 ILE A N 1
ATOM 2689 C CA . ILE A 1 347 ? 15.539 7.495 -13.184 1.00 97.69 347 ILE A CA 1
ATOM 2690 C C . ILE A 1 347 ? 15.451 7.044 -14.653 1.00 97.69 347 ILE A C 1
ATOM 2692 O O . ILE A 1 347 ? 16.306 6.275 -15.095 1.00 97.69 347 ILE A O 1
ATOM 2696 N N . ILE A 1 348 ? 14.451 7.507 -15.410 1.00 98.25 348 ILE A N 1
ATOM 2697 C CA . ILE A 1 348 ? 14.292 7.192 -16.841 1.00 98.25 348 ILE A CA 1
ATOM 2698 C C . ILE A 1 348 ? 15.458 7.773 -17.658 1.00 98.25 348 ILE A C 1
ATOM 2700 O O . ILE A 1 348 ? 16.065 7.046 -18.443 1.00 98.25 348 ILE A O 1
ATOM 2704 N N . ASP A 1 349 ? 15.835 9.032 -17.427 1.00 98.06 349 ASP A N 1
ATOM 2705 C CA . ASP A 1 349 ? 16.977 9.679 -18.084 1.00 98.06 349 ASP A CA 1
ATOM 2706 C C . ASP A 1 349 ? 18.298 8.962 -17.764 1.00 98.06 349 ASP A C 1
ATOM 2708 O O . ASP A 1 349 ? 19.115 8.716 -18.657 1.00 98.06 349 ASP A O 1
ATOM 2712 N N . ILE A 1 350 ? 18.498 8.557 -16.502 1.00 98.56 350 ILE A N 1
ATOM 2713 C CA . ILE A 1 350 ? 19.645 7.741 -16.084 1.00 98.56 350 ILE A CA 1
ATOM 2714 C C . ILE A 1 350 ? 19.659 6.407 -16.842 1.00 98.56 350 ILE A C 1
ATOM 2716 O O . ILE A 1 350 ? 20.704 6.039 -17.381 1.00 98.56 350 ILE A O 1
ATOM 2720 N N . ALA A 1 351 ? 18.521 5.716 -16.932 1.00 98.00 351 ALA A N 1
ATOM 2721 C CA . ALA A 1 351 ? 18.397 4.433 -17.620 1.00 98.00 351 ALA A CA 1
ATOM 2722 C C . ALA A 1 351 ? 18.710 4.543 -19.122 1.00 98.00 351 ALA A C 1
ATOM 2724 O O . ALA A 1 351 ? 19.512 3.762 -19.634 1.00 98.00 351 ALA A O 1
ATOM 2725 N N . ILE A 1 352 ? 18.168 5.559 -19.801 1.00 98.06 352 ILE A N 1
ATOM 2726 C CA . ILE A 1 352 ? 18.475 5.861 -21.209 1.00 98.06 352 ILE A CA 1
ATOM 2727 C C . ILE A 1 352 ? 19.970 6.169 -21.371 1.00 98.06 352 ILE A C 1
ATOM 2729 O O . ILE A 1 352 ? 20.614 5.644 -22.279 1.00 98.06 352 ILE A O 1
ATOM 2733 N N . SER A 1 353 ? 20.560 6.962 -20.467 1.00 97.75 353 SER A N 1
ATOM 2734 C CA . SER A 1 353 ? 21.992 7.301 -20.516 1.00 97.75 353 SER A CA 1
ATOM 2735 C C . SER A 1 353 ? 22.927 6.104 -20.284 1.00 97.75 353 SER A C 1
ATOM 2737 O O . SER A 1 353 ? 24.067 6.136 -20.745 1.00 97.75 353 SER A O 1
ATOM 2739 N N . ALA A 1 354 ? 22.435 5.062 -19.605 1.00 97.44 354 ALA A N 1
ATOM 2740 C CA . ALA A 1 354 ? 23.112 3.785 -19.382 1.00 97.44 354 ALA A CA 1
ATOM 2741 C C . ALA A 1 354 ? 22.821 2.736 -20.480 1.00 97.44 354 ALA A C 1
ATOM 2743 O O . ALA A 1 354 ? 23.323 1.619 -20.398 1.00 97.44 354 ALA A O 1
ATOM 2744 N N . GLY A 1 355 ? 22.019 3.072 -21.500 1.00 95.81 355 GLY A N 1
ATOM 2745 C CA . GLY A 1 355 ? 21.700 2.186 -22.627 1.00 95.81 355 GLY A CA 1
ATOM 2746 C C . GLY A 1 355 ? 20.528 1.220 -22.407 1.00 95.81 355 GLY A C 1
ATOM 2747 O O . GLY A 1 355 ? 20.321 0.328 -23.230 1.00 95.81 355 GLY A O 1
ATOM 2748 N N . VAL A 1 356 ? 19.743 1.382 -21.337 1.00 96.75 356 VAL A N 1
ATOM 2749 C CA . VAL A 1 356 ? 18.580 0.523 -21.061 1.00 96.75 356 VAL A CA 1
ATOM 2750 C C . VAL A 1 356 ? 17.455 0.812 -22.057 1.00 96.75 356 VAL A C 1
ATOM 2752 O O . VAL A 1 356 ? 16.958 1.933 -22.144 1.00 96.75 356 VAL A O 1
ATOM 2755 N N . LEU A 1 357 ? 17.018 -0.219 -22.783 1.00 91.81 357 LEU A N 1
ATOM 2756 C CA . LEU A 1 357 ? 16.055 -0.077 -23.883 1.00 91.81 357 LEU A CA 1
ATOM 2757 C C . LEU A 1 357 ? 14.582 -0.139 -23.453 1.00 91.81 357 LEU A C 1
ATOM 2759 O O . LEU A 1 357 ? 13.723 0.373 -24.171 1.00 91.81 357 LEU A O 1
ATOM 2763 N N . ARG A 1 358 ? 14.269 -0.795 -22.325 1.00 98.25 358 ARG A N 1
ATOM 2764 C CA . ARG A 1 358 ? 12.890 -1.093 -21.897 1.00 98.25 358 ARG A CA 1
ATOM 2765 C C . ARG A 1 358 ? 12.628 -0.658 -20.462 1.00 98.25 358 ARG A C 1
ATOM 2767 O O . ARG A 1 358 ? 13.448 -0.921 -19.581 1.00 98.25 358 ARG A O 1
ATOM 2774 N N . PHE A 1 359 ? 11.460 -0.064 -20.218 1.00 98.56 359 PHE A N 1
ATOM 2775 C CA . PHE A 1 359 ? 11.059 0.430 -18.900 1.00 98.56 359 PHE A CA 1
ATOM 2776 C C . PHE A 1 359 ? 9.620 0.056 -18.516 1.00 98.56 359 PHE A C 1
ATOM 2778 O O . PHE A 1 359 ? 8.691 0.203 -19.309 1.00 98.56 359 PHE A O 1
ATOM 2785 N N . ILE A 1 360 ? 9.408 -0.370 -17.271 1.00 98.75 360 ILE A N 1
ATOM 2786 C CA . ILE A 1 360 ? 8.071 -0.486 -16.669 1.00 98.75 360 ILE A CA 1
ATOM 2787 C C . ILE A 1 360 ? 7.986 0.519 -15.503 1.00 98.75 360 ILE A C 1
ATOM 2789 O O . ILE A 1 360 ? 8.715 0.354 -14.522 1.00 98.75 360 ILE A O 1
ATOM 2793 N N . PRO A 1 361 ? 7.147 1.572 -15.591 1.00 98.19 361 PRO A N 1
ATOM 2794 C CA . PRO A 1 361 ? 6.949 2.547 -14.516 1.00 98.19 361 PRO A CA 1
ATOM 2795 C C . PRO A 1 361 ? 6.160 1.966 -13.333 1.00 98.19 361 PRO A C 1
ATOM 2797 O O . PRO A 1 361 ? 5.482 0.945 -13.455 1.00 98.19 361 PRO A O 1
ATOM 2800 N N . ALA A 1 362 ? 6.215 2.657 -12.189 1.00 95.69 362 ALA A N 1
ATOM 2801 C CA . ALA A 1 362 ? 5.567 2.239 -10.941 1.00 95.69 362 ALA A CA 1
ATOM 2802 C C . ALA A 1 362 ? 4.044 2.497 -10.934 1.00 95.69 362 ALA A C 1
ATOM 2804 O O . ALA A 1 362 ? 3.529 3.302 -10.154 1.00 95.69 362 ALA A O 1
ATOM 2805 N N . GLU A 1 363 ? 3.327 1.789 -11.806 1.00 95.62 363 GLU A N 1
ATOM 2806 C CA . GLU A 1 363 ? 1.874 1.883 -11.973 1.00 95.62 363 GLU A CA 1
ATOM 2807 C C . GLU A 1 363 ? 1.126 0.994 -10.972 1.00 95.62 363 GLU A C 1
ATOM 2809 O O . GLU A 1 363 ? 0.585 1.522 -9.999 1.00 95.62 363 GLU A O 1
ATOM 2814 N N . PHE A 1 364 ? 1.120 -0.328 -11.196 1.00 96.44 364 PHE A N 1
ATOM 2815 C CA . PHE A 1 364 ? 0.715 -1.433 -10.301 1.00 96.44 364 PHE A CA 1
ATOM 2816 C C . PHE A 1 364 ? -0.457 -1.152 -9.339 1.00 96.44 364 PHE A C 1
ATOM 2818 O O . PHE A 1 364 ? -0.453 -1.586 -8.186 1.00 96.44 364 PHE A O 1
ATOM 2825 N N . SER A 1 365 ? -1.442 -0.369 -9.784 1.00 93.06 365 SER A N 1
ATOM 2826 C CA . SER A 1 365 ? -2.565 0.084 -8.960 1.00 93.06 365 SER A CA 1
ATOM 2827 C C . SER A 1 365 ? -3.747 0.520 -9.842 1.00 93.06 365 SER A C 1
ATOM 2829 O O . SER A 1 365 ? -4.046 -0.139 -10.843 1.00 93.06 365 SER A O 1
ATOM 2831 N N . HIS A 1 366 ? -4.431 1.602 -9.468 1.00 94.69 366 HIS A N 1
ATOM 2832 C CA . HIS A 1 366 ? -5.492 2.248 -10.238 1.00 94.69 366 HIS A CA 1
ATOM 2833 C C . HIS A 1 366 ? -5.027 2.743 -11.615 1.00 94.69 366 HIS A C 1
ATOM 2835 O O . HIS A 1 366 ? -3.841 2.961 -11.848 1.00 94.69 366 HIS A O 1
ATOM 2841 N N . ASP A 1 367 ? -6.000 2.972 -12.495 1.00 95.38 367 ASP A N 1
ATOM 2842 C CA . ASP A 1 367 ? -5.806 3.576 -13.811 1.00 95.38 367 ASP A CA 1
ATOM 2843 C C . ASP A 1 367 ? -5.393 5.055 -13.695 1.00 95.38 367 ASP A C 1
ATOM 2845 O O . ASP A 1 367 ? -6.196 5.903 -13.313 1.00 95.38 367 ASP A O 1
ATOM 2849 N N . THR A 1 368 ? -4.147 5.377 -14.050 1.00 94.88 368 THR A N 1
ATOM 2850 C CA . THR A 1 368 ? -3.632 6.761 -14.087 1.00 94.88 368 THR A CA 1
ATOM 2851 C C . THR A 1 368 ? -3.981 7.496 -15.385 1.00 94.88 368 THR A C 1
ATOM 2853 O O . THR A 1 368 ? -3.604 8.652 -15.573 1.00 94.88 368 THR A O 1
ATOM 2856 N N . SER A 1 369 ? -4.720 6.867 -16.303 1.00 93.25 369 SER A N 1
ATOM 2857 C CA . SER A 1 369 ? -5.357 7.553 -17.429 1.00 93.25 369 SER A CA 1
ATOM 2858 C C . SER A 1 369 ? -6.747 8.106 -17.089 1.00 93.25 369 SER A C 1
ATOM 2860 O O . SER A 1 369 ? -7.204 9.021 -17.777 1.00 93.25 369 SER A O 1
ATOM 2862 N N . ASN A 1 370 ? -7.375 7.628 -16.007 1.00 95.56 370 ASN A N 1
ATOM 2863 C CA . ASN A 1 370 ? -8.653 8.134 -15.512 1.00 95.56 370 ASN A CA 1
ATOM 2864 C C . ASN A 1 370 ? -8.463 9.504 -14.809 1.00 95.56 370 ASN A C 1
ATOM 2866 O O . ASN A 1 370 ? -7.740 9.586 -13.809 1.00 95.56 370 ASN A O 1
ATOM 2870 N N . PRO A 1 371 ? -9.101 10.589 -15.299 1.00 95.12 371 PRO A N 1
ATOM 2871 C CA . PRO A 1 371 ? -8.906 11.934 -14.759 1.00 95.12 371 PRO A CA 1
ATOM 2872 C C . PRO A 1 371 ? -9.462 12.104 -13.339 1.00 95.12 371 PRO A C 1
ATOM 2874 O O . PRO A 1 371 ? -8.830 12.790 -12.539 1.00 95.12 371 PRO A O 1
ATOM 2877 N N . GLU A 1 372 ? -10.574 11.446 -12.999 1.00 95.50 372 GLU A N 1
ATOM 2878 C CA . GLU A 1 372 ? -11.205 11.542 -11.676 1.00 95.50 372 GLU A CA 1
ATOM 2879 C C . GLU A 1 372 ? -10.323 10.905 -10.596 1.00 95.50 372 GLU A C 1
ATOM 2881 O O . GLU A 1 372 ? -10.178 11.438 -9.494 1.00 95.50 372 GLU A O 1
ATOM 2886 N N . ILE A 1 373 ? -9.641 9.802 -10.931 1.00 94.75 373 ILE A N 1
ATOM 2887 C CA . ILE A 1 373 ? -8.635 9.185 -10.054 1.00 94.75 373 ILE A CA 1
ATOM 2888 C C . ILE A 1 373 ? -7.430 10.116 -9.876 1.00 94.75 373 ILE A C 1
ATOM 2890 O O . ILE A 1 373 ? -6.960 10.285 -8.753 1.00 94.75 373 ILE A O 1
ATOM 2894 N N . CYS A 1 374 ? -6.933 10.741 -10.948 1.00 93.25 374 CYS A N 1
ATOM 2895 C CA . CYS A 1 374 ? -5.801 11.671 -10.869 1.00 93.25 374 CYS A CA 1
ATOM 2896 C C . CYS A 1 374 ? -6.112 12.954 -10.087 1.00 93.25 374 CYS A C 1
ATOM 2898 O O . CYS A 1 374 ? -5.225 13.472 -9.412 1.00 93.25 374 CYS A O 1
ATOM 2900 N N . GLU A 1 375 ? -7.332 13.486 -10.174 1.00 91.00 375 GLU A N 1
ATOM 2901 C CA . GLU A 1 375 ? -7.716 14.675 -9.406 1.00 91.00 375 GLU A CA 1
ATOM 2902 C C . GLU A 1 375 ? -7.940 14.333 -7.929 1.00 91.00 375 GLU A C 1
ATOM 2904 O O . GLU A 1 375 ? -7.524 15.079 -7.043 1.00 91.00 375 GLU A O 1
ATOM 2909 N N . ARG A 1 376 ? -8.510 13.155 -7.653 1.00 89.00 376 ARG A N 1
ATOM 2910 C CA . ARG A 1 376 ? -8.730 12.666 -6.291 1.00 89.00 376 ARG A CA 1
ATOM 2911 C C . ARG A 1 376 ? -7.437 12.224 -5.595 1.00 89.00 376 ARG A C 1
ATOM 2913 O O . ARG A 1 376 ? -7.302 12.432 -4.393 1.00 89.00 376 ARG A O 1
ATOM 2920 N N . LEU A 1 377 ? -6.476 11.644 -6.315 1.00 88.31 377 LEU A N 1
ATOM 2921 C CA . LEU A 1 377 ? -5.203 11.156 -5.773 1.00 88.31 377 LEU A CA 1
ATOM 2922 C C . LEU A 1 377 ? -4.010 11.914 -6.391 1.00 88.31 377 LEU A C 1
ATOM 2924 O O . LEU A 1 377 ? -3.529 11.535 -7.461 1.00 88.31 377 LEU A O 1
ATOM 2928 N N . PRO A 1 378 ? -3.438 12.921 -5.698 1.00 85.75 378 PRO A N 1
ATOM 2929 C CA . PRO A 1 378 ? -2.271 13.661 -6.184 1.00 85.75 378 PRO A CA 1
ATOM 2930 C C . PRO A 1 378 ? -1.077 12.785 -6.624 1.00 85.75 378 PRO A C 1
ATOM 2932 O O . PRO A 1 378 ? -0.496 13.083 -7.668 1.00 85.75 378 PRO A O 1
ATOM 2935 N N . PRO A 1 379 ? -0.731 11.664 -5.948 1.00 85.25 379 PRO A N 1
ATOM 2936 C CA . PRO A 1 379 ? 0.310 10.756 -6.440 1.00 85.25 379 PRO A CA 1
ATOM 2937 C C . PRO A 1 379 ? 0.005 10.142 -7.817 1.00 85.25 379 PRO A C 1
ATOM 2939 O O . PRO A 1 379 ? 0.930 9.848 -8.570 1.00 85.25 379 PRO A O 1
ATOM 2942 N N . HIS A 1 380 ? -1.268 9.949 -8.173 1.00 92.44 380 HIS A N 1
ATOM 2943 C CA . HIS A 1 380 ? -1.684 9.409 -9.474 1.00 92.44 380 HIS A CA 1
ATOM 2944 C C . HIS A 1 380 ? -1.637 10.468 -10.580 1.00 92.44 380 HIS A C 1
ATOM 2946 O O . HIS A 1 380 ? -1.395 10.122 -11.735 1.00 92.44 380 HIS A O 1
ATOM 2952 N N . LYS A 1 381 ? -1.776 11.756 -10.240 1.00 90.88 381 LYS A N 1
ATOM 2953 C CA . LYS A 1 381 ? -1.507 12.885 -11.150 1.00 90.88 381 LYS A CA 1
ATOM 2954 C C . LYS A 1 381 ? -0.040 12.917 -11.587 1.00 90.88 381 LYS A C 1
ATOM 2956 O O . LYS A 1 381 ? 0.253 13.099 -12.767 1.00 90.88 381 LYS A O 1
ATOM 2961 N N . GLU A 1 382 ? 0.875 12.660 -10.655 1.00 92.19 382 GLU A N 1
ATOM 2962 C CA . GLU A 1 382 ? 2.313 12.592 -10.936 1.00 92.19 382 GLU A CA 1
ATOM 2963 C C . GLU A 1 382 ? 2.682 11.353 -11.765 1.00 92.19 382 GLU A C 1
ATOM 2965 O O . GLU A 1 382 ? 3.380 11.485 -12.771 1.00 92.19 382 GLU A O 1
ATOM 2970 N N . ARG A 1 383 ? 2.116 10.178 -11.450 1.00 95.25 383 ARG A N 1
ATOM 2971 C CA . ARG A 1 383 ? 2.244 8.969 -12.290 1.00 95.25 383 ARG A CA 1
ATOM 2972 C C . ARG A 1 383 ? 1.776 9.203 -13.726 1.00 95.25 383 ARG A C 1
ATOM 2974 O O . ARG A 1 383 ? 2.503 8.904 -14.672 1.00 95.25 383 ARG A O 1
ATOM 2981 N N . LYS A 1 384 ? 0.608 9.833 -13.904 1.00 96.94 384 LYS A N 1
ATOM 2982 C CA . LYS A 1 384 ? 0.091 10.207 -15.227 1.00 96.94 384 LYS A CA 1
ATOM 2983 C C . LYS A 1 384 ? 1.097 11.044 -16.023 1.00 96.94 384 LYS A C 1
ATOM 2985 O O . LYS A 1 384 ? 1.319 10.766 -17.202 1.00 96.94 384 LYS A O 1
ATOM 2990 N N . ARG A 1 385 ? 1.742 12.031 -15.386 1.00 97.44 385 ARG A N 1
ATOM 2991 C CA . ARG A 1 385 ? 2.796 12.839 -16.025 1.00 97.44 385 ARG A CA 1
ATOM 2992 C C . ARG A 1 385 ? 3.978 11.977 -16.477 1.00 97.44 385 ARG A C 1
ATOM 2994 O O . ARG A 1 385 ? 4.504 12.223 -17.560 1.00 97.44 385 ARG A O 1
ATOM 3001 N N . VAL A 1 386 ? 4.376 10.955 -15.710 1.00 97.94 386 VAL A N 1
ATOM 3002 C CA . VAL A 1 386 ? 5.437 10.012 -16.117 1.00 97.94 386 VAL A CA 1
ATOM 3003 C C . VAL A 1 386 ? 5.014 9.194 -17.341 1.00 97.94 386 VAL A C 1
ATOM 3005 O O . VAL A 1 386 ? 5.801 9.058 -18.276 1.00 97.94 386 VAL A O 1
ATOM 3008 N N . ILE A 1 387 ? 3.772 8.703 -17.393 1.00 98.00 387 ILE A N 1
ATOM 3009 C CA . ILE A 1 387 ? 3.242 8.001 -18.575 1.00 98.00 387 ILE A CA 1
ATOM 3010 C C . ILE A 1 387 ? 3.239 8.917 -19.810 1.00 98.00 387 ILE A C 1
ATOM 3012 O O . ILE A 1 387 ? 3.648 8.497 -20.893 1.00 98.00 387 ILE A O 1
ATOM 3016 N N . ASP A 1 388 ? 2.824 10.176 -19.662 1.00 98.06 388 ASP A N 1
ATOM 3017 C CA . ASP A 1 388 ? 2.825 11.151 -20.759 1.00 98.06 388 ASP A CA 1
ATOM 3018 C C . ASP A 1 388 ? 4.258 11.519 -21.213 1.00 98.06 388 ASP A C 1
ATOM 3020 O O . ASP A 1 388 ? 4.509 11.676 -22.409 1.00 98.06 388 ASP A O 1
ATOM 3024 N N . HIS A 1 389 ? 5.232 11.538 -20.298 1.00 98.00 389 HIS A N 1
ATOM 3025 C CA . HIS A 1 389 ? 6.653 11.693 -20.622 1.00 98.00 389 HIS A CA 1
ATOM 3026 C C . HIS A 1 389 ? 7.233 10.471 -21.362 1.00 98.00 389 HIS A C 1
ATOM 3028 O O . HIS A 1 389 ? 7.876 10.629 -22.403 1.00 98.00 389 HIS A O 1
ATOM 3034 N N . LEU A 1 390 ? 6.942 9.248 -20.900 1.00 98.44 390 LEU A N 1
ATOM 3035 C CA . LEU A 1 390 ? 7.339 8.001 -21.569 1.00 98.44 390 LEU A CA 1
ATOM 3036 C C . LEU A 1 390 ? 6.744 7.884 -22.982 1.00 98.44 390 LEU A C 1
ATOM 3038 O O . LEU A 1 390 ? 7.431 7.433 -23.899 1.00 98.44 390 LEU A O 1
ATOM 3042 N N . ARG A 1 391 ? 5.505 8.351 -23.195 1.00 98.44 391 ARG A N 1
ATOM 3043 C CA . ARG A 1 391 ? 4.897 8.474 -24.534 1.00 98.44 391 ARG A CA 1
ATOM 3044 C C . ARG A 1 391 ? 5.722 9.374 -25.461 1.00 98.44 391 ARG A C 1
ATOM 3046 O O . ARG A 1 391 ? 5.959 8.978 -26.601 1.00 98.44 391 ARG A O 1
ATOM 3053 N N . SER A 1 392 ? 6.190 10.533 -24.982 1.00 98.38 392 SER A N 1
ATOM 3054 C CA . SER A 1 392 ? 7.065 11.426 -25.765 1.00 98.38 392 SER A CA 1
ATOM 3055 C C . SER A 1 392 ? 8.374 10.729 -26.138 1.00 98.38 392 SER A C 1
ATOM 3057 O O . SER A 1 392 ? 8.673 10.578 -27.323 1.00 98.38 392 SER A O 1
ATOM 3059 N N . LEU A 1 393 ? 9.099 10.205 -25.144 1.00 98.44 393 LEU A N 1
ATOM 3060 C CA . LEU A 1 393 ? 10.388 9.532 -25.344 1.00 98.44 393 LEU A CA 1
ATOM 3061 C C . LEU A 1 393 ? 10.288 8.331 -26.299 1.00 98.44 393 LEU A C 1
ATOM 3063 O O . LEU A 1 393 ? 11.173 8.125 -27.131 1.00 98.44 393 LEU A O 1
ATOM 3067 N N . ALA A 1 394 ? 9.199 7.564 -26.223 1.00 98.25 394 ALA A N 1
ATOM 3068 C CA . ALA A 1 394 ? 8.939 6.452 -27.131 1.00 98.25 394 ALA A CA 1
ATOM 3069 C C . ALA A 1 394 ? 8.630 6.904 -28.564 1.00 98.25 394 ALA A C 1
ATOM 3071 O O . ALA A 1 394 ? 9.069 6.254 -29.512 1.00 98.25 394 ALA A O 1
ATOM 3072 N N . SER A 1 395 ? 7.924 8.027 -28.745 1.00 98.00 395 SER A N 1
ATOM 3073 C CA . SER A 1 395 ? 7.688 8.611 -30.076 1.00 98.00 395 SER A CA 1
ATOM 3074 C C . SER A 1 395 ? 8.979 9.114 -30.738 1.00 98.00 395 SER A C 1
ATOM 3076 O O . SER A 1 395 ? 9.100 9.088 -31.960 1.00 98.00 395 SER A O 1
ATOM 3078 N N . GLU A 1 396 ? 9.973 9.485 -29.927 1.00 97.44 396 GLU A N 1
ATOM 3079 C CA . GLU A 1 396 ? 11.331 9.846 -30.347 1.00 97.44 396 GLU A CA 1
ATOM 3080 C C . GLU A 1 396 ? 12.255 8.621 -30.528 1.00 97.44 396 GLU A C 1
ATOM 3082 O O . GLU A 1 396 ? 13.419 8.777 -30.892 1.00 97.44 396 GLU A O 1
ATOM 3087 N N . GLY A 1 397 ? 11.765 7.402 -30.265 1.00 96.88 397 GLY A N 1
ATOM 3088 C CA . GLY A 1 397 ? 12.538 6.160 -30.365 1.00 96.88 397 GLY A CA 1
ATOM 3089 C C . GLY A 1 397 ? 13.607 5.974 -29.280 1.00 96.88 397 GLY A C 1
ATOM 3090 O O . GLY A 1 397 ? 14.492 5.138 -29.449 1.00 96.88 397 GLY A O 1
ATOM 3091 N N . LYS A 1 398 ? 13.552 6.741 -28.181 1.00 97.38 398 LYS A N 1
ATOM 3092 C CA . LYS A 1 398 ? 14.564 6.715 -27.108 1.00 97.38 398 LYS A CA 1
ATOM 3093 C C . LYS A 1 398 ? 14.415 5.539 -26.143 1.00 97.38 398 LYS A C 1
ATOM 3095 O O . LYS A 1 398 ? 15.408 5.118 -25.561 1.00 97.38 398 LYS A O 1
ATOM 3100 N N . ILE A 1 399 ? 13.190 5.051 -25.936 1.00 97.81 399 ILE A N 1
ATOM 3101 C CA . ILE A 1 399 ? 12.887 3.970 -24.989 1.00 97.81 399 ILE A CA 1
ATOM 3102 C C . ILE A 1 399 ? 11.592 3.247 -25.380 1.00 97.81 399 ILE A C 1
ATOM 3104 O O . ILE A 1 399 ? 10.667 3.865 -25.910 1.00 97.81 399 ILE A O 1
ATOM 3108 N N . GLU A 1 400 ? 11.499 1.950 -25.095 1.00 98.69 400 GLU A N 1
ATOM 3109 C CA . GLU A 1 400 ? 10.235 1.210 -25.098 1.00 98.69 400 GLU A CA 1
ATOM 3110 C C . GLU A 1 400 ? 9.666 1.149 -23.672 1.00 98.69 400 GLU A C 1
ATOM 3112 O O . GLU A 1 400 ? 10.412 0.939 -22.715 1.00 98.69 400 GLU A O 1
ATOM 3117 N N . TRP A 1 401 ? 8.349 1.264 -23.493 1.00 98.69 401 TRP A N 1
ATOM 3118 C CA . TRP A 1 401 ? 7.738 1.171 -22.157 1.00 98.69 401 TRP A CA 1
ATOM 3119 C C . TRP A 1 401 ? 6.468 0.324 -22.108 1.00 98.69 401 TRP A C 1
ATOM 3121 O O . TRP A 1 401 ? 5.833 0.087 -23.130 1.00 98.69 401 TRP A O 1
ATOM 3131 N N . CYS A 1 402 ? 6.067 -0.117 -20.916 1.00 98.44 402 CYS A N 1
ATOM 3132 C CA . CYS A 1 402 ? 4.760 -0.738 -20.699 1.00 98.44 402 CYS A CA 1
ATOM 3133 C C . CYS A 1 402 ? 4.205 -0.340 -19.326 1.00 98.44 402 CYS A C 1
ATOM 3135 O O . CYS A 1 402 ? 4.774 -0.705 -18.301 1.00 98.44 402 CYS A O 1
ATOM 3137 N N . GLY A 1 403 ? 3.121 0.439 -19.295 1.00 97.88 403 GLY A N 1
ATOM 3138 C CA . GLY A 1 403 ? 2.443 0.824 -18.052 1.00 97.88 403 GLY A CA 1
ATOM 3139 C C . GLY A 1 403 ? 1.419 -0.236 -17.663 1.00 97.88 403 GLY A C 1
ATOM 3140 O O . GLY A 1 403 ? 0.575 -0.578 -18.486 1.00 97.88 403 GLY A O 1
ATOM 3141 N N . VAL A 1 404 ? 1.485 -0.763 -16.439 1.00 98.00 404 VAL A N 1
ATOM 3142 C CA . VAL A 1 404 ? 0.674 -1.918 -16.014 1.00 98.00 404 VAL A CA 1
ATOM 3143 C C . VAL A 1 404 ? -0.224 -1.549 -14.836 1.00 98.00 404 VAL A C 1
ATOM 3145 O O . VAL A 1 404 ? 0.252 -1.401 -13.712 1.00 98.00 404 VAL A O 1
ATOM 3148 N N . ALA A 1 405 ? -1.530 -1.442 -15.081 1.00 97.69 405 ALA A N 1
ATOM 3149 C CA . ALA A 1 405 ? -2.538 -1.215 -14.050 1.00 97.69 405 ALA A CA 1
ATOM 3150 C C . ALA A 1 405 ? -3.138 -2.547 -13.570 1.00 97.69 405 ALA A C 1
ATOM 3152 O O . ALA A 1 405 ? -3.543 -3.386 -14.380 1.00 97.69 405 ALA A O 1
ATOM 3153 N N . THR A 1 406 ? -3.233 -2.741 -12.253 1.00 97.19 406 THR A N 1
ATOM 3154 C CA . THR A 1 406 ? -3.636 -4.018 -11.622 1.00 97.19 406 THR A CA 1
ATOM 3155 C C . THR A 1 406 ? -4.794 -3.881 -10.626 1.00 97.19 406 THR A C 1
ATOM 3157 O O . THR A 1 406 ? -5.269 -4.884 -10.094 1.00 97.19 406 THR A O 1
ATOM 3160 N N . GLY A 1 407 ? -5.294 -2.668 -10.382 1.00 95.75 407 GLY A N 1
ATOM 3161 C CA . GLY A 1 407 ? -6.268 -2.407 -9.320 1.00 95.75 407 GLY A CA 1
ATOM 3162 C C . GLY A 1 407 ? -5.651 -2.503 -7.921 1.00 95.75 407 GLY A C 1
ATOM 3163 O O . GLY A 1 407 ? -4.430 -2.449 -7.774 1.00 95.75 407 GLY A O 1
ATOM 3164 N N . VAL A 1 408 ? -6.481 -2.618 -6.883 1.00 95.12 408 VAL A N 1
ATOM 3165 C CA . VAL A 1 408 ? -5.987 -2.681 -5.494 1.00 95.12 408 VAL A CA 1
ATOM 3166 C C . VAL A 1 408 ? -5.378 -4.036 -5.135 1.00 95.12 408 VAL A C 1
ATOM 3168 O O . VAL A 1 408 ? -5.841 -5.075 -5.603 1.00 95.12 408 VAL A O 1
ATOM 3171 N N . LEU A 1 409 ? -4.384 -4.014 -4.243 1.00 95.25 409 LEU A N 1
ATOM 3172 C CA . LEU A 1 409 ? -3.855 -5.204 -3.571 1.00 95.25 409 LEU A CA 1
ATOM 3173 C C . LEU A 1 409 ? -4.861 -5.688 -2.521 1.00 95.25 409 LEU A C 1
ATOM 3175 O O . LEU A 1 409 ? -4.899 -5.180 -1.398 1.00 95.25 409 LEU A O 1
ATOM 3179 N N . LEU A 1 410 ? -5.722 -6.628 -2.908 1.00 96.88 410 LEU A N 1
ATOM 3180 C CA . LEU A 1 410 ? -6.827 -7.087 -2.068 1.00 96.88 410 LEU A CA 1
ATOM 3181 C C . LEU A 1 410 ? -6.337 -7.963 -0.916 1.00 96.88 410 LEU A C 1
ATOM 3183 O O . LEU A 1 410 ? -6.765 -7.774 0.216 1.00 96.88 410 LEU A O 1
ATOM 3187 N N . ASP A 1 411 ? -5.413 -8.877 -1.190 1.00 95.31 411 ASP A N 1
ATOM 3188 C CA . ASP A 1 411 ? -4.807 -9.762 -0.195 1.00 95.31 411 ASP A CA 1
ATOM 3189 C C . ASP A 1 411 ? -4.126 -8.980 0.940 1.00 95.31 411 ASP A C 1
ATOM 3191 O O . ASP A 1 411 ? -4.431 -9.176 2.118 1.00 95.31 411 ASP A O 1
ATOM 3195 N N . HIS A 1 412 ? -3.273 -8.018 0.582 1.00 88.81 412 HIS A N 1
ATOM 3196 C CA . HIS A 1 412 ? -2.630 -7.109 1.524 1.00 88.81 412 HIS A CA 1
ATOM 3197 C C . HIS A 1 412 ? -3.662 -6.272 2.284 1.00 88.81 412 HIS A C 1
ATOM 3199 O O . HIS A 1 412 ? -3.628 -6.248 3.512 1.00 88.81 412 HIS A O 1
ATOM 3205 N N . GLY A 1 413 ? -4.612 -5.657 1.573 1.00 86.94 413 GLY A N 1
ATOM 3206 C CA . GLY A 1 413 ? -5.616 -4.775 2.164 1.00 86.94 413 GLY A CA 1
ATOM 3207 C C . GLY A 1 413 ? -6.604 -5.465 3.112 1.00 86.94 413 GLY A C 1
ATOM 3208 O O . GLY A 1 413 ? -7.135 -4.810 4.013 1.00 86.94 413 GLY A O 1
ATOM 3209 N N . LEU A 1 414 ? -6.828 -6.773 2.938 1.00 91.62 414 LEU A N 1
ATOM 3210 C CA . LEU A 1 414 ? -7.573 -7.630 3.865 1.00 91.62 414 LEU A CA 1
ATOM 3211 C C . LEU A 1 414 ? -6.744 -8.015 5.101 1.00 91.62 414 LEU A C 1
ATOM 3213 O O . LEU A 1 414 ? -7.274 -8.038 6.210 1.00 91.62 414 LEU A O 1
ATOM 3217 N N . LEU A 1 415 ? -5.449 -8.304 4.934 1.00 85.06 415 LEU A N 1
ATOM 3218 C CA . LEU A 1 415 ? -4.548 -8.648 6.043 1.00 85.06 415 LEU A CA 1
ATOM 3219 C C . LEU A 1 415 ? -4.240 -7.445 6.943 1.00 85.06 415 LEU A C 1
ATOM 3221 O O . LEU A 1 415 ? -4.194 -7.580 8.169 1.00 85.06 415 LEU A O 1
ATOM 3225 N N . SER A 1 416 ? -4.006 -6.271 6.354 1.00 77.06 416 SER A N 1
ATOM 3226 C CA . SER A 1 416 ? -3.668 -5.052 7.090 1.00 77.06 416 SER A CA 1
ATOM 3227 C C . SER A 1 416 ? -4.891 -4.353 7.683 1.00 77.06 416 SER A C 1
ATOM 3229 O O . SER A 1 416 ? -4.774 -3.737 8.744 1.00 77.06 416 SER A O 1
ATOM 3231 N N . GLY A 1 417 ? -6.059 -4.482 7.046 1.00 79.12 417 G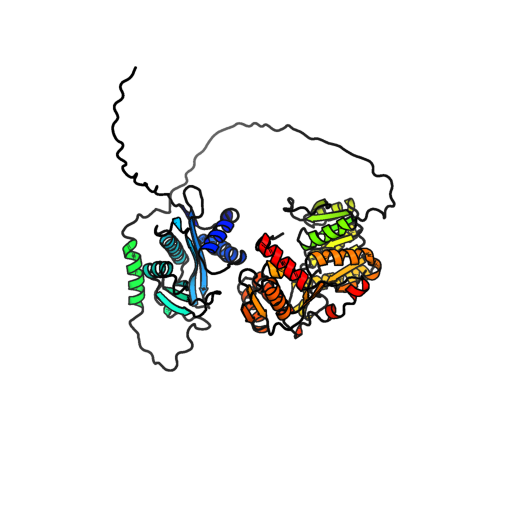LY A N 1
ATOM 3232 C CA . GLY A 1 417 ? -7.259 -3.687 7.324 1.00 79.12 417 GLY A CA 1
ATOM 3233 C C . GLY A 1 417 ? -7.332 -2.377 6.529 1.00 79.12 417 GLY A C 1
ATOM 3234 O O . GLY A 1 417 ? -8.283 -1.605 6.689 1.00 79.12 417 GLY A O 1
ATOM 3235 N N . ASP A 1 418 ? -6.371 -2.114 5.634 1.00 77.06 418 ASP A N 1
ATOM 3236 C CA . ASP A 1 418 ? -6.279 -0.854 4.883 1.00 77.06 418 ASP A CA 1
ATOM 3237 C C . ASP A 1 418 ? -7.448 -0.641 3.910 1.00 77.06 418 ASP A C 1
ATOM 3239 O O . ASP A 1 418 ? -7.743 0.508 3.579 1.00 77.06 418 ASP A O 1
ATOM 3243 N N . LEU A 1 419 ? -8.178 -1.698 3.535 1.00 82.75 419 LEU A N 1
ATOM 3244 C CA . LEU A 1 419 ? -9.412 -1.616 2.736 1.00 82.75 419 LEU A CA 1
ATOM 3245 C C . LEU A 1 419 ? -10.706 -1.552 3.570 1.00 82.75 419 LEU A C 1
ATOM 3247 O O . LEU A 1 419 ? -11.791 -1.468 3.001 1.00 82.75 419 LEU A O 1
ATOM 3251 N N . GLY A 1 420 ? -10.602 -1.552 4.903 1.00 79.00 420 GLY A N 1
ATOM 3252 C CA . GLY A 1 420 ? -11.744 -1.459 5.819 1.00 79.00 420 GLY A CA 1
ATOM 3253 C C . GLY A 1 420 ? -12.302 -2.797 6.309 1.00 79.00 420 GLY A C 1
ATOM 3254 O O . GLY A 1 420 ? -13.315 -2.782 6.997 1.00 79.00 420 GLY A O 1
ATOM 3255 N N . PHE A 1 421 ? -11.659 -3.927 6.001 1.00 85.12 421 PHE A N 1
ATOM 3256 C CA . PHE A 1 421 ? -12.049 -5.263 6.472 1.00 85.12 421 PHE A CA 1
ATOM 3257 C C . PHE A 1 421 ? -11.120 -5.716 7.605 1.00 85.12 421 PHE A C 1
ATOM 3259 O O . PHE A 1 421 ? -9.914 -5.825 7.408 1.00 85.12 421 PHE A O 1
ATOM 3266 N N . GLU A 1 422 ? -11.658 -6.003 8.786 1.00 81.06 422 GLU A N 1
ATOM 3267 C CA . GLU A 1 422 ? -10.873 -6.342 9.975 1.00 81.06 422 GLU A CA 1
ATOM 3268 C C . GLU A 1 422 ? -11.074 -7.808 10.384 1.00 81.06 422 GLU A C 1
ATOM 3270 O O . GLU A 1 422 ? -11.917 -8.136 11.218 1.00 81.06 422 GLU A O 1
ATOM 3275 N N . LEU A 1 423 ? -10.233 -8.698 9.839 1.00 79.25 423 LEU A N 1
ATOM 3276 C CA . LEU A 1 423 ? -10.236 -10.151 10.106 1.00 79.25 423 LEU A CA 1
ATOM 3277 C C . LEU A 1 423 ? -10.259 -10.520 11.600 1.00 79.25 423 LEU A C 1
ATOM 3279 O O . LEU A 1 423 ? -10.850 -11.532 11.971 1.00 79.25 423 LEU A O 1
ATOM 3283 N N . LYS A 1 424 ? -9.633 -9.709 12.468 1.00 78.88 424 LYS A N 1
ATOM 3284 C CA . LYS A 1 424 ? -9.622 -9.933 13.925 1.00 78.88 424 LYS A CA 1
ATOM 3285 C C . LYS A 1 424 ? -11.014 -9.822 14.552 1.00 78.88 424 LYS A C 1
ATOM 3287 O O . LYS A 1 424 ? -11.301 -10.531 15.512 1.00 78.88 424 LYS A O 1
ATOM 3292 N N . TRP A 1 425 ? -11.818 -8.895 14.048 1.00 74.62 425 TRP A N 1
ATOM 3293 C CA . TRP A 1 425 ? -13.088 -8.477 14.642 1.00 74.62 425 TRP A CA 1
ATOM 3294 C C . TRP A 1 425 ? -14.290 -8.910 13.817 1.00 74.62 425 TRP A C 1
ATOM 3296 O O . TRP A 1 425 ? -15.414 -8.726 14.266 1.00 74.62 425 TRP A O 1
ATOM 3306 N N . GLN A 1 426 ? -14.040 -9.482 12.633 1.00 80.50 426 GLN A N 1
ATOM 3307 C CA . GLN A 1 426 ? -15.060 -9.867 11.662 1.00 80.50 426 GLN A CA 1
ATOM 3308 C C . GLN A 1 426 ? -15.986 -8.687 11.377 1.00 80.50 426 GLN A C 1
ATOM 3310 O O . GLN A 1 426 ? -17.206 -8.803 11.392 1.00 80.50 426 GLN A O 1
ATOM 3315 N N . SER A 1 427 ? -15.389 -7.518 11.158 1.00 77.31 427 SER A N 1
ATOM 3316 C CA . SER A 1 427 ? -16.116 -6.295 10.852 1.00 77.31 427 SER A CA 1
ATOM 3317 C C . SER A 1 427 ? -15.613 -5.664 9.562 1.00 77.31 427 SER A C 1
ATOM 3319 O O . SER A 1 427 ? -14.458 -5.836 9.163 1.00 77.31 427 SER A O 1
ATOM 3321 N N . ALA A 1 428 ? -16.509 -4.966 8.872 1.00 82.56 428 ALA A N 1
ATOM 3322 C CA . ALA A 1 428 ? -16.216 -4.295 7.617 1.00 82.56 428 ALA A CA 1
ATOM 3323 C C . ALA A 1 428 ? -16.810 -2.885 7.613 1.00 82.56 428 ALA A C 1
ATOM 3325 O O . ALA A 1 428 ? -18.017 -2.719 7.781 1.00 82.56 428 ALA A O 1
ATOM 3326 N N . THR A 1 429 ? -15.977 -1.877 7.365 1.00 82.38 429 THR A N 1
ATOM 3327 C CA . THR A 1 429 ? -16.423 -0.518 7.045 1.00 82.38 429 THR A CA 1
ATOM 3328 C C . THR A 1 429 ? -16.565 -0.405 5.535 1.00 82.38 429 THR A C 1
ATOM 3330 O O . THR A 1 429 ? -15.578 -0.241 4.817 1.00 82.38 429 THR A O 1
ATOM 3333 N N . ILE A 1 430 ? -17.800 -0.504 5.055 1.00 85.19 430 ILE A N 1
ATOM 3334 C CA . ILE A 1 430 ? -18.149 -0.346 3.646 1.00 85.19 430 ILE A CA 1
ATOM 3335 C C . ILE A 1 430 ? -18.537 1.109 3.391 1.00 85.19 430 ILE A C 1
ATOM 3337 O O . ILE A 1 430 ? -19.354 1.679 4.115 1.00 85.19 430 ILE A O 1
ATOM 3341 N N . HIS A 1 431 ? -17.984 1.702 2.334 1.00 84.38 431 HIS A N 1
ATOM 3342 C CA . HIS A 1 431 ? -18.395 3.030 1.896 1.00 84.38 431 HIS A CA 1
ATOM 3343 C C . HIS A 1 431 ? -19.546 2.905 0.878 1.00 84.38 431 HIS A C 1
ATOM 3345 O O . HIS A 1 431 ? -19.540 2.013 0.026 1.00 84.38 431 HIS A O 1
ATOM 3351 N N . GLY A 1 432 ? -20.573 3.745 1.007 1.00 84.44 432 GLY A N 1
ATOM 3352 C CA . GLY A 1 432 ? -21.810 3.646 0.229 1.00 84.44 432 GLY A CA 1
ATOM 3353 C C . GLY A 1 432 ? -22.574 2.327 0.442 1.00 84.44 432 GLY A C 1
ATOM 3354 O O . GLY A 1 432 ? -22.615 1.751 1.538 1.00 84.44 432 GLY A O 1
ATOM 3355 N N . ASP A 1 433 ? -23.199 1.824 -0.625 1.00 87.19 433 ASP A N 1
ATOM 3356 C CA . ASP A 1 433 ? -23.962 0.569 -0.611 1.00 87.19 433 ASP A CA 1
ATOM 3357 C C . ASP A 1 433 ? -23.077 -0.693 -0.718 1.00 87.19 433 ASP A C 1
ATOM 3359 O O . ASP A 1 433 ? -23.530 -1.801 -0.417 1.00 87.19 433 ASP A O 1
ATOM 3363 N N . GLY A 1 434 ? -21.790 -0.545 -1.048 1.00 90.12 434 GLY A N 1
ATOM 3364 C CA . GLY A 1 434 ? -20.837 -1.644 -1.234 1.00 90.12 434 GLY A CA 1
ATOM 3365 C C . GLY A 1 434 ? -21.085 -2.527 -2.456 1.00 90.12 434 GLY A C 1
ATOM 3366 O O . GLY A 1 434 ? -20.433 -3.566 -2.576 1.00 90.12 434 GLY A O 1
ATOM 3367 N N . ALA A 1 435 ? -22.035 -2.175 -3.325 1.00 94.25 435 ALA A N 1
ATOM 3368 C CA . ALA A 1 435 ? -22.313 -2.888 -4.566 1.00 94.25 435 ALA A CA 1
ATOM 3369 C C . ALA A 1 435 ? -21.366 -2.458 -5.694 1.00 94.25 435 ALA A C 1
ATOM 3371 O O . ALA A 1 435 ? -21.104 -3.266 -6.590 1.00 94.25 435 ALA A O 1
ATOM 3372 N N . GLN A 1 436 ? -20.831 -1.232 -5.613 1.00 94.88 436 GLN A N 1
ATOM 3373 C CA . GLN A 1 436 ? -19.896 -0.683 -6.590 1.00 94.88 436 GLN A CA 1
ATOM 3374 C C . GLN A 1 436 ? -18.698 -1.611 -6.814 1.00 94.88 436 GLN A C 1
ATOM 3376 O O . GLN A 1 436 ? -18.115 -2.173 -5.881 1.00 94.88 436 GLN A O 1
ATOM 3381 N N . LYS A 1 437 ? -18.379 -1.807 -8.093 1.00 96.25 437 LYS A N 1
ATOM 3382 C CA . LYS A 1 437 ? -17.345 -2.729 -8.554 1.00 96.25 437 LYS A CA 1
ATOM 3383 C C . LYS A 1 437 ? -15.999 -2.018 -8.620 1.00 96.25 437 LYS A C 1
ATOM 3385 O O . LYS A 1 437 ? -15.923 -0.896 -9.106 1.00 96.25 437 LYS A O 1
ATOM 3390 N N . PHE A 1 438 ? -14.935 -2.704 -8.215 1.00 96.00 438 PHE A N 1
ATOM 3391 C CA . PHE A 1 438 ? -13.563 -2.219 -8.328 1.00 96.00 438 PHE A CA 1
ATOM 3392 C C . PHE A 1 438 ? -12.600 -3.323 -8.806 1.00 96.00 438 PHE A C 1
ATOM 3394 O O . PHE A 1 438 ? -12.830 -4.515 -8.560 1.00 96.00 438 PHE A O 1
ATOM 3401 N N . PRO A 1 439 ? -11.519 -2.954 -9.518 1.00 97.00 439 PRO A N 1
ATOM 3402 C CA . PRO A 1 439 ? -10.482 -3.884 -9.945 1.00 97.00 439 PRO A CA 1
ATOM 3403 C C . PRO A 1 439 ? -9.566 -4.239 -8.771 1.00 97.00 439 PRO A C 1
ATOM 3405 O O . PRO A 1 439 ? -9.159 -3.369 -7.998 1.00 97.00 439 PRO A O 1
ATOM 3408 N N . ALA A 1 440 ? -9.198 -5.511 -8.666 1.00 97.50 440 ALA A N 1
ATOM 3409 C CA . ALA A 1 440 ? -8.351 -6.019 -7.595 1.00 97.50 440 ALA A CA 1
ATOM 3410 C C . ALA A 1 440 ? -7.403 -7.118 -8.092 1.00 97.50 440 ALA A C 1
ATOM 3412 O O . ALA A 1 440 ? -7.695 -7.797 -9.079 1.00 97.50 440 ALA A O 1
ATOM 3413 N N . SER A 1 441 ? -6.290 -7.294 -7.384 1.00 98.12 441 SER A N 1
ATOM 3414 C CA . SER A 1 441 ? -5.321 -8.379 -7.572 1.00 98.12 441 SER A CA 1
ATOM 3415 C C . SER A 1 441 ? -4.750 -8.837 -6.226 1.00 98.12 441 SER A C 1
ATOM 3417 O O . SER A 1 441 ? -4.750 -8.060 -5.268 1.00 98.12 441 SER A O 1
ATOM 3419 N N . SER A 1 442 ? -4.205 -10.050 -6.161 1.00 97.88 442 SER A N 1
ATOM 3420 C CA . SER A 1 442 ? -3.190 -10.400 -5.155 1.00 97.88 442 SER A CA 1
ATOM 3421 C C . SER A 1 442 ? -1.817 -9.798 -5.490 1.00 97.88 442 SER A C 1
ATOM 3423 O O . SER A 1 442 ? -1.561 -9.366 -6.619 1.00 97.88 442 SER A O 1
ATOM 3425 N N . VAL A 1 443 ? -0.897 -9.797 -4.523 1.00 95.94 443 VAL A N 1
ATOM 3426 C CA . VAL A 1 443 ? 0.518 -9.464 -4.742 1.00 95.94 443 VAL A CA 1
ATOM 3427 C C . VAL A 1 443 ? 1.170 -10.467 -5.703 1.00 95.94 443 VAL A C 1
ATOM 3429 O O . VAL A 1 443 ? 1.909 -10.055 -6.599 1.00 95.94 443 VAL A O 1
ATOM 3432 N N . ASP A 1 444 ? 0.870 -11.761 -5.575 1.00 95.62 444 ASP A N 1
ATOM 3433 C CA . ASP A 1 444 ? 1.428 -12.829 -6.424 1.00 95.62 444 ASP A CA 1
ATOM 3434 C C . ASP A 1 444 ? 0.958 -12.721 -7.883 1.00 95.62 444 ASP A C 1
ATOM 3436 O O . ASP A 1 444 ? 1.721 -12.987 -8.818 1.00 95.62 444 ASP A O 1
ATOM 3440 N N . TRP A 1 445 ? -0.278 -12.264 -8.101 1.00 97.75 445 TRP A N 1
ATOM 3441 C CA . TRP A 1 445 ? -0.805 -12.004 -9.438 1.00 97.75 445 TRP A CA 1
ATOM 3442 C C . TRP A 1 445 ? 0.000 -10.945 -10.197 1.00 97.75 445 TRP A C 1
ATOM 3444 O O . TRP A 1 445 ? 0.218 -11.099 -11.400 1.00 97.75 445 TRP A O 1
ATOM 3454 N N . ILE A 1 446 ? 0.492 -9.896 -9.524 1.00 98.06 446 ILE A N 1
ATOM 3455 C CA . ILE A 1 446 ? 1.295 -8.856 -10.191 1.00 98.06 446 ILE A CA 1
ATOM 3456 C C . ILE A 1 446 ? 2.566 -9.458 -10.801 1.00 98.06 446 ILE A C 1
ATOM 3458 O O . ILE A 1 446 ? 2.912 -9.119 -11.932 1.00 98.06 446 ILE A O 1
ATOM 3462 N N . GLY A 1 447 ? 3.225 -10.393 -10.110 1.00 97.38 447 GLY A N 1
ATOM 3463 C CA . GLY A 1 447 ? 4.390 -11.095 -10.645 1.00 97.38 447 GLY A CA 1
ATOM 3464 C C . GLY A 1 447 ? 4.060 -11.868 -11.923 1.00 97.38 447 GLY A C 1
ATOM 3465 O O . GLY A 1 447 ? 4.742 -11.705 -12.935 1.00 97.38 447 GLY A O 1
ATOM 3466 N N . GLN A 1 448 ? 2.964 -12.632 -11.920 1.00 97.31 448 GLN A N 1
ATOM 3467 C CA . GLN A 1 448 ? 2.494 -13.387 -13.092 1.00 97.31 448 GLN A CA 1
ATOM 3468 C C . GLN A 1 448 ? 2.115 -12.467 -14.266 1.00 97.31 448 GLN A C 1
ATOM 3470 O O . GLN A 1 448 ? 2.497 -12.719 -15.411 1.00 97.31 448 GLN A O 1
ATOM 3475 N N . ALA A 1 449 ? 1.402 -11.375 -13.983 1.00 97.88 449 ALA A N 1
ATOM 3476 C CA . ALA A 1 449 ? 0.991 -10.384 -14.972 1.00 97.88 449 ALA A CA 1
ATOM 3477 C C . ALA A 1 449 ? 2.193 -9.681 -15.625 1.00 97.88 449 ALA A C 1
ATOM 3479 O O . ALA A 1 449 ? 2.215 -9.498 -16.844 1.00 97.88 449 ALA A O 1
ATOM 3480 N N . VAL A 1 450 ? 3.214 -9.330 -14.833 1.00 98.00 450 VAL A N 1
ATOM 3481 C CA . VAL A 1 450 ? 4.452 -8.715 -15.332 1.00 98.00 450 VAL A CA 1
ATOM 3482 C C . VAL A 1 450 ? 5.279 -9.705 -16.145 1.00 98.00 450 VAL A C 1
ATOM 3484 O O . VAL A 1 450 ? 5.725 -9.337 -17.228 1.00 98.00 450 VAL A O 1
ATOM 3487 N N . VAL A 1 451 ? 5.435 -10.959 -15.705 1.00 97.31 451 VAL A N 1
ATOM 3488 C CA . VAL A 1 451 ? 6.106 -11.999 -16.510 1.00 97.31 451 VAL A CA 1
ATOM 3489 C C . VAL A 1 451 ? 5.438 -12.137 -17.877 1.00 97.31 451 VAL A C 1
ATOM 3491 O O . VAL A 1 451 ? 6.120 -12.026 -18.893 1.00 97.31 451 VAL A O 1
ATOM 3494 N N . ALA A 1 452 ? 4.109 -12.271 -17.929 1.00 97.50 452 ALA A N 1
ATOM 3495 C CA . ALA A 1 452 ? 3.387 -12.397 -19.195 1.00 97.50 452 ALA A CA 1
ATOM 3496 C C . ALA A 1 452 ? 3.555 -11.163 -20.106 1.00 97.50 452 ALA A C 1
ATOM 3498 O O . ALA A 1 452 ? 3.692 -11.309 -21.322 1.00 97.50 452 ALA A O 1
ATOM 3499 N N . ALA A 1 453 ? 3.593 -9.953 -19.535 1.00 97.50 453 ALA A N 1
ATOM 3500 C CA . ALA A 1 453 ? 3.863 -8.720 -20.278 1.00 97.50 453 ALA A CA 1
ATOM 3501 C C . ALA A 1 453 ? 5.308 -8.656 -20.815 1.00 97.50 453 ALA A C 1
ATOM 3503 O O . ALA A 1 453 ? 5.532 -8.175 -21.924 1.00 97.50 453 ALA A O 1
ATOM 3504 N N . VAL A 1 454 ? 6.290 -9.168 -20.065 1.00 96.75 454 VAL A N 1
ATOM 3505 C CA . VAL A 1 454 ? 7.705 -9.224 -20.474 1.00 96.75 454 VAL A CA 1
ATOM 3506 C C . VAL A 1 454 ? 7.949 -10.302 -21.537 1.00 96.75 454 VAL A C 1
ATOM 3508 O O . VAL A 1 454 ? 8.690 -10.063 -22.490 1.00 96.75 454 VAL A O 1
ATOM 3511 N N . GLU A 1 455 ? 7.313 -11.469 -21.423 1.00 95.19 455 GLU A N 1
ATOM 3512 C CA . GLU A 1 455 ? 7.406 -12.552 -22.413 1.00 95.19 455 GLU A CA 1
ATOM 3513 C C . GLU A 1 455 ? 6.751 -12.179 -23.749 1.00 95.19 455 GLU A C 1
ATOM 3515 O O . GLU A 1 455 ? 7.261 -12.530 -24.813 1.00 95.19 455 GLU A O 1
ATOM 3520 N N . ARG A 1 456 ? 5.656 -11.412 -23.705 1.00 96.00 456 ARG A N 1
ATOM 3521 C CA . ARG A 1 456 ? 4.915 -10.924 -24.879 1.00 96.00 456 ARG A CA 1
ATOM 3522 C C . ARG A 1 456 ? 5.136 -9.435 -25.131 1.00 96.00 456 ARG A C 1
ATOM 3524 O O . ARG A 1 456 ? 4.235 -8.744 -25.605 1.00 96.00 456 ARG A O 1
ATOM 3531 N N . TRP A 1 457 ? 6.337 -8.933 -24.841 1.00 96.44 457 TRP A N 1
ATOM 3532 C CA . TRP A 1 457 ? 6.658 -7.502 -24.919 1.00 96.44 457 TRP A CA 1
ATOM 3533 C C . TRP A 1 457 ? 6.238 -6.848 -26.240 1.00 96.44 457 TRP A C 1
ATOM 3535 O O . TRP A 1 457 ? 5.694 -5.746 -26.249 1.00 96.44 457 TRP A O 1
ATOM 3545 N N . GLU A 1 458 ? 6.414 -7.548 -27.362 1.00 96.06 458 GLU A N 1
ATOM 3546 C CA . GLU A 1 458 ? 6.028 -7.052 -28.684 1.00 96.06 458 GLU A CA 1
ATOM 3547 C C . GLU A 1 458 ? 4.539 -6.684 -28.781 1.00 96.06 458 GLU A C 1
ATOM 3549 O O . GLU A 1 458 ? 4.196 -5.725 -29.473 1.00 96.06 458 GLU A O 1
ATOM 3554 N N . GLU A 1 459 ? 3.669 -7.390 -28.054 1.00 96.06 459 GLU A N 1
ATOM 3555 C CA . GLU A 1 459 ? 2.230 -7.133 -27.999 1.00 96.06 459 GLU A CA 1
ATOM 3556 C C . GLU A 1 459 ? 1.879 -5.909 -27.134 1.00 96.06 459 GLU A C 1
ATOM 3558 O O . GLU A 1 459 ? 0.847 -5.276 -27.368 1.00 96.06 459 GLU A O 1
ATOM 3563 N N . VAL A 1 460 ? 2.702 -5.558 -26.139 1.00 96.94 460 VAL A N 1
ATOM 3564 C CA . VAL A 1 460 ? 2.369 -4.576 -25.080 1.00 96.94 460 VAL A CA 1
ATOM 3565 C C . VAL A 1 460 ? 3.290 -3.358 -25.001 1.00 96.94 460 VAL A C 1
ATOM 3567 O O . VAL A 1 460 ? 3.015 -2.434 -24.235 1.00 96.94 460 VAL A O 1
ATOM 3570 N N . ARG A 1 461 ? 4.355 -3.311 -25.803 1.00 97.44 461 ARG A N 1
ATOM 3571 C CA . ARG A 1 461 ? 5.258 -2.160 -25.855 1.00 97.44 461 ARG A CA 1
ATOM 3572 C C . ARG A 1 461 ? 4.533 -0.879 -26.266 1.00 97.44 461 ARG A C 1
ATOM 3574 O O . ARG A 1 461 ? 3.625 -0.890 -27.102 1.00 97.44 461 ARG A O 1
ATOM 3581 N N . ASN A 1 462 ? 4.976 0.218 -25.670 1.00 98.31 462 ASN A N 1
ATOM 3582 C CA . ASN A 1 462 ? 4.474 1.583 -25.784 1.00 98.31 462 ASN A CA 1
ATOM 3583 C C . ASN A 1 462 ? 2.967 1.727 -25.504 1.00 98.31 462 ASN A C 1
ATOM 3585 O O . ASN A 1 462 ? 2.306 2.607 -26.056 1.00 98.31 462 ASN A O 1
ATOM 3589 N N . GLN A 1 463 ? 2.422 0.862 -24.641 1.00 97.00 463 GLN A N 1
ATOM 3590 C CA . GLN A 1 463 ? 1.012 0.846 -24.250 1.00 97.00 463 GLN A CA 1
ATOM 3591 C C . GLN A 1 463 ? 0.840 0.921 -22.729 1.00 97.00 463 GLN A C 1
ATOM 3593 O O . GLN A 1 463 ? 1.702 0.520 -21.947 1.00 97.00 463 GLN A O 1
ATOM 3598 N N . TYR A 1 464 ? -0.335 1.407 -22.334 1.00 97.25 464 TYR A N 1
ATOM 3599 C CA . TYR A 1 464 ? -0.870 1.286 -20.984 1.00 97.25 464 TYR A CA 1
ATOM 3600 C C . TYR A 1 464 ? -1.876 0.128 -20.981 1.00 97.25 464 TYR A C 1
ATOM 3602 O O . TYR A 1 464 ? -2.775 0.118 -21.825 1.00 97.25 464 TYR A O 1
ATOM 3610 N N . ILE A 1 465 ? -1.707 -0.861 -20.103 1.00 96.88 465 ILE A N 1
ATOM 3611 C CA . ILE A 1 465 ? -2.464 -2.119 -20.125 1.00 96.88 465 ILE A CA 1
ATOM 3612 C C . ILE A 1 465 ? -3.106 -2.447 -18.773 1.00 96.88 465 ILE A C 1
ATOM 3614 O O . ILE A 1 465 ? -2.536 -2.211 -17.708 1.00 96.88 465 ILE A O 1
ATOM 3618 N N . TYR A 1 466 ? -4.295 -3.047 -18.838 1.00 97.62 466 TYR A N 1
ATOM 3619 C CA . TYR A 1 466 ? -5.115 -3.414 -17.683 1.00 97.62 466 TYR A CA 1
ATOM 3620 C C . TYR A 1 466 ? -5.012 -4.917 -17.420 1.00 97.62 466 TYR A C 1
ATOM 3622 O O . TYR A 1 466 ? -5.558 -5.726 -18.176 1.00 97.62 466 TYR A O 1
ATOM 3630 N N . LEU A 1 467 ? -4.297 -5.281 -16.354 1.00 97.44 467 LEU A N 1
ATOM 3631 C CA . LEU A 1 467 ? -3.991 -6.656 -15.950 1.00 97.44 467 LEU A CA 1
ATOM 3632 C C . LEU A 1 467 ? -4.414 -6.933 -14.495 1.00 97.44 467 LEU A C 1
ATOM 3634 O O . LEU A 1 467 ? -3.689 -7.589 -13.757 1.00 97.44 467 LEU A O 1
ATOM 3638 N N . ASN A 1 468 ? -5.574 -6.444 -14.055 1.00 97.62 468 ASN A N 1
ATOM 3639 C CA . ASN A 1 468 ? -6.133 -6.803 -12.745 1.00 97.62 468 ASN A CA 1
ATOM 3640 C C . ASN A 1 468 ? -6.470 -8.298 -12.664 1.00 97.62 468 ASN A C 1
ATOM 3642 O O . ASN A 1 468 ? -7.023 -8.838 -13.621 1.00 97.62 468 ASN A O 1
ATOM 3646 N N . GLY A 1 469 ? -6.236 -8.957 -11.532 1.00 97.12 469 GLY A N 1
ATOM 3647 C CA . GLY A 1 469 ? -6.609 -10.358 -11.320 1.00 97.12 469 GLY A CA 1
ATOM 3648 C C . GLY A 1 469 ? -8.108 -10.576 -11.479 1.00 97.12 469 GLY A C 1
ATOM 3649 O O . GLY A 1 469 ? -8.549 -11.319 -12.364 1.00 97.12 469 GLY A O 1
ATOM 3650 N N . LEU A 1 470 ? -8.902 -9.831 -10.714 1.00 96.88 470 LEU A N 1
ATOM 3651 C CA . LEU A 1 470 ? -10.356 -9.944 -10.649 1.00 96.88 470 LEU A CA 1
ATOM 3652 C C . LEU A 1 470 ? -11.064 -8.575 -10.590 1.00 96.88 470 LEU A C 1
ATOM 3654 O O . LEU A 1 470 ? -10.438 -7.516 -10.502 1.00 96.88 470 LEU A O 1
ATOM 3658 N N . VAL A 1 471 ? -12.395 -8.604 -10.647 1.00 96.94 471 VAL A N 1
ATOM 3659 C CA . VAL A 1 471 ? -13.274 -7.463 -10.352 1.00 96.94 471 VAL A CA 1
ATOM 3660 C C . VAL A 1 471 ? -14.261 -7.920 -9.282 1.00 96.94 471 VAL A C 1
ATOM 3662 O O . VAL A 1 471 ? -14.895 -8.960 -9.447 1.00 96.94 471 VAL A O 1
ATOM 3665 N N . THR A 1 472 ? -14.377 -7.164 -8.193 1.00 97.31 472 THR A N 1
ATOM 3666 C CA . THR A 1 472 ? -15.206 -7.500 -7.020 1.00 97.31 472 THR A CA 1
ATOM 3667 C C . THR A 1 472 ? -15.922 -6.255 -6.492 1.00 97.31 472 THR A C 1
ATOM 3669 O O . THR A 1 472 ? -15.720 -5.163 -7.019 1.00 97.31 472 THR A O 1
ATOM 3672 N N . SER A 1 473 ? -16.765 -6.403 -5.475 1.00 96.94 473 SER A N 1
ATOM 3673 C CA . SER A 1 473 ? -17.340 -5.306 -4.690 1.00 96.94 473 SER A CA 1
ATOM 3674 C C . SER A 1 473 ? -17.197 -5.569 -3.191 1.00 96.94 473 SER A C 1
ATOM 3676 O O . SER A 1 473 ? -16.970 -6.705 -2.767 1.00 96.94 473 SER A O 1
ATOM 3678 N N . GLY A 1 474 ? -17.373 -4.542 -2.353 1.00 94.88 474 GLY A N 1
ATOM 3679 C CA . GLY A 1 474 ? -17.294 -4.703 -0.894 1.00 94.88 474 GLY A CA 1
ATOM 3680 C C . GLY A 1 474 ? -18.268 -5.763 -0.361 1.00 94.88 474 GLY A C 1
ATOM 3681 O O . GLY A 1 474 ? -17.893 -6.597 0.460 1.00 94.88 474 GLY A O 1
ATOM 3682 N N . ASN A 1 475 ? -19.487 -5.812 -0.907 1.00 96.81 475 ASN A N 1
ATOM 3683 C CA . ASN A 1 475 ? -20.495 -6.818 -0.557 1.00 96.81 475 ASN A CA 1
ATOM 3684 C C . ASN A 1 475 ? -20.128 -8.247 -1.033 1.00 96.81 475 ASN A C 1
ATOM 3686 O O . ASN A 1 475 ? -20.631 -9.228 -0.487 1.00 96.81 475 ASN A O 1
ATOM 3690 N N . GLU A 1 476 ? -19.298 -8.413 -2.067 1.00 98.31 476 GLU A N 1
ATOM 3691 C CA . GLU A 1 476 ? -18.771 -9.726 -2.488 1.00 98.31 476 GLU A CA 1
ATOM 3692 C C . GLU A 1 476 ? -17.602 -10.172 -1.616 1.00 98.31 476 GLU A C 1
ATOM 3694 O O . GLU A 1 476 ? -17.565 -11.327 -1.191 1.00 98.31 476 GLU A O 1
ATOM 3699 N N . VAL A 1 477 ? -16.704 -9.247 -1.277 1.00 98.25 477 VAL A N 1
ATOM 3700 C CA . VAL A 1 477 ? -15.613 -9.487 -0.330 1.00 98.25 477 VAL A CA 1
ATOM 3701 C C . VAL A 1 477 ? -16.163 -9.936 1.030 1.00 98.25 477 VAL A C 1
ATOM 3703 O O . VAL A 1 477 ? -15.761 -11.000 1.494 1.00 98.25 477 VAL A O 1
ATOM 3706 N N . VAL A 1 478 ? -17.141 -9.228 1.625 1.00 96.88 478 VAL A N 1
ATOM 3707 C CA . VAL A 1 478 ? -17.743 -9.649 2.913 1.00 96.88 478 VAL A CA 1
ATOM 3708 C C . VAL A 1 478 ? -18.373 -11.037 2.821 1.00 96.88 478 VAL A C 1
ATOM 3710 O O . VAL A 1 478 ? -18.015 -11.903 3.608 1.00 96.88 478 VAL A O 1
ATOM 3713 N N . ARG A 1 479 ? -19.240 -11.303 1.834 1.00 98.31 479 ARG A N 1
ATOM 3714 C CA . ARG A 1 479 ? -19.886 -12.627 1.693 1.00 98.31 479 ARG A CA 1
ATOM 3715 C C . ARG A 1 479 ? -18.877 -13.769 1.527 1.00 98.31 479 ARG A C 1
ATOM 3717 O O . ARG A 1 479 ? -19.134 -14.892 1.958 1.00 98.31 479 ARG A O 1
ATOM 3724 N N . THR A 1 480 ? -17.731 -13.492 0.905 1.00 98.56 480 THR A N 1
ATOM 3725 C CA . THR A 1 480 ? -16.653 -14.476 0.734 1.00 98.56 480 THR A CA 1
ATOM 3726 C C . THR A 1 480 ? -15.879 -14.682 2.034 1.00 98.56 480 THR A C 1
ATOM 3728 O O . THR A 1 480 ? -15.588 -15.822 2.391 1.00 98.56 480 THR A O 1
ATOM 3731 N N . LEU A 1 481 ? -15.608 -13.605 2.778 1.00 96.88 481 LEU A N 1
ATOM 3732 C CA . LEU A 1 481 ? -15.016 -13.660 4.115 1.00 96.88 481 LEU A CA 1
ATOM 3733 C C . LEU A 1 481 ? -15.913 -14.429 5.090 1.00 96.88 481 LEU A C 1
ATOM 3735 O O . LEU A 1 481 ? -15.427 -15.353 5.729 1.00 96.88 481 LEU A O 1
ATOM 3739 N N . GLU A 1 482 ? -17.215 -14.132 5.144 1.00 96.69 482 GLU A N 1
ATOM 3740 C CA . GLU A 1 482 ? -18.188 -14.836 5.992 1.00 96.69 482 GLU A CA 1
ATOM 3741 C C . GLU A 1 482 ? -18.199 -16.347 5.724 1.00 96.69 482 GLU A C 1
ATOM 3743 O O . GLU A 1 482 ? -18.154 -17.156 6.656 1.00 96.69 482 GLU A O 1
ATOM 3748 N N . LYS A 1 483 ? -18.193 -16.732 4.439 1.00 97.94 483 LYS A N 1
ATOM 3749 C CA . LYS A 1 483 ? -18.092 -18.129 3.993 1.00 97.94 483 LYS A CA 1
ATOM 3750 C C . LYS A 1 483 ? -16.769 -18.771 4.429 1.00 97.94 483 LYS A C 1
ATOM 3752 O O . LYS A 1 483 ? -16.790 -19.894 4.925 1.00 97.94 483 LYS A O 1
ATOM 3757 N N . ALA A 1 484 ? -15.641 -18.080 4.257 1.00 96.50 484 ALA A N 1
ATOM 3758 C CA . ALA A 1 484 ? -14.311 -18.592 4.591 1.00 96.50 484 ALA A CA 1
ATOM 3759 C C . ALA A 1 484 ? -14.054 -18.674 6.110 1.00 96.50 484 ALA A C 1
ATOM 3761 O O . ALA A 1 484 ? -13.366 -19.584 6.567 1.00 96.50 484 ALA A O 1
ATOM 3762 N N . THR A 1 485 ? -14.620 -17.762 6.911 1.00 92.56 485 THR A N 1
ATOM 3763 C CA . THR A 1 485 ? -14.493 -17.762 8.382 1.00 92.56 485 THR A CA 1
ATOM 3764 C C . THR A 1 485 ? -15.588 -18.556 9.099 1.00 92.56 485 THR A C 1
ATOM 3766 O O . THR A 1 485 ? -15.489 -18.759 10.312 1.00 92.56 485 THR A O 1
ATOM 3769 N N . GLY A 1 486 ? -16.641 -18.973 8.385 1.00 92.94 486 GLY A N 1
ATOM 3770 C CA . GLY A 1 486 ? -17.810 -19.663 8.943 1.00 92.94 486 GLY A CA 1
ATOM 3771 C C . GLY A 1 486 ? -18.607 -18.820 9.947 1.00 92.94 486 GLY A C 1
ATOM 3772 O O . GLY A 1 486 ? -19.243 -19.376 10.840 1.00 92.94 486 GLY A O 1
ATOM 3773 N N . GLN A 1 487 ? -18.519 -17.491 9.852 1.00 86.56 487 GLN A N 1
ATOM 3774 C CA . GLN A 1 487 ? -18.999 -16.528 10.852 1.00 86.56 487 GLN A CA 1
ATOM 3775 C C . GLN A 1 487 ? -19.580 -15.297 10.150 1.00 86.56 487 GLN A C 1
ATOM 3777 O O . GLN A 1 487 ? -19.077 -14.903 9.104 1.00 86.56 487 GLN A O 1
ATOM 3782 N N . THR A 1 488 ? -20.633 -14.706 10.715 1.00 84.44 488 THR A N 1
ATOM 3783 C CA . THR A 1 488 ? -21.275 -13.478 10.210 1.00 84.44 488 THR A CA 1
ATOM 3784 C C . THR A 1 488 ? -20.454 -12.244 10.561 1.00 84.44 488 THR A C 1
ATOM 3786 O O . THR A 1 488 ? -19.940 -12.177 11.677 1.00 84.44 488 THR A O 1
ATOM 3789 N N . TRP A 1 489 ? -20.386 -11.257 9.669 1.00 85.75 489 TRP A N 1
ATOM 3790 C CA . TRP A 1 489 ? -19.574 -10.053 9.882 1.00 85.75 489 TRP A CA 1
ATOM 3791 C C . TRP A 1 489 ? -20.413 -8.816 10.264 1.00 85.75 489 TRP A C 1
ATOM 3793 O O . TRP A 1 489 ? -21.504 -8.602 9.734 1.00 85.75 489 TRP A O 1
ATOM 3803 N N . GLU A 1 490 ? -19.905 -7.960 11.160 1.00 76.44 490 GLU A N 1
ATOM 3804 C CA . GLU A 1 490 ? -20.533 -6.668 11.491 1.00 76.44 490 GLU A CA 1
ATOM 3805 C C . GLU A 1 490 ? -20.188 -5.615 10.426 1.00 76.44 490 GLU A C 1
ATOM 3807 O O . GLU A 1 490 ? -19.032 -5.225 10.255 1.00 76.44 490 GLU A O 1
ATOM 3812 N N . ILE A 1 491 ? -21.198 -5.141 9.694 1.00 83.38 491 ILE A N 1
ATOM 3813 C CA . ILE A 1 491 ? -21.015 -4.205 8.579 1.00 83.38 491 ILE A CA 1
ATOM 3814 C C . ILE A 1 491 ? -21.370 -2.782 9.021 1.00 83.38 491 ILE A C 1
ATOM 3816 O O . ILE A 1 491 ? -22.545 -2.427 9.136 1.00 83.38 491 ILE A O 1
ATOM 3820 N N . GLY A 1 492 ? -20.350 -1.946 9.204 1.00 75.81 492 GLY A N 1
ATOM 3821 C CA . GLY A 1 492 ? -20.500 -0.497 9.289 1.00 75.81 492 GLY A CA 1
ATOM 3822 C C . GLY A 1 492 ? -20.646 0.109 7.893 1.00 75.81 492 GLY A C 1
ATOM 3823 O O . GLY A 1 492 ? -19.949 -0.295 6.961 1.00 75.81 492 GLY A O 1
ATOM 3824 N N . ARG A 1 493 ? -21.539 1.092 7.737 1.00 80.94 493 ARG A N 1
ATOM 3825 C CA . ARG A 1 493 ? -21.700 1.850 6.487 1.00 80.94 493 ARG A CA 1
ATOM 3826 C C . ARG A 1 493 ? -21.391 3.322 6.703 1.00 80.94 493 ARG A C 1
ATOM 3828 O O . ARG A 1 493 ? -21.841 3.904 7.686 1.00 80.94 493 ARG A O 1
ATOM 3835 N N . VAL A 1 494 ? -20.629 3.900 5.782 1.00 77.56 494 VAL A N 1
ATOM 3836 C CA . VAL A 1 494 ? -20.234 5.316 5.782 1.00 77.56 494 VAL A CA 1
ATOM 3837 C C . VAL A 1 494 ? -20.517 5.886 4.401 1.00 77.56 494 VAL A C 1
ATOM 3839 O O . VAL A 1 494 ? -20.259 5.221 3.401 1.00 77.56 494 VAL A O 1
ATOM 3842 N N . ASP A 1 495 ? -21.045 7.100 4.318 1.00 85.69 495 ASP A N 1
ATOM 3843 C CA . ASP A 1 495 ? -21.251 7.742 3.025 1.00 85.69 495 ASP A CA 1
ATOM 3844 C C . ASP A 1 495 ? -19.912 8.112 2.341 1.00 85.69 495 ASP A C 1
ATOM 3846 O O . ASP A 1 495 ? -18.884 8.325 2.997 1.00 85.69 495 ASP A O 1
ATOM 3850 N N . VAL A 1 496 ? -19.895 8.153 1.006 1.00 87.81 496 VAL A N 1
ATOM 3851 C CA . VAL A 1 496 ? -18.680 8.457 0.231 1.00 87.81 496 VAL A CA 1
ATOM 3852 C C . VAL A 1 496 ? -18.264 9.923 0.410 1.00 87.81 496 VAL A C 1
ATOM 3854 O O . VAL A 1 496 ? -17.077 10.196 0.605 1.00 87.81 496 VAL A O 1
ATOM 3857 N N . GLU A 1 497 ? -19.209 10.865 0.453 1.00 88.25 497 GLU A N 1
ATOM 3858 C CA . GLU A 1 497 ? -18.916 12.272 0.734 1.00 88.25 497 GLU A CA 1
ATOM 3859 C C . GLU A 1 497 ? -18.486 12.483 2.188 1.00 88.25 497 GLU A C 1
ATOM 3861 O O . GLU A 1 497 ? -17.546 13.237 2.443 1.00 88.25 497 GLU A O 1
ATOM 3866 N N . ASP A 1 498 ? -19.132 11.810 3.151 1.00 82.00 498 ASP A N 1
ATOM 3867 C CA . ASP A 1 498 ? -18.704 11.828 4.562 1.00 82.00 498 ASP A CA 1
ATOM 3868 C C . ASP A 1 498 ? -17.239 11.380 4.689 1.00 82.00 498 ASP A C 1
ATOM 3870 O O . ASP A 1 498 ? -16.450 11.980 5.423 1.00 82.00 498 ASP A O 1
ATOM 3874 N N . THR A 1 499 ? -16.858 10.359 3.917 1.00 84.94 499 THR A N 1
ATOM 3875 C CA . THR A 1 499 ? -15.492 9.822 3.867 1.00 84.94 499 THR A CA 1
ATOM 3876 C C . THR A 1 499 ? -14.498 10.843 3.319 1.00 84.94 499 THR A C 1
ATOM 3878 O O . THR A 1 499 ? -13.430 11.024 3.905 1.00 84.94 499 THR A O 1
ATOM 3881 N N . LEU A 1 500 ? -14.848 11.548 2.238 1.00 87.25 500 LEU A N 1
ATOM 3882 C CA . LEU A 1 500 ? -14.029 12.625 1.670 1.00 87.25 500 LEU A CA 1
ATOM 3883 C C . LEU A 1 500 ? -13.917 13.824 2.627 1.00 87.25 500 LEU A C 1
ATOM 3885 O O . LEU A 1 500 ? -12.827 14.368 2.809 1.00 87.25 500 LEU A O 1
ATOM 3889 N N . ARG A 1 501 ? -15.011 14.202 3.301 1.00 83.94 501 ARG A N 1
ATOM 3890 C CA . ARG A 1 501 ? -15.037 15.295 4.289 1.00 83.94 501 ARG A CA 1
ATOM 3891 C C . ARG A 1 501 ? -14.185 14.982 5.525 1.00 83.94 501 ARG A C 1
ATOM 3893 O O . ARG A 1 501 ? -13.480 15.864 6.016 1.00 83.94 501 ARG A O 1
ATOM 3900 N N . GLU A 1 502 ? -14.193 13.744 6.015 1.00 79.56 502 GLU A N 1
ATOM 3901 C CA . GLU A 1 502 ? -13.291 13.291 7.088 1.00 79.56 502 GLU A CA 1
ATOM 3902 C C . GLU A 1 502 ? -11.830 13.205 6.607 1.00 79.56 502 GLU A C 1
ATOM 3904 O O . GLU A 1 502 ? -10.912 13.605 7.327 1.00 79.56 502 GLU A O 1
ATOM 3909 N N . ALA A 1 503 ? -11.591 12.749 5.373 1.00 80.44 503 ALA A N 1
ATOM 3910 C CA . ALA A 1 503 ? -10.255 12.702 4.785 1.00 80.44 503 ALA A CA 1
ATOM 3911 C C . ALA A 1 503 ? -9.606 14.094 4.699 1.00 80.44 503 ALA A C 1
ATOM 3913 O O . ALA A 1 503 ? -8.460 14.279 5.116 1.00 80.44 503 ALA A O 1
ATOM 3914 N N . GLU A 1 504 ? -10.358 15.089 4.223 1.00 81.75 504 GLU A N 1
ATOM 3915 C CA . GLU A 1 504 ? -9.911 16.479 4.142 1.00 81.75 504 GLU A CA 1
ATOM 3916 C C . GLU A 1 504 ? -9.616 17.058 5.537 1.00 81.75 504 GLU A C 1
ATOM 3918 O O . GLU A 1 504 ? -8.586 17.704 5.743 1.00 81.75 504 GLU A O 1
ATOM 3923 N N . GLN A 1 505 ? -10.472 16.776 6.529 1.00 75.38 505 GLN A N 1
ATOM 3924 C CA . GLN A 1 505 ? -10.239 17.180 7.919 1.00 75.38 505 GLN A CA 1
ATOM 3925 C C . GLN A 1 505 ? -8.963 16.565 8.504 1.00 75.38 505 GLN A C 1
ATOM 3927 O O . GLN A 1 505 ? -8.239 17.254 9.223 1.00 75.38 505 GLN A O 1
ATOM 3932 N N . ARG A 1 506 ? -8.655 15.299 8.195 1.00 77.44 506 ARG A N 1
ATOM 3933 C CA . ARG A 1 506 ? -7.403 14.648 8.617 1.00 77.44 506 ARG A CA 1
ATOM 3934 C C . ARG A 1 506 ? -6.182 15.325 8.017 1.00 77.44 506 ARG A C 1
ATOM 3936 O O . ARG A 1 506 ? -5.277 15.681 8.766 1.00 77.44 506 ARG A O 1
ATOM 3943 N N . ILE A 1 507 ? -6.188 15.579 6.707 1.00 72.25 507 ILE A N 1
ATOM 3944 C CA . ILE A 1 507 ? -5.098 16.288 6.019 1.00 72.25 507 ILE A CA 1
ATOM 3945 C C . ILE A 1 507 ? -4.893 17.676 6.649 1.00 72.25 507 ILE A C 1
ATOM 3947 O O . ILE A 1 507 ? -3.781 18.002 7.062 1.00 72.25 507 ILE A O 1
ATOM 3951 N N . LYS A 1 508 ? -5.971 18.455 6.826 1.00 67.25 508 LYS A N 1
ATOM 3952 C CA . LYS A 1 508 ? -5.933 19.796 7.446 1.00 67.25 508 LYS A CA 1
ATOM 3953 C C . LYS A 1 508 ? -5.448 19.798 8.904 1.00 67.25 508 LYS A C 1
ATOM 3955 O O . LYS A 1 508 ? -4.900 20.801 9.347 1.00 67.25 508 LYS A O 1
ATOM 3960 N N . ARG A 1 509 ? -5.632 18.700 9.647 1.00 66.81 509 ARG A N 1
ATOM 3961 C CA . ARG A 1 509 ? -5.151 18.525 11.034 1.00 66.81 509 ARG A CA 1
ATOM 3962 C C . ARG A 1 509 ? -3.720 17.973 11.136 1.00 66.81 509 ARG A C 1
ATOM 3964 O O . ARG A 1 509 ? -3.253 17.748 12.246 1.00 66.81 509 ARG A O 1
ATOM 3971 N N . GLY A 1 510 ? -3.022 17.767 10.015 1.00 57.12 510 GLY A N 1
ATOM 3972 C CA . GLY A 1 510 ? -1.648 17.251 10.004 1.00 57.12 510 GLY A CA 1
ATOM 3973 C C . GLY A 1 510 ? -1.533 15.726 9.904 1.00 57.12 510 GLY A C 1
ATOM 3974 O O . GLY A 1 510 ? -0.469 15.184 10.185 1.00 57.12 510 GLY A O 1
ATOM 3975 N N . PHE A 1 511 ? -2.588 15.030 9.464 1.00 62.03 511 PHE A N 1
ATOM 3976 C CA . PHE A 1 511 ? -2.591 13.580 9.216 1.00 62.03 511 PHE A CA 1
ATOM 3977 C C . PHE A 1 511 ? -2.739 13.274 7.716 1.00 62.03 511 PHE A C 1
ATOM 3979 O O . PHE A 1 511 ? -3.760 12.707 7.308 1.00 62.03 511 PHE A O 1
ATOM 3986 N N . PRO A 1 512 ? -1.759 13.663 6.873 1.00 62.44 512 PRO A N 1
ATOM 3987 C CA . PRO A 1 512 ? -1.864 13.528 5.424 1.00 62.44 512 PRO A CA 1
ATOM 3988 C C . PRO A 1 512 ? -2.088 12.073 5.004 1.00 62.44 512 PRO A C 1
ATOM 3990 O O . PRO A 1 512 ? -3.015 11.810 4.244 1.00 62.44 512 PRO A O 1
ATOM 3993 N N . ASP A 1 513 ? -1.339 11.125 5.573 1.00 64.06 513 ASP A N 1
ATOM 3994 C CA . ASP A 1 513 ? -1.448 9.701 5.237 1.00 64.06 513 ASP A CA 1
ATOM 3995 C C . ASP A 1 513 ? -2.825 9.134 5.612 1.00 64.06 513 ASP A C 1
ATOM 3997 O O . ASP A 1 513 ? -3.508 8.534 4.785 1.00 64.06 513 ASP A O 1
ATOM 4001 N N . ALA A 1 514 ? -3.283 9.373 6.846 1.00 68.69 514 ALA A N 1
ATOM 4002 C CA . ALA A 1 514 ? -4.562 8.859 7.345 1.00 68.69 514 ALA A CA 1
ATOM 4003 C C . ALA A 1 514 ? -5.787 9.479 6.650 1.00 68.69 514 ALA A C 1
ATOM 4005 O O . ALA A 1 514 ? -6.864 8.875 6.653 1.00 68.69 514 ALA A O 1
ATOM 4006 N N . GLY A 1 515 ? -5.637 10.679 6.078 1.00 72.12 515 GLY A N 1
ATOM 4007 C CA . GLY A 1 515 ? -6.602 11.251 5.147 1.00 72.12 515 GLY A CA 1
ATOM 4008 C C . GLY A 1 515 ? -6.498 10.608 3.765 1.00 72.12 515 GLY A C 1
ATOM 4009 O O . GLY A 1 515 ? -7.499 10.114 3.257 1.00 72.12 515 GLY A O 1
ATOM 4010 N N . MET A 1 516 ? -5.295 10.515 3.193 1.00 79.62 516 MET A N 1
ATOM 4011 C CA . MET A 1 516 ? -5.051 9.916 1.875 1.00 79.62 516 MET A CA 1
ATOM 4012 C C . MET A 1 516 ? -5.532 8.458 1.783 1.00 79.62 516 MET A C 1
ATOM 4014 O O . MET A 1 516 ? -6.077 8.066 0.755 1.00 79.62 516 MET A O 1
ATOM 4018 N N . PHE A 1 517 ? -5.437 7.673 2.862 1.00 76.19 517 PHE A N 1
ATOM 4019 C CA . PHE A 1 517 ? -6.044 6.337 2.936 1.00 76.19 517 PHE A CA 1
ATOM 4020 C C . PHE A 1 517 ? -7.570 6.362 2.753 1.00 76.19 517 PHE A C 1
ATOM 4022 O O . PHE A 1 517 ? -8.109 5.523 2.034 1.00 76.19 517 PHE A O 1
ATOM 4029 N N . LEU A 1 518 ? -8.282 7.320 3.359 1.00 81.69 518 LEU A N 1
ATOM 4030 C CA . LEU A 1 518 ? -9.728 7.473 3.158 1.00 81.69 518 LEU A CA 1
ATOM 4031 C C . LEU A 1 518 ? -10.061 7.960 1.743 1.00 81.69 518 LEU A C 1
ATOM 4033 O O . LEU A 1 518 ? -11.008 7.458 1.136 1.00 81.69 518 LEU A O 1
ATOM 4037 N N . VAL A 1 519 ? -9.258 8.875 1.189 1.00 86.69 519 VAL A N 1
ATOM 4038 C CA . VAL A 1 519 ? -9.395 9.303 -0.210 1.00 86.69 519 VAL A CA 1
ATOM 4039 C C . VAL A 1 519 ? -9.232 8.104 -1.154 1.00 86.69 519 VAL A C 1
ATOM 4041 O O . VAL A 1 519 ? -10.096 7.872 -1.999 1.00 86.69 519 VAL A O 1
ATOM 4044 N N . GLY A 1 520 ? -8.198 7.281 -0.955 1.00 86.44 520 GLY A N 1
ATOM 4045 C CA . GLY A 1 520 ? -7.960 6.052 -1.718 1.00 86.44 520 GLY A CA 1
ATOM 4046 C C . GLY A 1 520 ? -9.077 5.015 -1.579 1.00 86.44 520 GLY A C 1
ATOM 4047 O O . GLY A 1 520 ? -9.469 4.413 -2.574 1.00 86.44 520 GLY A O 1
ATOM 4048 N N . ARG A 1 521 ? -9.666 4.851 -0.385 1.00 85.12 521 ARG A N 1
ATOM 4049 C CA . ARG A 1 521 ? -10.864 4.007 -0.209 1.00 85.12 521 ARG A CA 1
ATOM 4050 C C . ARG A 1 521 ? -12.055 4.529 -1.004 1.00 85.12 521 ARG A C 1
ATOM 4052 O O . ARG A 1 521 ? -12.741 3.727 -1.628 1.00 85.12 521 ARG A O 1
ATOM 4059 N N . SER A 1 522 ? -12.296 5.842 -1.013 1.00 88.75 522 SER A N 1
ATOM 4060 C CA . SER A 1 522 ? -13.456 6.418 -1.711 1.00 88.75 522 SER A CA 1
ATOM 4061 C C . SER A 1 522 ? -13.472 6.088 -3.212 1.00 88.75 522 SER A C 1
ATOM 4063 O O . SER A 1 522 ? -14.537 5.809 -3.749 1.00 88.75 522 SER A O 1
ATOM 4065 N N . VAL A 1 523 ? -12.301 5.994 -3.864 1.00 91.38 523 VAL A N 1
ATOM 4066 C CA . VAL A 1 523 ? -12.146 5.605 -5.285 1.00 91.38 523 VAL A CA 1
ATOM 4067 C C . VAL A 1 523 ? -12.781 4.241 -5.605 1.00 91.38 523 VAL A C 1
ATOM 4069 O O . VAL A 1 523 ? -13.173 4.004 -6.742 1.00 91.38 523 VAL A O 1
ATOM 4072 N N . LEU A 1 524 ? -12.897 3.337 -4.627 1.00 90.31 524 LEU A N 1
ATOM 4073 C CA . LEU A 1 524 ? -13.454 1.989 -4.818 1.00 90.31 524 LEU A CA 1
ATOM 4074 C C . LEU A 1 524 ? -14.982 1.943 -4.801 1.00 90.31 524 LEU A C 1
ATOM 4076 O O . LEU A 1 524 ? -15.574 1.003 -5.329 1.00 90.31 524 LEU A O 1
ATOM 4080 N N . TYR A 1 525 ? -15.599 2.916 -4.134 1.00 88.81 525 TYR A N 1
ATOM 4081 C CA . TYR A 1 525 ? -17.021 2.909 -3.791 1.00 88.81 525 TYR A CA 1
ATOM 4082 C C . TYR A 1 525 ? -17.799 4.049 -4.450 1.00 88.81 525 TYR A C 1
ATOM 4084 O O . TYR A 1 525 ? -19.024 4.001 -4.501 1.00 88.81 525 TYR A O 1
ATOM 4092 N N . ASP A 1 526 ? -17.094 5.048 -4.976 1.00 91.12 526 ASP A N 1
ATOM 4093 C CA . ASP A 1 526 ? -17.674 6.134 -5.747 1.00 91.12 526 ASP A CA 1
ATOM 4094 C C . ASP A 1 526 ? -17.981 5.690 -7.186 1.00 91.12 526 ASP A C 1
ATOM 4096 O O . ASP A 1 526 ? -17.104 5.220 -7.919 1.00 91.12 526 ASP A O 1
ATOM 4100 N N . ALA A 1 527 ? -19.243 5.831 -7.589 1.00 88.12 527 ALA A N 1
ATOM 4101 C CA . ALA A 1 527 ? -19.686 5.514 -8.940 1.00 88.12 527 ALA A CA 1
ATOM 4102 C C . ALA A 1 527 ? -19.273 6.582 -9.965 1.00 88.12 527 ALA A C 1
ATOM 4104 O O . ALA A 1 527 ? -19.066 6.240 -11.128 1.00 88.12 527 ALA A O 1
ATOM 4105 N N . GLU A 1 528 ? -19.106 7.843 -9.550 1.00 89.69 528 GLU A N 1
ATOM 4106 C CA . GLU A 1 528 ? -18.754 8.955 -10.444 1.00 89.69 528 GLU A CA 1
ATOM 4107 C C . GLU A 1 528 ? -17.299 8.870 -10.925 1.00 89.69 528 GLU A C 1
ATOM 4109 O O . GLU A 1 528 ? -16.971 9.339 -12.011 1.00 89.69 528 GLU A O 1
ATOM 4114 N N . VAL A 1 529 ? -16.433 8.201 -10.155 1.00 92.31 529 VAL A N 1
ATOM 4115 C CA . VAL A 1 529 ? -15.011 8.007 -10.485 1.00 92.31 529 VAL A CA 1
ATOM 4116 C C . VAL A 1 529 ? -14.791 6.948 -11.578 1.00 92.31 529 VAL A C 1
ATOM 4118 O O . VAL A 1 529 ? -13.737 6.948 -12.207 1.00 92.31 529 VAL A O 1
ATOM 4121 N N . ASP A 1 530 ? -15.736 6.022 -11.795 1.00 92.69 530 ASP A N 1
ATOM 4122 C CA . ASP A 1 530 ? -15.599 4.840 -12.673 1.00 92.69 530 ASP A CA 1
ATOM 4123 C C . ASP A 1 530 ? -14.207 4.166 -12.614 1.00 92.69 530 ASP A C 1
ATOM 4125 O O . ASP A 1 530 ? -13.498 3.987 -13.609 1.00 92.69 530 ASP A O 1
ATOM 4129 N N . ALA A 1 531 ? -13.790 3.754 -11.414 1.00 91.69 531 ALA A N 1
ATOM 4130 C CA . ALA A 1 531 ? -12.488 3.112 -11.217 1.00 91.69 531 ALA A CA 1
ATOM 4131 C C . ALA A 1 531 ? -12.351 1.719 -11.875 1.00 91.69 531 ALA A C 1
ATOM 4133 O O . ALA A 1 531 ? -11.294 1.092 -11.772 1.00 91.69 531 ALA A O 1
ATOM 4134 N N . VAL A 1 532 ? -13.404 1.210 -12.527 1.00 95.31 532 VAL A N 1
ATOM 4135 C CA . VAL A 1 532 ? -13.522 -0.182 -12.987 1.00 95.31 532 VAL A CA 1
ATOM 4136 C C . VAL A 1 532 ? -13.819 -0.323 -14.482 1.00 95.31 532 VAL A C 1
ATOM 4138 O O . VAL A 1 532 ? -13.550 -1.389 -15.047 1.00 95.31 532 VAL A O 1
ATOM 4141 N N . GLY A 1 533 ? -14.328 0.715 -15.154 1.00 93.44 533 GLY A N 1
ATOM 4142 C CA . GLY A 1 533 ? -14.772 0.652 -16.547 1.00 93.44 533 GLY A CA 1
ATOM 4143 C C . GLY A 1 533 ? -13.683 0.217 -17.528 1.00 93.44 533 GLY A C 1
ATOM 4144 O O . GLY A 1 533 ? -13.918 -0.650 -18.373 1.00 93.44 533 GLY A O 1
ATOM 4145 N N . ALA A 1 534 ? -12.460 0.735 -17.384 1.00 92.81 534 ALA A N 1
ATOM 4146 C CA . ALA A 1 534 ? -11.330 0.348 -18.234 1.00 92.81 534 ALA A CA 1
ATOM 4147 C C . ALA A 1 534 ? -10.888 -1.115 -18.014 1.00 92.81 534 ALA A C 1
ATOM 4149 O O . ALA A 1 534 ? -10.678 -1.858 -18.974 1.00 92.81 534 ALA A O 1
ATOM 4150 N N . PHE A 1 535 ? -10.830 -1.557 -16.754 1.00 94.12 535 PHE A N 1
ATOM 4151 C CA . PHE A 1 535 ? -10.449 -2.922 -16.372 1.00 94.12 535 PHE A CA 1
ATOM 4152 C C . PHE A 1 535 ? -11.486 -3.975 -16.790 1.00 94.12 535 PHE A C 1
ATOM 4154 O O . PHE A 1 535 ? -11.129 -5.094 -17.166 1.00 94.12 535 PHE A O 1
ATOM 4161 N N . SER A 1 536 ? -12.773 -3.617 -16.766 1.00 90.06 536 SER A N 1
ATOM 4162 C CA . SER A 1 536 ? -13.888 -4.527 -17.072 1.00 90.06 536 SER A CA 1
ATOM 4163 C C . SER A 1 536 ? -13.895 -5.037 -18.516 1.00 90.06 536 SER A C 1
ATOM 4165 O O . SER A 1 536 ? -14.498 -6.071 -18.794 1.00 90.06 536 SER A O 1
ATOM 4167 N N . LYS A 1 537 ? -13.192 -4.360 -19.434 1.00 86.19 537 LYS A N 1
ATOM 4168 C CA . LYS A 1 537 ? -13.070 -4.770 -20.842 1.00 86.19 537 LYS A CA 1
ATOM 4169 C C . LYS A 1 537 ? -12.257 -6.057 -21.024 1.00 86.19 537 LYS A C 1
ATOM 4171 O O . LYS A 1 537 ? -12.423 -6.746 -22.023 1.00 86.19 537 LYS A O 1
ATOM 4176 N N . GLY A 1 538 ? -11.362 -6.387 -20.085 1.00 76.19 538 GLY A N 1
ATOM 4177 C CA . GLY A 1 538 ? -10.585 -7.637 -20.093 1.00 76.19 538 GLY A CA 1
ATOM 4178 C C . GLY A 1 538 ? -9.575 -7.798 -21.243 1.00 76.19 538 GLY A C 1
ATOM 4179 O O . GLY A 1 538 ? -8.962 -8.862 -21.374 1.00 76.19 538 GLY A O 1
ATOM 4180 N N . GLU A 1 539 ? -9.377 -6.764 -22.064 1.00 83.31 539 GLU A N 1
ATOM 4181 C CA . GLU A 1 539 ? -8.569 -6.804 -23.290 1.00 83.31 539 GLU A CA 1
ATOM 4182 C C . GLU A 1 539 ? -7.108 -7.190 -23.011 1.00 83.31 539 GLU A C 1
ATOM 4184 O O . GLU A 1 539 ? -6.575 -8.082 -23.668 1.00 83.31 539 GLU A O 1
ATOM 4189 N N . GLY A 1 540 ? -6.481 -6.592 -21.989 1.00 87.75 540 GLY A N 1
ATOM 4190 C CA . GLY A 1 540 ? -5.087 -6.864 -21.611 1.00 87.75 540 GLY A CA 1
ATOM 4191 C C . GLY A 1 540 ? -4.847 -8.315 -21.182 1.00 87.75 540 GLY A C 1
ATOM 4192 O O . GLY A 1 540 ? -3.947 -8.974 -21.704 1.00 87.75 540 GLY A O 1
ATOM 4193 N N . LYS A 1 541 ? -5.694 -8.852 -20.291 1.00 91.62 541 LYS A N 1
ATOM 4194 C CA . LYS A 1 541 ? -5.630 -10.268 -19.882 1.00 91.62 541 LYS A CA 1
ATOM 4195 C C . LYS A 1 541 ? -5.815 -11.217 -21.063 1.00 91.62 541 LYS A C 1
ATOM 4197 O O . LYS A 1 541 ? -5.045 -12.163 -21.205 1.00 91.62 541 LYS A O 1
ATOM 4202 N N . THR A 1 542 ? -6.796 -10.940 -21.923 1.00 90.75 542 THR A N 1
ATOM 4203 C CA . THR A 1 542 ? -7.090 -11.770 -23.101 1.00 90.75 542 THR A CA 1
ATOM 4204 C C . THR A 1 542 ? -5.916 -11.781 -24.079 1.00 90.75 542 THR A C 1
ATOM 4206 O O . THR A 1 542 ? -5.507 -12.852 -24.522 1.00 90.75 542 THR A O 1
ATOM 4209 N N . LYS A 1 543 ? -5.325 -10.608 -24.347 1.00 91.88 543 LYS A N 1
ATOM 4210 C CA . LYS A 1 543 ? -4.132 -10.435 -25.191 1.00 91.88 543 LYS A CA 1
ATOM 4211 C C . LYS A 1 543 ? -2.966 -11.301 -24.703 1.00 91.88 543 LYS A C 1
ATOM 4213 O O . LYS A 1 543 ? -2.405 -12.083 -25.465 1.00 91.88 543 LYS A O 1
ATOM 4218 N N . LEU A 1 544 ? -2.681 -11.250 -23.401 1.00 95.50 544 LEU A N 1
ATOM 4219 C CA . LEU A 1 544 ? -1.592 -12.008 -22.779 1.00 95.50 544 LEU A CA 1
ATOM 4220 C C . LEU A 1 544 ? -1.915 -13.487 -22.485 1.00 95.50 544 LEU A C 1
ATOM 4222 O O . LEU A 1 544 ? -1.026 -14.237 -22.086 1.00 95.50 544 LEU A O 1
ATOM 4226 N N . GLY A 1 545 ? -3.154 -13.942 -22.702 1.00 94.25 545 GLY A N 1
ATOM 4227 C CA . GLY A 1 545 ? -3.585 -15.312 -22.393 1.00 94.25 545 GLY A CA 1
ATOM 4228 C C . GLY A 1 545 ? -3.750 -15.608 -20.894 1.00 94.25 545 GLY A C 1
ATOM 4229 O O . GLY A 1 545 ? -3.761 -16.773 -20.497 1.00 94.25 545 GLY A O 1
ATOM 4230 N N . LEU A 1 546 ? -3.877 -14.571 -20.063 1.00 94.56 546 LEU A N 1
ATOM 4231 C CA . LEU A 1 546 ? -4.026 -14.676 -18.612 1.00 94.56 546 LEU A CA 1
ATOM 4232 C C . LEU A 1 546 ? -5.471 -15.028 -18.219 1.00 94.56 546 LEU A C 1
ATOM 4234 O O . LEU A 1 546 ? -6.428 -14.404 -18.682 1.00 94.56 546 LEU A O 1
ATOM 4238 N N . LYS A 1 547 ? -5.632 -15.987 -17.300 1.00 92.50 547 LYS A N 1
ATOM 4239 C CA . LYS A 1 547 ? -6.915 -16.302 -16.648 1.00 92.50 547 LYS A CA 1
ATOM 4240 C C . LYS A 1 547 ? -6.961 -15.619 -15.289 1.00 92.50 547 LYS A C 1
ATOM 4242 O O . LYS A 1 547 ? -6.067 -15.855 -14.492 1.00 92.50 547 LYS A O 1
ATOM 4247 N N . GLY A 1 548 ? -7.974 -14.787 -15.051 1.00 92.75 548 GLY A N 1
ATOM 4248 C CA . GLY A 1 548 ? -8.108 -14.017 -13.810 1.00 92.75 548 GLY A CA 1
ATOM 4249 C C . GLY A 1 548 ? -8.239 -14.866 -12.541 1.00 92.75 548 GLY A C 1
ATOM 4250 O O . GLY A 1 548 ? -8.549 -16.056 -12.599 1.00 92.75 548 GLY A O 1
ATOM 4251 N N . GLU A 1 549 ? -8.027 -14.219 -11.399 1.00 96.31 549 GLU A N 1
ATOM 4252 C CA . GLU A 1 549 ? -8.098 -14.831 -10.069 1.00 96.31 549 GLU A CA 1
ATOM 4253 C C . GLU A 1 549 ? -9.539 -15.153 -9.634 1.00 96.31 549 GLU A C 1
ATOM 4255 O O . GLU A 1 549 ? -10.499 -14.511 -10.067 1.00 96.31 549 GLU A O 1
ATOM 4260 N N . SER A 1 550 ? -9.683 -16.118 -8.719 1.00 97.50 550 SER A N 1
ATOM 4261 C CA . SER A 1 550 ? -10.921 -16.359 -7.965 1.00 97.50 550 SER A CA 1
ATOM 4262 C C . SER A 1 550 ? -10.884 -15.568 -6.658 1.00 97.50 550 SER A C 1
ATOM 4264 O O . SER A 1 550 ? -9.888 -15.599 -5.932 1.00 97.50 550 SER A O 1
ATOM 4266 N N . LEU A 1 551 ? -11.989 -14.882 -6.350 1.00 98.31 551 LEU A N 1
ATOM 4267 C CA . LEU A 1 551 ? -12.156 -14.158 -5.090 1.00 98.31 551 LEU A CA 1
ATOM 4268 C C . LEU A 1 551 ? -12.130 -15.122 -3.896 1.00 98.31 551 LEU A C 1
ATOM 4270 O O . LEU A 1 551 ? -11.530 -14.814 -2.872 1.00 98.31 551 LEU A O 1
ATOM 4274 N N . GLU A 1 552 ? -12.747 -16.293 -4.050 1.00 98.06 552 GLU A N 1
ATOM 4275 C CA . GLU A 1 552 ? -12.796 -17.355 -3.049 1.00 98.06 552 GLU A CA 1
ATOM 4276 C C . GLU A 1 552 ? -11.392 -17.840 -2.693 1.00 98.06 552 GLU A C 1
ATOM 4278 O O . GLU A 1 552 ? -11.016 -17.780 -1.527 1.00 98.06 552 GLU A O 1
ATOM 4283 N N . MET A 1 553 ? -10.588 -18.230 -3.689 1.00 97.56 553 MET A N 1
ATOM 4284 C CA . MET A 1 553 ? -9.225 -18.725 -3.460 1.00 97.56 553 MET A CA 1
ATOM 4285 C C . MET A 1 553 ? -8.321 -17.669 -2.804 1.00 97.56 553 MET A C 1
ATOM 4287 O O . MET A 1 553 ? -7.538 -18.001 -1.914 1.00 97.56 553 MET A O 1
ATOM 4291 N N . LEU A 1 554 ? -8.440 -16.400 -3.216 1.00 97.94 554 LEU A N 1
ATOM 4292 C CA . LEU A 1 554 ? -7.680 -15.289 -2.635 1.00 97.94 554 LEU A CA 1
ATOM 4293 C C . LEU A 1 554 ? -8.068 -15.067 -1.166 1.00 97.94 554 LEU A C 1
ATOM 4295 O O . LEU A 1 554 ? -7.199 -14.992 -0.297 1.00 97.94 554 LEU A O 1
ATOM 4299 N N . VAL A 1 555 ? -9.369 -15.002 -0.868 1.00 97.88 555 VAL A N 1
ATOM 4300 C CA . VAL A 1 555 ? -9.875 -14.781 0.495 1.00 97.88 555 VAL A CA 1
ATOM 4301 C C . VAL A 1 555 ? -9.577 -15.971 1.413 1.00 97.88 555 VAL A C 1
ATOM 4303 O O . VAL A 1 555 ? -9.163 -15.766 2.552 1.00 97.88 555 VAL A O 1
ATOM 4306 N N . GLU A 1 556 ? -9.723 -17.207 0.932 1.00 96.69 556 GLU A N 1
ATOM 4307 C CA . GLU A 1 556 ? -9.372 -18.421 1.683 1.00 96.69 556 GLU A CA 1
ATOM 4308 C C . GLU A 1 556 ? -7.866 -18.450 2.017 1.00 96.69 556 GLU A C 1
ATOM 4310 O O . GLU A 1 556 ? -7.496 -18.711 3.165 1.00 96.69 556 GLU A O 1
ATOM 4315 N N . GLY A 1 557 ? -6.997 -18.074 1.067 1.00 95.94 557 GLY A N 1
ATOM 4316 C CA . GLY A 1 557 ? -5.555 -17.923 1.293 1.00 95.94 557 GLY A CA 1
ATOM 4317 C C . GLY A 1 557 ? -5.210 -16.866 2.350 1.00 95.94 557 GLY A C 1
ATOM 4318 O O . GLY A 1 557 ? -4.408 -17.127 3.249 1.00 95.94 557 GLY A O 1
ATOM 4319 N N . VAL A 1 558 ? -5.871 -15.705 2.303 1.00 95.06 558 VAL A N 1
ATOM 4320 C CA . VAL A 1 558 ? -5.734 -14.627 3.300 1.00 95.06 558 VAL A CA 1
ATOM 4321 C C . VAL A 1 558 ? -6.168 -15.075 4.697 1.00 95.06 558 VAL A C 1
ATOM 4323 O O . VAL A 1 558 ? -5.445 -14.846 5.668 1.00 95.06 558 VAL A O 1
ATOM 4326 N N . VAL A 1 559 ? -7.330 -15.726 4.820 1.00 93.94 559 VAL A N 1
ATOM 4327 C CA . VAL A 1 559 ? -7.848 -16.214 6.110 1.00 93.94 559 VAL A CA 1
ATOM 4328 C C . VAL A 1 559 ? -6.900 -17.256 6.707 1.00 93.94 559 VAL A C 1
ATOM 4330 O O . VAL A 1 559 ? -6.566 -17.168 7.889 1.00 93.94 559 VAL A O 1
ATOM 4333 N N . HIS A 1 560 ? -6.393 -18.183 5.891 1.00 93.00 560 HIS A N 1
ATOM 4334 C CA . HIS A 1 560 ? -5.384 -19.158 6.303 1.00 93.00 560 HIS A CA 1
ATOM 4335 C C . HIS A 1 560 ? -4.077 -18.478 6.754 1.00 93.00 560 HIS A C 1
ATOM 4337 O O . HIS A 1 560 ? -3.562 -18.771 7.835 1.00 93.00 560 HIS A O 1
ATOM 4343 N N . GLN A 1 561 ? -3.551 -17.518 5.982 1.00 87.81 561 GLN A N 1
ATOM 4344 C CA . GLN A 1 561 ? -2.347 -16.771 6.360 1.00 87.81 561 GLN A CA 1
ATOM 4345 C C . GLN A 1 561 ? -2.527 -16.037 7.696 1.00 87.81 561 GLN A C 1
ATOM 4347 O O . GLN A 1 561 ? -1.641 -16.106 8.549 1.00 87.81 561 GLN A O 1
ATOM 4352 N N . TYR A 1 562 ? -3.676 -15.389 7.895 1.00 84.56 562 TYR A N 1
ATOM 4353 C CA . TYR A 1 562 ? -4.009 -14.675 9.125 1.00 84.56 562 TYR A CA 1
ATOM 4354 C C . TYR A 1 562 ? -4.093 -15.609 10.344 1.00 84.56 562 TYR A C 1
ATOM 4356 O O . TYR A 1 562 ? -3.570 -15.278 11.409 1.00 84.56 562 TYR A O 1
ATOM 4364 N N . GLN A 1 563 ? -4.692 -16.795 10.190 1.00 83.00 563 GLN A N 1
ATOM 4365 C CA . GLN A 1 563 ? -4.776 -17.808 11.251 1.00 83.00 563 GLN A CA 1
ATOM 4366 C C . GLN A 1 563 ? -3.402 -18.360 11.661 1.00 83.00 563 GLN A C 1
ATOM 4368 O O . GLN A 1 563 ? -3.184 -18.626 12.842 1.00 83.00 563 GLN A O 1
ATOM 4373 N N . HIS A 1 564 ? -2.477 -18.517 10.709 1.00 74.12 564 HIS A N 1
ATOM 4374 C CA . HIS A 1 564 ? -1.163 -19.114 10.964 1.00 74.12 564 HIS A CA 1
ATOM 4375 C C . HIS A 1 564 ? -0.059 -18.115 11.350 1.00 74.12 564 HIS A C 1
ATOM 4377 O O . HIS A 1 564 ? 0.882 -18.513 12.034 1.00 74.12 564 HIS A O 1
ATOM 4383 N N . HIS A 1 565 ? -0.165 -16.840 10.956 1.00 64.44 565 HIS A N 1
ATOM 4384 C CA . HIS A 1 565 ? 0.899 -15.841 11.157 1.00 64.44 565 HIS A CA 1
ATOM 4385 C C . HIS A 1 565 ? 0.448 -14.537 11.849 1.00 64.44 565 HIS A C 1
ATOM 4387 O O . HIS A 1 565 ? 1.293 -13.715 12.196 1.00 64.44 565 HIS A O 1
ATOM 4393 N N . GLY A 1 566 ? -0.853 -14.329 12.090 1.00 55.31 566 GLY A N 1
ATOM 4394 C CA . GLY A 1 566 ? -1.393 -13.055 12.586 1.00 55.31 566 GLY A CA 1
ATOM 4395 C C . GLY A 1 566 ? -1.456 -11.965 11.504 1.00 55.31 566 GLY A C 1
ATOM 4396 O O . GLY A 1 566 ? -1.328 -12.256 10.313 1.00 55.31 566 GLY A O 1
ATOM 4397 N N . LYS A 1 567 ? -1.671 -10.690 11.891 1.00 47.94 567 LYS A N 1
ATOM 4398 C CA . LYS A 1 567 ? -1.578 -9.569 10.928 1.00 47.94 567 LYS A CA 1
ATOM 4399 C C . LYS A 1 567 ? -0.166 -9.553 10.339 1.00 47.94 567 LYS A C 1
ATOM 4401 O O . LYS A 1 567 ? 0.801 -9.461 11.092 1.00 47.94 567 LYS A O 1
ATOM 4406 N N . ALA A 1 568 ? -0.081 -9.618 9.010 1.00 40.12 568 ALA A N 1
ATOM 4407 C CA . ALA A 1 568 ? 1.179 -9.572 8.280 1.00 40.12 568 ALA A CA 1
ATOM 4408 C C . ALA A 1 568 ? 1.999 -8.338 8.682 1.00 40.12 568 ALA A C 1
ATOM 4410 O O . ALA A 1 568 ? 1.433 -7.262 8.895 1.00 40.12 568 ALA A O 1
ATOM 4411 N N . ASP A 1 569 ? 3.322 -8.500 8.768 1.00 35.09 569 ASP A N 1
ATOM 4412 C CA . ASP A 1 569 ? 4.216 -7.442 9.224 1.00 35.09 569 ASP A CA 1
ATOM 4413 C C . ASP A 1 569 ? 3.970 -6.130 8.475 1.00 35.09 569 ASP A C 1
ATOM 4415 O O . ASP A 1 569 ? 4.052 -6.046 7.241 1.00 35.09 569 ASP A O 1
ATOM 4419 N N . SER A 1 570 ? 3.711 -5.078 9.256 1.00 30.28 570 SER A N 1
ATOM 4420 C CA . SER A 1 570 ? 3.654 -3.692 8.803 1.00 30.28 570 SER A CA 1
ATOM 4421 C C . SER A 1 570 ? 5.071 -3.194 8.498 1.00 30.28 570 SER A C 1
ATOM 4423 O O . SER A 1 570 ? 5.590 -2.289 9.155 1.00 30.28 570 SER A O 1
ATOM 4425 N N . GLY A 1 571 ? 5.718 -3.844 7.532 1.00 25.47 571 GLY A N 1
ATOM 4426 C CA . GLY A 1 571 ? 6.994 -3.436 6.980 1.00 25.47 571 GLY A CA 1
ATOM 4427 C C . GLY A 1 571 ? 6.815 -2.144 6.197 1.00 25.47 571 GLY A C 1
ATOM 4428 O O . GLY A 1 571 ? 6.370 -2.173 5.049 1.00 25.47 571 GLY A O 1
ATOM 4429 N N . CYS A 1 572 ? 7.187 -1.028 6.822 1.00 26.59 572 CYS A N 1
ATOM 4430 C CA . CYS A 1 572 ? 7.745 0.090 6.076 1.00 26.59 572 CYS A CA 1
ATOM 4431 C C . CYS A 1 572 ? 9.073 -0.393 5.479 1.00 26.59 572 CYS A C 1
ATOM 4433 O O . CYS A 1 572 ? 10.000 -0.703 6.229 1.00 26.59 572 CYS A O 1
ATOM 4435 N N . GLY A 1 573 ? 9.128 -0.476 4.152 1.00 26.86 573 GLY A N 1
ATOM 4436 C CA . GLY A 1 573 ? 10.299 -0.809 3.343 1.00 26.86 573 GLY A CA 1
ATOM 4437 C C . GLY A 1 573 ? 10.167 -0.152 1.980 1.00 26.86 573 GLY A C 1
ATOM 4438 O O . GLY A 1 573 ? 9.046 -0.236 1.425 1.00 26.86 573 GLY A O 1
#

Secondary structure (DSSP, 8-state):
-----------PPPP--------EEEE--GGGHHHHHHHHHHHHHHH-SS---HHHHHHHHHHSGGG-EEEE-TT--EEEEEEEEEEE-TTS-EEEEEEEEEE-GGGTTSSHHHHHHHHHHHHHHHTT-SEEEEEEETT-HHHHHHHHHTT-EEEEEETT-STTS--EEEEEEE-STTGGGS--SS-SSPPPSS------TTHHHHHHHHHHHHHTTTTSSPPPP-------------------------------PPP---TT---EEEEES-SHHHHHHHHHHHHTT-EEEEEES-SS-SSPPTTEEEEE--SSHHHHHHHHHHH--SEEEE-S-TT-HHHHHHHHHHHHHTT--EEE-S--SS-TT-HHHHHH-HHHHHHHHHHHHHHHHHHTTS-EEEEEE--EEHHHHHHHSTTSEETTTTEEEEETTS--EEEEE-HHHHHHHHHHHHHTHHHHTTEEEE--SEEEEHHHHHHHHHHHHTS--EEEEE-HHHHHHHHHHHHHTT-HHHHHHHHHHHHHH-TTTTSSHHHHT-HHHHHHTPPPPPHHHHHHHHHHHHHHH-SPP----